Protein AF-0000000084947294 (afdb_homodimer)

InterPro domains:
  IPR000595 Cyclic nucleotide-binding domain [PF00027] (27-115)
  IPR000595 Cyclic nucleotide-binding domain [PS50042] (15-74)
  IPR000595 Cyclic nucleotide-binding domain [cd00038] (9-118)
  IPR012318 Crp-type HTH domain [PF13545] (162-206)
  IPR012318 Crp-type HTH domain [PR00034] (166-182)
  IPR012318 Crp-type HTH domain [PR00034] (182-197)
  IPR012318 Crp-type HTH domain [PS51063] (144-208)
  IPR012318 Crp-type HTH domain [SM00419] (160-208)
  IPR014710 RmlC-like jelly roll fold [G3DSA:2.60.120.10] (8-141)
  IPR018490 Cyclic nucleotide-binding domain superfamily [SSF51206] (9-144)
  IPR036388 Winged helix-like DNA-binding domain superfamily [G3DSA:1.10.10.10] (142-207)
  IPR036390 Winged helix DNA-binding domain superfamily [SSF46785] (143-206)

Radius of gyration: 22.57 Å; Cα contacts (8 Å, |Δi|>4): 788; chains: 2; bounding box: 56×60×46 Å

Structure (mmCIF, N/CA/C/O backbone):
data_AF-0000000084947294-model_v1
#
loop_
_entity.id
_entity.type
_entity.pdbx_description
1 polymer 'CRP/FNR family transcriptional regulator'
#
loop_
_atom_site.group_PDB
_atom_site.id
_atom_site.type_symbol
_atom_site.label_atom_id
_atom_site.label_alt_id
_atom_site.label_comp_id
_atom_site.label_asym_id
_atom_site.label_entity_id
_atom_site.label_seq_id
_atom_site.pdbx_PDB_ins_code
_atom_site.Cartn_x
_atom_site.Cartn_y
_atom_site.Cartn_z
_atom_site.occupancy
_atom_site.B_iso_or_equiv
_atom_site.auth_seq_id
_atom_site.auth_comp_id
_atom_site.auth_asym_id
_atom_site.auth_atom_id
_atom_site.pdbx_PDB_model_num
ATOM 1 N N . MET A 1 1 ? 23.125 19.078 10.438 1 83.56 1 MET A N 1
ATOM 2 C CA . MET A 1 1 ? 21.938 18.281 10.141 1 83.56 1 MET A CA 1
ATOM 3 C C . MET A 1 1 ? 20.969 19.062 9.273 1 83.56 1 MET A C 1
ATOM 5 O O . MET A 1 1 ? 20.422 18.531 8.297 1 83.56 1 MET A O 1
ATOM 9 N N . ARG A 1 2 ? 21.016 20.391 9.414 1 88.25 2 ARG A N 1
ATOM 10 C CA . ARG A 1 2 ? 20.031 21.219 8.711 1 88.25 2 ARG A CA 1
ATOM 11 C C . ARG A 1 2 ? 20.281 21.188 7.207 1 88.25 2 ARG A C 1
ATOM 13 O O . ARG A 1 2 ? 19.344 21 6.422 1 88.25 2 ARG A O 1
ATOM 20 N N . ASP A 1 3 ? 21.469 21.375 6.836 1 90.69 3 ASP A N 1
ATOM 21 C CA . ASP A 1 3 ? 21.812 21.406 5.414 1 90.69 3 ASP A CA 1
ATOM 22 C C . ASP A 1 3 ? 21.516 20.062 4.746 1 90.69 3 ASP A C 1
ATOM 24 O O . ASP A 1 3 ? 21.047 20.016 3.609 1 90.69 3 ASP A O 1
ATOM 28 N N . ILE A 1 4 ? 21.812 19.031 5.473 1 92.75 4 ILE A N 1
ATOM 29 C CA . ILE A 1 4 ? 21.594 17.688 4.961 1 92.75 4 ILE A CA 1
ATOM 30 C C . ILE A 1 4 ? 20.094 17.438 4.77 1 92.75 4 ILE A C 1
ATOM 32 O O . ILE A 1 4 ? 19.672 16.844 3.77 1 92.75 4 ILE A O 1
ATOM 36 N N . ILE A 1 5 ? 19.328 17.938 5.711 1 94.62 5 ILE A N 1
ATOM 37 C CA . ILE A 1 5 ? 17.875 17.781 5.633 1 94.62 5 ILE A CA 1
ATOM 38 C C . ILE A 1 5 ? 17.328 18.562 4.441 1 94.62 5 ILE A C 1
ATOM 40 O O . ILE A 1 5 ? 16.547 18.031 3.648 1 94.62 5 ILE A O 1
ATOM 44 N N . LYS A 1 6 ? 17.828 19.766 4.316 1 93.94 6 LYS A N 1
ATOM 45 C CA . LYS A 1 6 ? 17.375 20.625 3.232 1 93.94 6 LYS A CA 1
ATOM 46 C C . LYS A 1 6 ? 17.719 20.031 1.871 1 93.94 6 LYS A C 1
ATOM 48 O O . LYS A 1 6 ? 16.938 20.141 0.92 1 93.94 6 LYS A O 1
ATOM 53 N N . LEU A 1 7 ? 18.844 19.422 1.831 1 94 7 LEU A N 1
ATOM 54 C CA . LEU A 1 7 ? 19.312 18.828 0.582 1 94 7 LEU A CA 1
ATOM 55 C C . LEU A 1 7 ? 18.453 17.625 0.204 1 94 7 LEU A C 1
ATOM 57 O O . LEU A 1 7 ? 18.109 17.453 -0.963 1 94 7 LEU A O 1
ATOM 61 N N . ASN A 1 8 ? 18.094 16.797 1.126 1 95.62 8 ASN A N 1
ATOM 62 C CA . ASN A 1 8 ? 17.391 15.547 0.871 1 95.62 8 ASN A CA 1
ATOM 63 C C . ASN A 1 8 ? 15.867 15.75 0.853 1 95.62 8 ASN A C 1
ATOM 65 O O . ASN A 1 8 ? 15.148 15 0.188 1 95.62 8 ASN A O 1
ATOM 69 N N . PHE A 1 9 ? 15.438 16.766 1.576 1 97.19 9 PHE A N 1
ATOM 70 C CA . PHE A 1 9 ? 14.016 17.062 1.704 1 97.19 9 PHE A CA 1
ATOM 71 C C . PHE A 1 9 ? 13.734 18.531 1.429 1 97.19 9 PHE A C 1
ATOM 73 O O . PHE A 1 9 ? 13.336 19.266 2.328 1 97.19 9 PHE A O 1
ATOM 80 N N . PRO A 1 10 ? 13.789 18.875 0.224 1 95.62 10 PRO A N 1
ATOM 81 C CA . PRO A 1 10 ? 13.781 20.297 -0.147 1 95.62 10 PRO A CA 1
ATOM 82 C C . PRO A 1 10 ? 12.43 20.953 0.11 1 95.62 10 PRO A C 1
ATOM 84 O O . PRO A 1 10 ? 12.352 22.188 0.234 1 95.62 10 PRO A O 1
ATOM 87 N N . ASN A 1 11 ? 11.375 20.219 0.239 1 94.94 11 ASN A N 1
ATOM 88 C CA . ASN A 1 11 ? 10.047 20.797 0.405 1 94.94 11 ASN A CA 1
ATOM 89 C C . ASN A 1 11 ? 9.719 21.031 1.877 1 94.94 11 ASN A C 1
ATOM 91 O O . ASN A 1 11 ? 8.672 21.594 2.201 1 94.94 11 ASN A O 1
ATOM 95 N N . PHE A 1 12 ? 10.664 20.594 2.717 1 96.5 12 PHE A N 1
ATOM 96 C CA . PHE A 1 12 ? 10.406 20.812 4.137 1 96.5 12 PHE A CA 1
ATOM 97 C C . PHE A 1 12 ? 10.516 22.281 4.492 1 96.5 12 PHE A C 1
ATOM 99 O O . PHE A 1 12 ? 11.477 22.953 4.105 1 96.5 12 PHE A O 1
ATOM 106 N N . HIS A 1 13 ? 9.492 22.734 5.188 1 95.94 13 HIS A N 1
ATOM 107 C CA . HIS A 1 13 ? 9.531 24.109 5.695 1 95.94 13 HIS A CA 1
ATOM 108 C C . HIS A 1 13 ? 10.664 24.281 6.707 1 95.94 13 HIS A C 1
ATOM 110 O O . HIS A 1 13 ? 10.953 23.375 7.488 1 95.94 13 HIS A O 1
ATOM 116 N N . PRO A 1 14 ? 11.211 25.516 6.789 1 96 14 PRO A N 1
ATOM 117 C CA . PRO A 1 14 ? 12.328 25.766 7.703 1 96 14 PRO A CA 1
ATOM 118 C C . PRO A 1 14 ? 11.984 25.453 9.156 1 96 14 PRO A C 1
ATOM 120 O O . PRO A 1 14 ? 12.828 24.938 9.898 1 96 14 PRO A O 1
ATOM 123 N N . GLN A 1 15 ? 10.812 25.703 9.508 1 96.56 15 GLN A N 1
ATOM 124 C CA . GLN A 1 15 ? 10.406 25.438 10.883 1 96.56 15 GLN A CA 1
ATOM 125 C C . GLN A 1 15 ? 10.398 23.953 11.18 1 96.56 15 GLN A C 1
ATOM 127 O O . GLN A 1 15 ? 10.75 23.531 12.281 1 96.56 15 GLN A O 1
ATOM 132 N N . LEU A 1 16 ? 9.938 23.203 10.227 1 96.81 16 LEU A N 1
ATOM 133 C CA . LEU A 1 16 ? 9.969 21.75 10.367 1 96.81 16 LEU A CA 1
ATOM 134 C C . LEU A 1 16 ? 11.398 21.25 10.484 1 96.81 16 LEU A C 1
ATOM 136 O O . LEU A 1 16 ? 11.695 20.391 11.328 1 96.81 16 LEU A O 1
ATOM 140 N N . ILE A 1 17 ? 12.258 21.797 9.664 1 97.06 17 ILE A N 1
ATOM 141 C CA . ILE A 1 17 ? 13.656 21.406 9.68 1 97.06 17 ILE A CA 1
ATOM 142 C C . ILE A 1 17 ? 14.258 21.688 11.055 1 97.06 17 ILE A C 1
ATOM 144 O O . ILE A 1 17 ? 15 20.859 11.602 1 97.06 17 ILE A O 1
ATOM 148 N N . GLU A 1 18 ? 13.922 22.797 11.586 1 96.75 18 GLU A N 1
ATOM 149 C CA . GLU A 1 18 ? 14.398 23.172 12.922 1 96.75 18 GLU A CA 1
ATOM 150 C C . GLU A 1 18 ? 13.906 22.172 13.969 1 96.75 18 GLU A C 1
ATOM 152 O O . GLU A 1 18 ? 14.672 21.766 14.844 1 96.75 18 GLU A O 1
ATOM 157 N N . GLU A 1 19 ? 12.703 21.781 13.883 1 96.62 19 GLU A N 1
ATOM 158 C CA . GLU A 1 19 ? 12.141 20.828 14.844 1 96.62 19 GLU A CA 1
ATOM 159 C C . GLU A 1 19 ? 12.773 19.453 14.703 1 96.62 19 GLU A C 1
ATOM 161 O O . GLU A 1 19 ? 12.992 18.766 15.695 1 96.62 19 GLU A O 1
ATOM 166 N N . ILE A 1 20 ? 13.016 19.094 13.492 1 96.62 20 ILE A N 1
ATOM 167 C CA . ILE A 1 20 ? 13.688 17.828 13.273 1 96.62 20 ILE A CA 1
ATOM 168 C C . ILE A 1 20 ? 15.086 17.859 13.891 1 96.62 20 ILE A C 1
ATOM 170 O O . ILE A 1 20 ? 15.469 16.938 14.617 1 96.62 20 ILE A O 1
ATOM 174 N N . GLU A 1 21 ? 15.766 18.906 13.641 1 95.94 21 GLU A N 1
ATOM 175 C CA . GLU A 1 21 ? 17.109 19.047 14.172 1 95.94 21 GLU A CA 1
ATOM 176 C C . GLU A 1 21 ? 17.109 18.984 15.695 1 95.94 21 GLU A C 1
ATOM 178 O O . GLU A 1 21 ? 18.031 18.391 16.297 1 95.94 21 GLU A O 1
ATOM 183 N N . GLU A 1 22 ? 16.109 19.5 16.297 1 96.38 22 GLU A N 1
ATOM 184 C CA . GLU A 1 22 ? 16.047 19.625 17.75 1 96.38 22 GLU A CA 1
ATOM 185 C C . GLU A 1 22 ? 15.633 18.297 18.391 1 96.38 22 GLU A C 1
ATOM 187 O O . GLU A 1 22 ? 15.922 18.062 19.562 1 96.38 22 GLU A O 1
ATOM 192 N N . ASN A 1 23 ? 14.977 17.438 17.641 1 96.38 23 ASN A N 1
ATOM 193 C CA . ASN A 1 23 ? 14.289 16.344 18.328 1 96.38 23 ASN A CA 1
ATOM 194 C C . ASN A 1 23 ? 14.68 14.992 17.75 1 96.38 23 ASN A C 1
ATOM 196 O O . ASN A 1 23 ? 14.375 13.953 18.344 1 96.38 23 ASN A O 1
ATOM 200 N N . ALA A 1 24 ? 15.328 15.008 16.609 1 95.62 24 ALA A N 1
ATOM 201 C CA . ALA A 1 24 ? 15.719 13.766 15.945 1 95.62 24 ALA A CA 1
ATOM 202 C C . ALA A 1 24 ? 17.219 13.531 16.062 1 95.62 24 ALA A C 1
ATOM 204 O O . ALA A 1 24 ? 17.953 14.391 16.562 1 95.62 24 ALA A O 1
ATOM 205 N N . TYR A 1 25 ? 17.688 12.375 15.719 1 96.19 25 TYR A N 1
ATOM 206 C CA . TYR A 1 25 ? 19.109 12.078 15.68 1 96.19 25 TYR A CA 1
ATOM 207 C C . TYR A 1 25 ? 19.453 11.266 14.438 1 96.19 25 TYR A C 1
ATOM 209 O O . TYR A 1 25 ? 18.594 10.648 13.828 1 96.19 25 TYR A O 1
ATOM 217 N N . ILE A 1 26 ? 20.719 11.312 14.102 1 96.19 26 ILE A N 1
ATOM 218 C CA . ILE A 1 26 ? 21.234 10.578 12.945 1 96.19 26 ILE A CA 1
ATOM 219 C C . ILE A 1 26 ? 21.766 9.227 13.391 1 96.19 26 ILE A C 1
ATOM 221 O O . ILE A 1 26 ? 22.516 9.133 14.375 1 96.19 26 ILE A O 1
ATOM 225 N N . GLN A 1 27 ? 21.359 8.211 12.75 1 96.44 27 GLN A N 1
ATOM 226 C CA . GLN A 1 27 ? 21.859 6.855 12.992 1 96.44 27 GLN A CA 1
ATOM 227 C C . GLN A 1 27 ? 22.594 6.316 11.773 1 96.44 27 GLN A C 1
ATOM 229 O O . GLN A 1 27 ? 22.062 6.34 10.664 1 96.44 27 GLN A O 1
ATOM 234 N N . ASN A 1 28 ? 23.797 5.883 12 1 97.44 28 ASN A N 1
ATOM 235 C CA . ASN A 1 28 ? 24.578 5.207 10.953 1 97.44 28 ASN A CA 1
ATOM 236 C C . ASN A 1 28 ? 24.406 3.693 11.023 1 97.44 28 ASN A C 1
ATOM 238 O O . ASN A 1 28 ? 24.391 3.117 12.117 1 97.44 28 ASN A O 1
ATOM 242 N N . MET A 1 29 ? 24.188 3.162 9.883 1 96.69 29 MET A N 1
ATOM 243 C CA . MET A 1 29 ? 24.016 1.715 9.812 1 96.69 29 MET A CA 1
ATOM 244 C C . MET A 1 29 ? 24.844 1.122 8.68 1 96.69 29 MET A C 1
ATOM 246 O O . MET A 1 29 ? 24.953 1.722 7.605 1 96.69 29 MET A O 1
ATOM 250 N N . LYS A 1 30 ? 25.344 -0.055 8.922 1 96.5 30 LYS A N 1
ATOM 251 C CA . LYS A 1 30 ? 26.188 -0.725 7.938 1 96.5 30 LYS A CA 1
ATOM 252 C C . LYS A 1 30 ? 25.375 -1.701 7.09 1 96.5 30 LYS A C 1
ATOM 254 O O . LYS A 1 30 ? 24.359 -2.234 7.543 1 96.5 30 LYS A O 1
ATOM 259 N N . ALA A 1 31 ? 25.906 -1.86 5.887 1 91.06 31 ALA A N 1
ATOM 260 C CA . ALA A 1 31 ? 25.312 -2.875 5.023 1 91.06 31 ALA A CA 1
ATOM 261 C C . ALA A 1 31 ? 25.203 -4.215 5.75 1 91.06 31 ALA A C 1
ATOM 263 O O . ALA A 1 31 ? 26.125 -4.629 6.445 1 91.06 31 ALA A O 1
ATOM 264 N N . GLY A 1 32 ? 24.031 -4.805 5.648 1 89.94 32 GLY A N 1
ATOM 265 C CA . GLY A 1 32 ? 23.797 -6.086 6.293 1 89.94 32 GLY A CA 1
ATOM 266 C C . GLY A 1 32 ? 22.969 -5.977 7.559 1 89.94 32 GLY A C 1
ATOM 267 O O . GLY A 1 32 ? 22.359 -6.957 8 1 89.94 32 GLY A O 1
ATOM 268 N N . GLU A 1 33 ? 22.953 -4.793 8.133 1 93.31 33 GLU A N 1
ATOM 269 C CA . GLU A 1 33 ? 22.188 -4.594 9.367 1 93.31 33 GLU A CA 1
ATOM 270 C C . GLU A 1 33 ? 20.688 -4.488 9.07 1 93.31 33 GLU A C 1
ATOM 272 O O . GLU A 1 33 ? 20.297 -3.936 8.047 1 93.31 33 GLU A O 1
ATOM 277 N N . THR A 1 34 ? 19.938 -5.012 10.023 1 90.31 34 THR A N 1
ATOM 278 C CA . THR A 1 34 ? 18.484 -4.953 9.906 1 90.31 34 THR A CA 1
ATOM 279 C C . THR A 1 34 ? 17.922 -3.783 10.711 1 90.31 34 THR A C 1
ATOM 281 O O . THR A 1 34 ? 18.25 -3.613 11.883 1 90.31 34 THR A O 1
ATOM 284 N N . ILE A 1 35 ? 17.156 -2.986 10.031 1 88.06 35 ILE A N 1
ATOM 285 C CA . ILE A 1 35 ? 16.547 -1.823 10.664 1 88.06 35 ILE A CA 1
ATOM 286 C C . ILE A 1 35 ? 15.289 -2.242 11.414 1 88.06 35 ILE A C 1
ATOM 288 O O . ILE A 1 35 ? 15.039 -1.782 12.531 1 88.06 35 ILE A O 1
ATOM 292 N N . MET A 1 36 ? 14.484 -2.982 10.719 1 84.12 36 MET A N 1
ATOM 293 C CA . MET A 1 36 ? 13.203 -3.414 11.266 1 84.12 36 MET A CA 1
ATOM 294 C C . MET A 1 36 ? 12.906 -4.859 10.883 1 84.12 36 MET A C 1
ATOM 296 O O . MET A 1 36 ? 13.219 -5.293 9.773 1 84.12 36 MET A O 1
ATOM 300 N N . ARG A 1 37 ? 12.344 -5.559 11.906 1 74.88 37 ARG A N 1
ATOM 301 C CA . ARG A 1 37 ? 11.898 -6.93 11.68 1 74.88 37 ARG A CA 1
ATOM 302 C C . ARG A 1 37 ? 10.383 -7.043 11.836 1 74.88 37 ARG A C 1
ATOM 304 O O . ARG A 1 37 ? 9.758 -6.234 12.531 1 74.88 37 ARG A O 1
ATOM 311 N N . SER A 1 38 ? 9.914 -8.008 11.156 1 70.75 38 SER A N 1
ATOM 312 C CA . SER A 1 38 ? 8.492 -8.273 11.32 1 70.75 38 SER A CA 1
ATOM 313 C C . SER A 1 38 ? 8.141 -8.508 12.789 1 70.75 38 SER A C 1
ATOM 315 O O . SER A 1 38 ? 8.875 -9.18 13.508 1 70.75 38 SER A O 1
ATOM 317 N N . GLY A 1 39 ? 7.148 -7.812 13.25 1 68.25 39 GLY A N 1
ATOM 318 C CA . GLY A 1 39 ? 6.703 -8 14.625 1 68.25 39 GLY A CA 1
ATOM 319 C C . GLY A 1 39 ? 7.316 -7.008 15.594 1 68.25 39 GLY A C 1
ATOM 320 O O . GLY A 1 39 ? 6.906 -6.93 16.75 1 68.25 39 GLY A O 1
ATOM 321 N N . GLN A 1 40 ? 8.297 -6.32 15.188 1 69.75 40 GLN A N 1
ATOM 322 C CA . GLN A 1 40 ? 8.945 -5.352 16.062 1 69.75 40 GLN A CA 1
ATOM 323 C C . GLN A 1 40 ? 8.125 -4.07 16.172 1 69.75 40 GLN A C 1
ATOM 325 O O . GLN A 1 40 ? 7.488 -3.65 15.211 1 69.75 40 GLN A O 1
ATOM 330 N N . PHE A 1 41 ? 8.125 -3.537 17.375 1 70.88 41 PHE A N 1
ATOM 331 C CA . PHE A 1 41 ? 7.473 -2.248 17.578 1 70.88 41 PHE A CA 1
ATOM 332 C C . PHE A 1 41 ? 8.305 -1.122 16.969 1 70.88 41 PHE A C 1
ATOM 334 O O . PHE A 1 41 ? 9.531 -1.111 17.109 1 70.88 41 PHE A O 1
ATOM 341 N N . ILE A 1 42 ? 7.629 -0.306 16.297 1 76.25 42 ILE A N 1
ATOM 342 C CA . ILE A 1 42 ? 8.273 0.827 15.641 1 76.25 42 ILE A CA 1
ATOM 343 C C . ILE A 1 42 ? 8.227 2.045 16.562 1 76.25 42 ILE A C 1
ATOM 345 O O . ILE A 1 42 ? 7.16 2.438 17.031 1 76.25 42 ILE A O 1
ATOM 349 N N . ARG A 1 43 ? 9.391 2.67 16.844 1 81 43 ARG A N 1
ATOM 350 C CA . ARG A 1 43 ? 9.461 3.789 17.766 1 81 43 ARG A CA 1
ATOM 351 C C . ARG A 1 43 ? 9.891 5.07 17.062 1 81 43 ARG A C 1
ATOM 353 O O . ARG A 1 43 ? 9.891 6.148 17.672 1 81 43 ARG A O 1
ATOM 360 N N . HIS A 1 44 ? 10.297 4.848 15.852 1 88.62 44 HIS A N 1
ATOM 361 C CA . HIS A 1 44 ? 10.789 6.016 15.125 1 88.62 44 HIS A CA 1
ATOM 362 C C . HIS A 1 44 ? 10.312 6 13.672 1 88.62 44 HIS A C 1
ATOM 364 O O . HIS A 1 44 ? 10.195 4.934 13.062 1 88.62 44 HIS A O 1
ATOM 370 N N . THR A 1 45 ? 9.969 7.176 13.25 1 91.19 45 THR A N 1
ATOM 371 C CA . THR A 1 45 ? 9.922 7.387 11.805 1 91.19 45 THR A CA 1
ATOM 372 C C . THR A 1 45 ? 11.328 7.52 11.234 1 91.19 45 THR A C 1
ATOM 374 O O . THR A 1 45 ? 12.18 8.195 11.82 1 91.19 45 THR A O 1
ATOM 377 N N . VAL A 1 46 ? 11.523 6.938 10.125 1 93.62 46 VAL A N 1
ATOM 378 C CA . VAL A 1 46 ? 12.875 6.859 9.578 1 93.62 46 VAL A CA 1
ATOM 379 C C . VAL A 1 46 ? 12.938 7.602 8.25 1 93.62 46 VAL A C 1
ATOM 381 O O . VAL A 1 46 ? 12.203 7.27 7.312 1 93.62 46 VAL A O 1
ATOM 384 N N . LEU A 1 47 ? 13.797 8.594 8.172 1 96.44 47 LEU A N 1
ATOM 385 C CA . LEU A 1 47 ? 14.117 9.289 6.93 1 96.44 47 LEU A CA 1
ATOM 386 C C . LEU A 1 47 ? 15.5 8.883 6.422 1 96.44 47 LEU A C 1
ATOM 388 O O . LEU A 1 47 ? 16.469 8.867 7.188 1 96.44 47 LEU A O 1
ATOM 392 N N . VAL A 1 48 ? 15.602 8.609 5.145 1 97.12 48 VAL A N 1
ATOM 393 C CA . VAL A 1 48 ? 16.875 8.172 4.57 1 97.12 48 VAL A CA 1
ATOM 394 C C . VAL A 1 48 ? 17.625 9.367 4.008 1 97.12 48 VAL A C 1
ATOM 396 O O . VAL A 1 48 ? 17.109 10.109 3.168 1 97.12 48 VAL A O 1
ATOM 399 N N . ILE A 1 49 ? 18.812 9.555 4.445 1 96.88 49 ILE A N 1
ATOM 400 C CA . ILE A 1 49 ? 19.594 10.68 3.926 1 96.88 49 ILE A CA 1
ATOM 401 C C . ILE A 1 49 ? 20.781 10.156 3.125 1 96.88 49 ILE A C 1
ATOM 403 O O . ILE A 1 49 ? 21.328 10.867 2.275 1 96.88 49 ILE A O 1
ATOM 407 N N . LYS A 1 50 ? 21.25 8.945 3.406 1 96.44 50 LYS A N 1
ATOM 408 C CA . LYS A 1 50 ? 22.297 8.266 2.658 1 96.44 50 LYS A CA 1
ATOM 409 C C . LYS A 1 50 ? 22.094 6.758 2.656 1 96.44 50 LYS A C 1
ATOM 411 O O . LYS A 1 50 ? 21.562 6.195 3.617 1 96.44 50 LYS A O 1
ATOM 416 N N . GLY A 1 51 ? 22.547 6.148 1.482 1 94.75 51 GLY A N 1
ATOM 417 C CA . GLY A 1 51 ? 22.562 4.695 1.416 1 94.75 51 GLY A CA 1
ATOM 418 C C . GLY A 1 51 ? 21.328 4.117 0.76 1 94.75 51 GLY A C 1
ATOM 419 O O . GLY A 1 51 ? 20.625 4.812 0.022 1 94.75 51 GLY A O 1
ATOM 420 N N . LYS A 1 52 ? 21.188 2.834 0.967 1 92.19 52 LYS A N 1
ATOM 421 C CA . LYS A 1 52 ? 20.094 2.09 0.352 1 92.19 52 LYS A CA 1
ATOM 422 C C . LYS A 1 52 ? 19.547 1.025 1.302 1 92.19 52 LYS A C 1
ATOM 424 O O . LYS A 1 52 ? 20.312 0.294 1.928 1 92.19 52 LYS A O 1
ATOM 429 N N . ILE A 1 53 ? 18.219 0.991 1.459 1 93.44 53 ILE A N 1
ATOM 430 C CA . ILE A 1 53 ? 17.547 0.054 2.357 1 93.44 53 ILE A CA 1
ATOM 431 C C . ILE A 1 53 ? 16.625 -0.854 1.559 1 93.44 53 ILE A C 1
ATOM 433 O O . ILE A 1 53 ? 15.805 -0.375 0.765 1 93.44 53 ILE A O 1
ATOM 437 N N . LYS A 1 54 ? 16.781 -2.09 1.771 1 88.31 54 LYS A N 1
ATOM 438 C CA . LYS A 1 54 ? 15.914 -3.08 1.137 1 88.31 54 LYS A CA 1
ATOM 439 C C . LYS A 1 54 ? 14.703 -3.396 2.012 1 88.31 54 LYS A C 1
ATOM 441 O O . LYS A 1 54 ? 14.852 -3.713 3.193 1 88.31 54 LYS A O 1
ATOM 446 N N . LEU A 1 55 ? 13.539 -3.246 1.418 1 91.06 55 LEU A N 1
ATOM 447 C CA . LEU A 1 55 ? 12.312 -3.686 2.07 1 91.06 55 LEU A CA 1
ATOM 448 C C . LEU A 1 55 ? 11.797 -4.98 1.447 1 91.06 55 LEU A C 1
ATOM 450 O O . LEU A 1 55 ? 11.711 -5.094 0.223 1 91.06 55 LEU A O 1
ATOM 454 N N . TYR A 1 56 ? 11.477 -5.883 2.314 1 84.94 56 TYR A N 1
ATOM 455 C CA . TYR A 1 56 ? 11.062 -7.188 1.806 1 84.94 56 TYR A CA 1
ATOM 456 C C . TYR A 1 56 ? 10.141 -7.891 2.791 1 84.94 56 TYR A C 1
ATOM 458 O O . TYR A 1 56 ? 10.07 -7.516 3.965 1 84.94 56 TYR A O 1
ATOM 466 N N . ARG A 1 57 ? 9.367 -8.82 2.244 1 83.12 57 ARG A N 1
ATOM 467 C CA . ARG A 1 57 ? 8.555 -9.719 3.066 1 83.12 57 ARG A CA 1
ATOM 468 C C . ARG A 1 57 ? 9.289 -11.031 3.326 1 83.12 57 ARG A C 1
ATOM 470 O O . ARG A 1 57 ? 10.062 -11.492 2.486 1 83.12 57 ARG A O 1
ATOM 477 N N . GLU A 1 58 ? 9.062 -11.547 4.48 1 78.25 58 GLU A N 1
ATOM 478 C CA . GLU A 1 58 ? 9.617 -12.852 4.824 1 78.25 58 GLU A CA 1
ATOM 479 C C . GLU A 1 58 ? 8.531 -13.789 5.355 1 78.25 58 GLU A C 1
ATOM 481 O O . GLU A 1 58 ? 7.723 -13.391 6.199 1 78.25 58 GLU A O 1
ATOM 486 N N . ASP A 1 59 ? 8.531 -14.977 4.777 1 72.88 59 ASP A N 1
ATOM 487 C CA . ASP A 1 59 ? 7.566 -15.93 5.316 1 72.88 59 ASP A CA 1
ATOM 488 C C . ASP A 1 59 ? 8.156 -16.719 6.48 1 72.88 59 ASP A C 1
ATOM 490 O O . ASP A 1 59 ? 9.289 -16.453 6.902 1 72.88 59 ASP A O 1
ATOM 494 N N . ASP A 1 60 ? 7.371 -17.594 7.031 1 71.5 60 ASP A N 1
ATOM 495 C CA . ASP A 1 60 ? 7.758 -18.344 8.227 1 71.5 60 ASP A CA 1
ATOM 496 C C . ASP A 1 60 ? 8.922 -19.281 7.934 1 71.5 60 ASP A C 1
ATOM 498 O O . ASP A 1 60 ? 9.625 -19.719 8.852 1 71.5 60 ASP A O 1
ATOM 502 N N . GLU A 1 61 ? 9.117 -19.625 6.715 1 64.94 61 GLU A N 1
ATOM 503 C CA . GLU A 1 61 ? 10.195 -20.531 6.328 1 64.94 61 GLU A CA 1
ATOM 504 C C . GLU A 1 61 ? 11.461 -19.766 5.973 1 64.94 61 GLU A C 1
ATOM 506 O O . GLU A 1 61 ? 12.484 -20.359 5.633 1 64.94 61 GLU A O 1
ATOM 511 N N . GLY A 1 62 ? 11.391 -18.453 6.031 1 68.25 62 GLY A N 1
ATOM 512 C CA . GLY A 1 62 ? 12.555 -17.641 5.758 1 68.25 62 GLY A CA 1
ATOM 513 C C . GLY A 1 62 ? 12.656 -17.203 4.305 1 68.25 62 GLY A C 1
ATOM 514 O O . GLY A 1 62 ? 13.625 -16.547 3.912 1 68.25 62 GLY A O 1
ATOM 515 N N . ASN A 1 63 ? 11.633 -17.578 3.521 1 68.12 63 ASN A N 1
ATOM 516 C CA . ASN A 1 63 ? 11.602 -17.094 2.143 1 68.12 63 ASN A CA 1
ATOM 517 C C . ASN A 1 63 ? 11.305 -15.602 2.074 1 68.12 63 ASN A C 1
ATOM 519 O O . ASN A 1 63 ? 10.461 -15.102 2.818 1 68.12 63 ASN A O 1
ATOM 523 N N . GLU A 1 64 ? 12.078 -14.945 1.166 1 73.19 64 GLU A N 1
ATOM 524 C CA . GLU A 1 64 ? 11.938 -13.492 1.064 1 73.19 64 GLU A CA 1
ATOM 525 C C . GLU A 1 64 ? 11.328 -13.094 -0.273 1 73.19 64 GLU A C 1
ATOM 527 O O . GLU A 1 64 ? 11.508 -13.781 -1.279 1 73.19 64 GLU A O 1
ATOM 532 N N . TYR A 1 65 ? 10.57 -12.133 -0.24 1 76.75 65 TYR A N 1
ATOM 533 C CA . TYR A 1 65 ? 10.125 -11.477 -1.462 1 76.75 65 TYR A CA 1
ATOM 534 C C . TYR A 1 65 ? 10.438 -9.984 -1.427 1 76.75 65 TYR A C 1
ATOM 536 O O . TYR A 1 65 ? 9.953 -9.258 -0.551 1 76.75 65 TYR A O 1
ATOM 544 N N . PHE A 1 66 ? 11.211 -9.547 -2.379 1 81.06 66 PHE A N 1
ATOM 545 C CA . PHE A 1 66 ? 11.656 -8.164 -2.463 1 81.06 66 PHE A CA 1
ATOM 546 C C . PHE A 1 66 ? 10.484 -7.238 -2.777 1 81.06 66 PHE A C 1
ATOM 548 O O . PHE A 1 66 ? 9.68 -7.527 -3.668 1 81.06 66 PHE A O 1
ATOM 555 N N . MET A 1 67 ? 10.344 -6.172 -2.137 1 87.81 67 MET A N 1
ATOM 556 C CA . MET A 1 67 ? 9.305 -5.18 -2.4 1 87.81 67 MET A CA 1
ATOM 557 C C . MET A 1 67 ? 9.875 -3.971 -3.131 1 87.81 67 MET A C 1
ATOM 559 O O . MET A 1 67 ? 9.539 -3.727 -4.293 1 87.81 67 MET A O 1
ATOM 563 N N . TYR A 1 68 ? 10.766 -3.201 -2.467 1 85.75 68 TYR A N 1
ATOM 564 C CA . TYR A 1 68 ? 11.375 -2.012 -3.045 1 85.75 68 TYR A CA 1
ATOM 565 C C . TYR A 1 68 ? 12.578 -1.558 -2.217 1 85.75 68 TYR A C 1
ATOM 567 O O . TYR A 1 68 ? 12.82 -2.084 -1.13 1 85.75 68 TYR A O 1
ATOM 575 N N . TYR A 1 69 ? 13.305 -0.638 -2.764 1 89.38 69 TYR A N 1
ATOM 576 C CA . TYR A 1 69 ? 14.398 0.01 -2.041 1 89.38 69 TYR A CA 1
ATOM 577 C C . TYR A 1 69 ? 13.977 1.39 -1.546 1 89.38 69 TYR A C 1
ATOM 579 O O . TYR A 1 69 ? 13.141 2.051 -2.166 1 89.38 69 TYR A O 1
ATOM 587 N N . LEU A 1 70 ? 14.469 1.77 -0.45 1 94.31 70 LEU A N 1
ATOM 588 C CA . LEU A 1 70 ? 14.438 3.162 -0.016 1 94.31 70 LEU A CA 1
ATOM 589 C C . LEU A 1 70 ? 15.781 3.842 -0.273 1 94.31 70 LEU A C 1
ATOM 591 O O . LEU A 1 70 ? 16.828 3.26 -0.015 1 94.31 70 LEU A O 1
ATOM 595 N N . GLN A 1 71 ? 15.688 5.043 -0.739 1 94.44 71 GLN A N 1
ATOM 596 C CA . GLN A 1 71 ? 16.844 5.836 -1.112 1 94.44 71 GLN A CA 1
ATOM 597 C C . GLN A 1 71 ? 16.812 7.219 -0.468 1 94.44 71 GLN A C 1
ATOM 599 O O . GLN A 1 71 ? 15.789 7.602 0.119 1 94.44 71 GLN A O 1
ATOM 604 N N . PRO A 1 72 ? 17.938 7.98 -0.542 1 95.81 72 PRO A N 1
ATOM 605 C CA . PRO A 1 72 ? 17.953 9.312 0.06 1 95.81 72 PRO A CA 1
ATOM 606 C C . PRO A 1 72 ? 16.781 10.18 -0.392 1 95.81 72 PRO A C 1
ATOM 608 O O . PRO A 1 72 ? 16.438 10.188 -1.576 1 95.81 72 PRO A O 1
ATOM 611 N N . GLY A 1 73 ? 16.156 10.859 0.569 1 96.56 73 GLY A N 1
ATOM 612 C CA . GLY A 1 73 ? 14.992 11.68 0.28 1 96.56 73 GLY A CA 1
ATOM 613 C C . GLY A 1 73 ? 13.68 10.961 0.521 1 96.56 73 GLY A C 1
ATOM 614 O O . GLY A 1 73 ? 12.609 11.562 0.416 1 96.56 73 GLY A O 1
ATOM 615 N N . GLN A 1 74 ? 13.781 9.68 0.886 1 95.81 74 GLN A N 1
ATOM 616 C CA . GLN A 1 74 ? 12.586 8.867 1.11 1 95.81 74 GLN A CA 1
ATOM 617 C C . GLN A 1 74 ? 12.461 8.461 2.576 1 95.81 74 GLN A C 1
ATOM 619 O O . GLN A 1 74 ? 13.383 8.688 3.367 1 95.81 74 GLN A O 1
ATOM 624 N N . ALA A 1 75 ? 11.305 8 2.93 1 94.69 75 ALA A N 1
ATOM 625 C CA . ALA A 1 75 ? 11.023 7.57 4.297 1 94.69 75 ALA A CA 1
ATOM 626 C C . ALA A 1 75 ? 10.367 6.191 4.316 1 94.69 75 ALA A C 1
ATOM 628 O O . ALA A 1 75 ? 9.812 5.746 3.311 1 94.69 75 ALA A O 1
ATOM 629 N N . CYS A 1 76 ? 10.516 5.602 5.426 1 89.25 76 CYS A N 1
ATOM 630 C CA . CYS A 1 76 ? 9.852 4.32 5.645 1 89.25 76 CYS A CA 1
ATOM 631 C C . CYS A 1 76 ? 8.375 4.516 5.977 1 89.25 76 CYS A C 1
ATOM 633 O O . CYS A 1 76 ? 8.039 4.914 7.09 1 89.25 76 CYS A O 1
ATOM 635 N N . ALA A 1 77 ? 7.539 4.16 5.09 1 82.5 77 ALA A N 1
ATOM 636 C CA . ALA A 1 77 ? 6.098 4.359 5.25 1 82.5 77 ALA A CA 1
ATOM 637 C C . ALA A 1 77 ? 5.559 3.539 6.418 1 82.5 77 ALA A C 1
ATOM 639 O O . ALA A 1 77 ? 4.691 4.004 7.16 1 82.5 77 ALA A O 1
ATOM 640 N N . ILE A 1 78 ? 6.023 2.381 6.617 1 75.94 78 ILE A N 1
ATOM 641 C CA . ILE A 1 78 ? 5.539 1.484 7.664 1 75.94 78 ILE A CA 1
ATOM 642 C C . ILE A 1 78 ? 5.812 2.096 9.039 1 75.94 78 ILE A C 1
ATOM 644 O O . ILE A 1 78 ? 5.008 1.95 9.961 1 75.94 78 ILE A O 1
ATOM 648 N N . SER A 1 79 ? 6.887 2.707 9.133 1 73.5 79 SER A N 1
ATOM 649 C CA . SER A 1 79 ? 7.199 3.352 10.406 1 73.5 79 SER A CA 1
ATOM 650 C C . SER A 1 79 ? 6.223 4.48 10.711 1 73.5 79 SER A C 1
ATOM 652 O O . SER A 1 79 ? 5.996 4.816 11.875 1 73.5 79 SER A O 1
ATOM 654 N N . MET A 1 80 ? 5.637 4.992 9.688 1 73.69 80 MET A N 1
ATOM 655 C CA . MET A 1 80 ? 4.688 6.09 9.859 1 73.69 80 MET A CA 1
ATOM 656 C C . MET A 1 80 ? 3.291 5.559 10.164 1 73.69 80 MET A C 1
ATOM 658 O O . MET A 1 80 ? 2.523 6.191 10.891 1 73.69 80 MET A O 1
ATOM 662 N N . ILE A 1 81 ? 3.039 4.414 9.602 1 64.62 81 ILE A N 1
ATOM 663 C CA . ILE A 1 81 ? 1.725 3.793 9.727 1 64.62 81 ILE A CA 1
ATOM 664 C C . ILE A 1 81 ? 1.555 3.213 11.125 1 64.62 81 ILE A C 1
ATOM 666 O O . ILE A 1 81 ? 0.492 3.348 11.734 1 64.62 81 ILE A O 1
ATOM 670 N N . CYS A 1 82 ? 2.529 2.51 11.68 1 60.34 82 CYS A N 1
ATOM 671 C CA . CYS A 1 82 ? 2.434 1.764 12.93 1 60.34 82 CYS A CA 1
ATOM 672 C C . CYS A 1 82 ? 2.432 2.705 14.133 1 60.34 82 CYS A C 1
ATOM 674 O O . CYS A 1 82 ? 2.168 2.281 15.258 1 60.34 82 CYS A O 1
ATOM 676 N N . ALA A 1 83 ? 2.742 3.893 13.883 1 55.66 83 ALA A N 1
ATOM 677 C CA . ALA A 1 83 ? 2.834 4.824 15.008 1 55.66 83 ALA A CA 1
ATOM 678 C C . ALA A 1 83 ? 1.524 4.875 15.789 1 55.66 83 ALA A C 1
ATOM 680 O O . ALA A 1 83 ? 1.531 5.027 17.016 1 55.66 83 ALA A O 1
ATOM 681 N N . THR A 1 84 ? 0.374 4.758 15.125 1 54.09 84 THR A N 1
ATOM 682 C CA . THR A 1 84 ? -0.85 5.016 15.875 1 54.09 84 THR A CA 1
ATOM 683 C C . THR A 1 84 ? -1.309 3.76 16.609 1 54.09 84 THR A C 1
ATOM 685 O O . THR A 1 84 ? -2.104 3.84 17.547 1 54.09 84 THR A O 1
ATOM 688 N N . ARG A 1 85 ? -0.93 2.535 16.031 1 55.81 85 ARG A N 1
ATOM 689 C CA . ARG A 1 85 ? -1.428 1.327 16.688 1 55.81 85 ARG A CA 1
ATOM 690 C C . ARG A 1 85 ? -0.291 0.351 16.969 1 55.81 85 ARG A C 1
ATOM 692 O O . ARG A 1 85 ? 0.729 0.36 16.281 1 55.81 85 ARG A O 1
ATOM 699 N N . GLU A 1 86 ? 0.187 0.37 18.188 1 56.5 86 GLU A N 1
ATOM 700 C CA . GLU A 1 86 ? 1.18 -0.611 18.625 1 56.5 86 GLU A CA 1
ATOM 701 C C . GLU A 1 86 ? 1.191 -1.822 17.688 1 56.5 86 GLU A C 1
ATOM 703 O O . GLU A 1 86 ? 1.021 -2.957 18.141 1 56.5 86 GLU A O 1
ATOM 708 N N . GLU A 1 87 ? 1.254 -1.429 16.391 1 59.25 87 GLU A N 1
ATOM 709 C CA . GLU A 1 87 ? 1.217 -2.559 15.461 1 59.25 87 GLU A CA 1
ATOM 710 C C . GLU A 1 87 ? 2.623 -2.955 15.016 1 59.25 87 GLU A C 1
ATOM 712 O O . GLU A 1 87 ? 3.557 -2.156 15.117 1 59.25 87 GLU A O 1
ATOM 717 N N . THR A 1 88 ? 2.77 -4.23 14.75 1 61.94 88 THR A N 1
ATOM 718 C CA . THR A 1 88 ? 4.043 -4.801 14.328 1 61.94 88 THR A CA 1
ATOM 719 C C . THR A 1 88 ? 4.25 -4.605 12.828 1 61.94 88 THR A C 1
ATOM 721 O O . THR A 1 88 ? 3.289 -4.41 12.086 1 61.94 88 THR A O 1
ATOM 724 N N . SER A 1 89 ? 5.512 -4.426 12.484 1 67.06 89 SER A N 1
ATOM 725 C CA . SER A 1 89 ? 5.871 -4.234 11.086 1 67.06 89 SER A CA 1
ATOM 726 C C . SER A 1 89 ? 5.43 -5.422 10.234 1 67.06 89 SER A C 1
ATOM 728 O O . SER A 1 89 ? 5.551 -6.574 10.656 1 67.06 89 SER A O 1
ATOM 730 N N . ALA A 1 90 ? 4.902 -5.113 9.086 1 72.31 90 ALA A N 1
ATOM 731 C CA . ALA A 1 90 ? 4.508 -6.133 8.117 1 72.31 90 ALA A CA 1
ATOM 732 C C . ALA A 1 90 ? 5.633 -6.414 7.125 1 72.31 90 ALA A C 1
ATOM 734 O O . ALA A 1 90 ? 5.566 -7.375 6.355 1 72.31 90 ALA A O 1
ATOM 735 N N . LEU A 1 91 ? 6.684 -5.539 7.188 1 82.5 91 LEU A N 1
ATOM 736 C CA . LEU A 1 91 ? 7.812 -5.645 6.27 1 82.5 91 LEU A CA 1
ATOM 737 C C . LEU A 1 91 ? 9.125 -5.707 7.035 1 82.5 91 LEU A C 1
ATOM 739 O O . LEU A 1 91 ? 9.219 -5.234 8.172 1 82.5 91 LEU A O 1
ATOM 743 N N . MET A 1 92 ? 10.086 -6.309 6.418 1 86.88 92 MET A N 1
ATOM 744 C CA . MET A 1 92 ? 11.469 -6.262 6.887 1 86.88 92 MET A CA 1
ATOM 745 C C . MET A 1 92 ? 12.266 -5.203 6.133 1 86.88 92 MET A C 1
ATOM 747 O O . MET A 1 92 ? 12.008 -4.949 4.953 1 86.88 92 MET A O 1
ATOM 751 N N . ALA A 1 93 ? 13.117 -4.637 6.852 1 90.75 93 ALA A N 1
ATOM 752 C CA . ALA A 1 93 ? 14.008 -3.643 6.25 1 90.75 93 ALA A CA 1
ATOM 753 C C . ALA A 1 93 ? 15.469 -3.953 6.555 1 90.75 93 ALA A C 1
ATOM 755 O O . ALA A 1 93 ? 15.844 -4.098 7.719 1 90.75 93 ALA A O 1
ATOM 756 N N . LYS A 1 94 ? 16.344 -4.113 5.555 1 90.19 94 LYS A N 1
ATOM 757 C CA . LYS A 1 94 ? 17.766 -4.414 5.684 1 90.19 94 LYS A CA 1
ATOM 758 C C . LYS A 1 94 ? 18.625 -3.404 4.914 1 90.19 94 LYS A C 1
ATOM 760 O O . LYS A 1 94 ? 18.281 -3.027 3.791 1 90.19 94 LYS A O 1
ATOM 765 N N . VAL A 1 95 ? 19.719 -2.99 5.57 1 93.56 95 VAL A N 1
ATOM 766 C CA . VAL A 1 95 ? 20.641 -2.074 4.914 1 93.56 95 VAL A CA 1
ATOM 767 C C . VAL A 1 95 ? 21.469 -2.83 3.873 1 93.56 95 VAL A C 1
ATOM 769 O O . VAL A 1 95 ? 22.094 -3.842 4.188 1 93.56 95 VAL A O 1
ATOM 772 N N . VAL A 1 96 ? 21.469 -2.305 2.666 1 89 96 VAL A N 1
ATOM 773 C CA . VAL A 1 96 ? 22.219 -3 1.631 1 89 96 VAL A CA 1
ATOM 774 C C . VAL A 1 96 ? 23.406 -2.135 1.185 1 89 96 VAL A C 1
ATOM 776 O O . VAL A 1 96 ? 24.344 -2.633 0.568 1 89 96 VAL A O 1
ATOM 779 N N . GLU A 1 97 ? 23.328 -0.851 1.365 1 91.31 97 GLU A N 1
ATOM 780 C CA . GLU A 1 97 ? 24.422 0.12 1.288 1 91.31 97 GLU A CA 1
ATOM 781 C C . GLU A 1 97 ? 24.5 0.959 2.561 1 91.31 97 GLU A C 1
ATOM 783 O O . GLU A 1 97 ? 23.484 1.448 3.053 1 91.31 97 GLU A O 1
ATOM 788 N N . ASP A 1 98 ? 25.703 1.092 3.051 1 96.88 98 ASP A N 1
ATOM 789 C CA . ASP A 1 98 ? 25.859 1.876 4.273 1 96.88 98 ASP A CA 1
ATOM 790 C C . ASP A 1 98 ? 24.938 3.084 4.273 1 96.88 98 ASP A C 1
ATOM 792 O O . ASP A 1 98 ? 24.891 3.846 3.305 1 96.88 98 ASP A O 1
ATOM 796 N N . ALA A 1 99 ? 24.203 3.182 5.387 1 96.5 99 ALA A N 1
ATOM 797 C CA . ALA A 1 99 ? 23.109 4.152 5.375 1 96.5 99 ALA A CA 1
ATOM 798 C C . ALA A 1 99 ? 23.25 5.141 6.531 1 96.5 99 ALA A C 1
ATOM 800 O O . ALA A 1 99 ? 23.828 4.82 7.566 1 96.5 99 ALA A O 1
ATOM 801 N N . GLU A 1 100 ? 22.859 6.344 6.312 1 97.69 100 GLU A N 1
ATOM 802 C CA . GLU A 1 100 ? 22.609 7.379 7.312 1 97.69 100 GLU A CA 1
ATOM 803 C C . GLU A 1 100 ? 21.141 7.746 7.383 1 97.69 100 GLU A C 1
ATOM 805 O O . GLU A 1 100 ? 20.547 8.141 6.379 1 97.69 100 GLU A O 1
ATOM 810 N N . LEU A 1 101 ? 20.578 7.605 8.586 1 97.06 101 LEU A N 1
ATOM 811 C CA . LEU A 1 101 ? 19.141 7.738 8.781 1 97.06 101 LEU A CA 1
ATOM 812 C C . LEU A 1 101 ? 18.828 8.812 9.812 1 97.06 101 LEU A C 1
ATOM 814 O O . LEU A 1 101 ? 19.531 8.953 10.805 1 97.06 101 LEU A O 1
ATOM 818 N N . ILE A 1 102 ? 17.812 9.57 9.539 1 96.75 102 ILE A N 1
ATOM 819 C CA . ILE A 1 102 ? 17.25 10.438 10.578 1 96.75 102 ILE A CA 1
ATOM 820 C C . ILE A 1 102 ? 16.141 9.695 11.32 1 96.75 102 ILE A C 1
ATOM 822 O O . ILE A 1 102 ? 15.156 9.266 10.711 1 96.75 102 ILE A O 1
ATOM 826 N N . MET A 1 103 ? 16.328 9.555 12.578 1 94.81 103 MET A N 1
ATOM 827 C CA . MET A 1 103 ? 15.352 8.883 13.445 1 94.81 103 MET A CA 1
ATOM 828 C C . MET A 1 103 ? 14.5 9.906 14.195 1 94.81 103 MET A C 1
ATOM 830 O O . MET A 1 103 ? 15.008 10.641 15.047 1 94.81 103 MET A O 1
ATOM 834 N N . ILE A 1 104 ? 13.219 9.938 13.844 1 94.56 104 ILE A N 1
ATOM 835 C CA . ILE A 1 104 ? 12.281 10.883 14.453 1 94.56 104 ILE A CA 1
ATOM 836 C C . ILE A 1 104 ? 11.375 10.141 15.43 1 94.56 104 ILE A C 1
ATOM 838 O O . ILE A 1 104 ? 10.68 9.188 15.039 1 94.56 104 ILE A O 1
ATOM 842 N N . PRO A 1 105 ? 11.344 10.555 16.703 1 92.06 105 PRO A N 1
ATOM 843 C CA . PRO A 1 105 ? 10.406 9.906 17.625 1 92.06 105 PRO A CA 1
ATOM 844 C C . PRO A 1 105 ? 8.977 9.883 17.078 1 92.06 105 PRO A C 1
ATOM 846 O O . PRO A 1 105 ? 8.5 10.891 16.547 1 92.06 105 PRO A O 1
ATOM 849 N N . LEU A 1 106 ? 8.328 8.766 17.25 1 85.75 106 LEU A N 1
ATOM 850 C CA . LEU A 1 106 ? 7.023 8.516 16.656 1 85.75 106 LEU A CA 1
ATOM 851 C C . LEU A 1 106 ? 6.004 9.547 17.125 1 85.75 106 LEU A C 1
ATOM 853 O O . LEU A 1 106 ? 5.129 9.961 16.375 1 85.75 106 LEU A O 1
ATOM 857 N N . ALA A 1 107 ? 6.109 9.977 18.391 1 85.12 107 ALA A N 1
ATOM 858 C CA . ALA A 1 107 ? 5.195 10.953 18.969 1 85.12 107 ALA A CA 1
ATOM 859 C C . ALA A 1 107 ? 5.234 12.266 18.188 1 85.12 107 ALA A C 1
ATOM 861 O O . ALA A 1 107 ? 4.219 12.953 18.047 1 85.12 107 ALA A O 1
ATOM 862 N N . LEU A 1 108 ? 6.348 12.594 17.609 1 89.94 108 LEU A N 1
ATOM 863 C CA . LEU A 1 108 ? 6.492 13.844 16.875 1 89.94 108 LEU A CA 1
ATOM 864 C C . LEU A 1 108 ? 5.91 13.711 15.469 1 89.94 108 LEU A C 1
ATOM 866 O O . LEU A 1 108 ? 5.418 14.688 14.906 1 89.94 108 LEU A O 1
ATOM 870 N N . MET A 1 109 ? 5.996 12.523 14.922 1 83.62 109 MET A N 1
ATOM 871 C CA .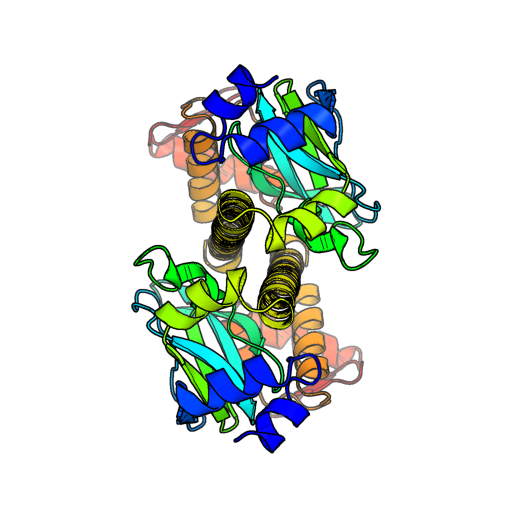 MET A 1 109 ? 5.375 12.266 13.625 1 83.62 109 MET A CA 1
ATOM 872 C C . MET A 1 109 ? 3.895 12.625 13.641 1 83.62 109 MET A C 1
ATOM 874 O O . MET A 1 109 ? 3.408 13.32 12.75 1 83.62 109 MET A O 1
ATOM 878 N N . GLU A 1 110 ? 3.26 12.242 14.695 1 79.31 110 GLU A N 1
ATOM 879 C CA . GLU A 1 110 ? 1.827 12.492 14.828 1 79.31 110 GLU A CA 1
ATOM 880 C C . GLU A 1 110 ? 1.543 13.969 15.07 1 79.31 110 GLU A C 1
ATOM 882 O O . GLU A 1 110 ? 0.628 14.539 14.469 1 79.31 110 GLU A O 1
ATOM 887 N N . LYS A 1 111 ? 2.359 14.531 15.93 1 85.62 111 LYS A N 1
ATOM 888 C CA . LYS A 1 111 ? 2.188 15.938 16.281 1 85.62 111 LYS A CA 1
ATOM 889 C C . LYS A 1 111 ? 2.393 16.844 15.07 1 85.62 111 LYS A C 1
ATOM 891 O O . LYS A 1 111 ? 1.67 17.812 14.891 1 85.62 111 LYS A O 1
ATOM 896 N N . TRP A 1 112 ? 3.314 16.469 14.219 1 89.5 112 TRP A N 1
ATOM 897 C CA . TRP A 1 112 ? 3.686 17.312 13.086 1 89.5 112 TRP A CA 1
ATOM 898 C C . TRP A 1 112 ? 2.629 17.25 11.992 1 89.5 112 TRP A C 1
ATOM 900 O O . TRP A 1 112 ? 2.561 18.141 11.141 1 89.5 112 TRP A O 1
ATOM 910 N N . MET A 1 113 ? 1.777 16.219 11.992 1 82.94 113 MET A N 1
ATOM 911 C CA . MET A 1 113 ? 0.747 16.078 10.969 1 82.94 113 MET A CA 1
ATOM 912 C C . MET A 1 113 ? -0.215 17.25 10.984 1 82.94 113 MET A C 1
ATOM 914 O O . MET A 1 113 ? -0.705 17.672 9.938 1 82.94 113 MET A O 1
ATOM 918 N N . SER A 1 114 ? -0.427 17.781 12.133 1 80.25 114 SER A N 1
ATOM 919 C CA . SER A 1 114 ? -1.362 18.906 12.25 1 80.25 114 SER A CA 1
ATOM 920 C C . SER A 1 114 ? -0.628 20.234 12.289 1 80.25 114 SER A C 1
ATOM 922 O O . SER A 1 114 ? -1.228 21.281 12.055 1 80.25 114 SER A O 1
ATOM 924 N N . LYS A 1 115 ? 0.617 20.219 12.484 1 86.94 115 LYS A N 1
ATOM 925 C CA . LYS A 1 115 ? 1.363 21.438 12.758 1 86.94 115 LYS A CA 1
ATOM 926 C C . LYS A 1 115 ? 2.092 21.922 11.508 1 86.94 115 LYS A C 1
ATOM 928 O O . LYS A 1 115 ? 2.225 23.125 11.297 1 86.94 115 LYS A O 1
ATOM 933 N N . HIS A 1 116 ? 2.609 20.922 10.742 1 90.25 116 HIS A N 1
ATOM 934 C CA . HIS A 1 116 ? 3.447 21.266 9.609 1 90.25 116 HIS A CA 1
ATOM 935 C C . HIS A 1 116 ? 2.85 20.766 8.305 1 90.25 116 HIS A C 1
ATOM 937 O O . HIS A 1 116 ? 2.82 19.547 8.062 1 90.25 116 HIS A O 1
ATOM 943 N N . ARG A 1 117 ? 2.543 21.656 7.441 1 86 117 ARG A N 1
ATOM 944 C CA . ARG A 1 117 ? 1.958 21.297 6.156 1 86 117 ARG A CA 1
ATOM 945 C C . ARG A 1 117 ? 2.932 20.469 5.324 1 86 117 ARG A C 1
ATOM 947 O O . ARG A 1 117 ? 2.543 19.453 4.723 1 86 117 ARG A O 1
ATOM 954 N N . SER A 1 118 ? 4.18 20.922 5.316 1 91.38 118 SER A N 1
ATOM 955 C CA . SER A 1 118 ? 5.164 20.219 4.496 1 91.38 118 SER A CA 1
ATOM 956 C C . SER A 1 118 ? 5.367 18.781 4.977 1 91.38 118 SER A C 1
ATOM 958 O O . SER A 1 118 ? 5.707 17.906 4.191 1 91.38 118 SER A O 1
ATOM 960 N N . TRP A 1 119 ? 5.121 18.594 6.262 1 90.56 119 TRP A N 1
ATOM 961 C CA . TRP A 1 119 ? 5.258 17.25 6.809 1 90.56 119 TRP A CA 1
ATOM 962 C C . TRP A 1 119 ? 4.109 16.359 6.355 1 90.56 119 TRP A C 1
ATOM 964 O O . TRP A 1 119 ? 4.328 15.242 5.883 1 90.56 119 TRP A O 1
ATOM 974 N N . TYR A 1 120 ? 2.975 16.812 6.527 1 84.56 120 TYR A N 1
ATOM 975 C CA . TYR A 1 120 ? 1.851 15.961 6.148 1 84.56 120 TYR A CA 1
ATOM 976 C C . TYR A 1 120 ? 1.86 15.672 4.652 1 84.56 120 TYR A C 1
ATOM 978 O O . TYR A 1 120 ? 1.539 14.562 4.227 1 84.56 120 TYR A O 1
ATOM 986 N N . GLU A 1 121 ? 2.213 16.656 3.861 1 84.44 121 GLU A N 1
ATOM 987 C CA . GLU A 1 121 ? 2.322 16.438 2.422 1 84.44 121 GLU A CA 1
ATOM 988 C C . GLU A 1 121 ? 3.359 15.359 2.107 1 84.44 121 GLU A C 1
ATOM 990 O O . GLU A 1 121 ? 3.135 14.508 1.246 1 84.44 121 GLU A O 1
ATOM 995 N N . PHE A 1 122 ? 4.457 15.453 2.82 1 90.69 122 PHE A N 1
ATOM 996 C CA . PHE A 1 122 ? 5.52 14.469 2.648 1 90.69 122 PHE A CA 1
ATOM 997 C C . PHE A 1 122 ? 5.035 13.07 3.018 1 90.69 122 PHE A C 1
ATOM 999 O O . PHE A 1 122 ? 5.324 12.102 2.314 1 90.69 122 PHE A O 1
ATOM 1006 N N . VAL A 1 123 ? 4.312 12.953 4.086 1 87.94 123 VAL A N 1
ATOM 1007 C CA . VAL A 1 123 ? 3.826 11.672 4.578 1 87.94 123 VAL A CA 1
ATOM 1008 C C . VAL A 1 123 ? 2.848 11.07 3.574 1 87.94 123 VAL A C 1
ATOM 1010 O O . VAL A 1 123 ? 2.955 9.891 3.223 1 87.94 123 VAL A O 1
ATOM 1013 N N . ILE A 1 124 ? 2.014 11.852 3.074 1 82.25 124 ILE A N 1
ATOM 1014 C CA . ILE A 1 124 ? 1.01 11.375 2.127 1 82.25 124 ILE A CA 1
ATOM 1015 C C . ILE A 1 124 ? 1.69 10.93 0.835 1 82.25 124 ILE A C 1
ATOM 1017 O O . ILE A 1 124 ? 1.348 9.891 0.272 1 82.25 124 ILE A O 1
ATOM 1021 N N . GLU A 1 125 ? 2.596 11.711 0.428 1 85.88 125 GLU A N 1
ATOM 1022 C CA . GLU A 1 125 ? 3.348 11.352 -0.77 1 85.88 125 GLU A CA 1
ATOM 1023 C C . GLU A 1 125 ? 4.113 10.047 -0.57 1 85.88 125 GLU A C 1
ATOM 1025 O O . GLU A 1 125 ? 4.234 9.242 -1.498 1 85.88 125 GLU A O 1
ATOM 1030 N N . THR A 1 126 ? 4.656 9.922 0.544 1 90.56 126 THR A N 1
ATOM 1031 C CA . THR A 1 126 ? 5.375 8.695 0.873 1 90.56 126 THR A CA 1
ATOM 1032 C C . THR A 1 126 ? 4.445 7.492 0.8 1 90.56 126 THR A C 1
ATOM 1034 O O . THR A 1 126 ? 4.785 6.477 0.188 1 90.56 126 THR A O 1
ATOM 1037 N N . TYR A 1 127 ? 3.295 7.629 1.369 1 85.94 127 TYR A N 1
ATOM 1038 C CA . TYR A 1 127 ? 2.326 6.539 1.332 1 85.94 127 TYR A CA 1
ATOM 1039 C C . TYR A 1 127 ? 1.929 6.211 -0.103 1 85.94 127 TYR A C 1
ATOM 1041 O O . TYR A 1 127 ? 1.844 5.039 -0.478 1 85.94 127 TYR A O 1
ATOM 1049 N N . ARG A 1 128 ? 1.731 7.199 -0.786 1 83.31 128 ARG A N 1
ATOM 1050 C CA . ARG A 1 128 ? 1.343 7.016 -2.18 1 83.31 128 ARG A CA 1
ATOM 1051 C C . ARG A 1 128 ? 2.416 6.25 -2.951 1 83.31 128 ARG A C 1
ATOM 1053 O O . ARG A 1 128 ? 2.115 5.273 -3.641 1 83.31 128 ARG A O 1
ATOM 1060 N N . SER A 1 129 ? 3.586 6.691 -2.85 1 87.69 129 SER A N 1
ATOM 1061 C CA . SER A 1 129 ? 4.699 6.098 -3.586 1 87.69 129 SER A CA 1
ATOM 1062 C C . SER A 1 129 ? 4.902 4.641 -3.195 1 87.69 129 SER A C 1
ATOM 1064 O O . SER A 1 129 ? 5.117 3.785 -4.059 1 87.69 129 SER A O 1
ATOM 1066 N N . ARG A 1 130 ? 4.824 4.398 -1.919 1 89.5 130 ARG A N 1
ATOM 1067 C CA . ARG A 1 130 ? 5.027 3.033 -1.445 1 89.5 130 ARG A CA 1
ATOM 1068 C C . ARG A 1 130 ? 3.869 2.133 -1.86 1 89.5 130 ARG A C 1
ATOM 1070 O O . ARG A 1 130 ? 4.07 0.957 -2.172 1 89.5 130 ARG A O 1
ATOM 1077 N N . PHE A 1 131 ? 2.688 2.648 -1.829 1 85.81 131 PHE A N 1
ATOM 1078 C CA . PHE A 1 131 ? 1.525 1.9 -2.293 1 85.81 131 PHE A CA 1
ATOM 1079 C C . PHE A 1 131 ? 1.693 1.49 -3.752 1 85.81 131 PHE A C 1
ATOM 1081 O O . PHE A 1 131 ? 1.43 0.341 -4.113 1 85.81 131 PHE A O 1
ATOM 1088 N N . GLU A 1 132 ? 2.143 2.359 -4.555 1 84.25 132 GLU A N 1
ATOM 1089 C CA . GLU A 1 132 ? 2.367 2.086 -5.973 1 84.25 132 GLU A CA 1
ATOM 1090 C C . GLU A 1 132 ? 3.438 1.016 -6.164 1 84.25 132 GLU A C 1
ATOM 1092 O O . GLU A 1 132 ? 3.328 0.175 -7.059 1 84.25 132 GLU A O 1
ATOM 1097 N N . GLU A 1 133 ? 4.453 1.104 -5.383 1 85.06 133 GLU A N 1
ATOM 1098 C CA . GLU A 1 133 ? 5.508 0.098 -5.457 1 85.06 133 GLU A CA 1
ATOM 1099 C C . GLU A 1 133 ? 4.965 -1.296 -5.16 1 85.06 133 GLU A C 1
ATOM 1101 O O . GLU A 1 133 ? 5.277 -2.254 -5.871 1 85.06 133 GLU A O 1
ATOM 1106 N N . VAL A 1 134 ? 4.164 -1.358 -4.113 1 87.56 134 VAL A N 1
ATOM 1107 C CA . VAL A 1 134 ? 3.631 -2.652 -3.699 1 87.56 134 VAL A CA 1
ATOM 1108 C C . VAL A 1 134 ? 2.656 -3.17 -4.754 1 87.56 134 VAL A C 1
ATOM 1110 O O . VAL A 1 134 ? 2.633 -4.367 -5.051 1 87.56 134 VAL A O 1
ATOM 1113 N N . LEU A 1 135 ? 1.872 -2.316 -5.312 1 84.62 135 LEU A N 1
ATOM 1114 C CA . LEU A 1 135 ? 0.966 -2.721 -6.383 1 84.62 135 LEU A CA 1
ATOM 1115 C C . LEU A 1 135 ? 1.745 -3.234 -7.586 1 84.62 135 LEU A C 1
ATOM 1117 O O . LEU A 1 135 ? 1.324 -4.191 -8.242 1 84.62 135 LEU A O 1
ATOM 1121 N N . THR A 1 136 ? 2.822 -2.639 -7.891 1 81.81 136 THR A N 1
ATOM 1122 C CA . THR A 1 136 ? 3.68 -3.092 -8.977 1 81.81 136 THR A CA 1
ATOM 1123 C C . THR A 1 136 ? 4.211 -4.496 -8.703 1 81.81 136 THR A C 1
ATOM 1125 O O . THR A 1 136 ? 4.332 -5.312 -9.617 1 81.81 136 THR A O 1
ATOM 1128 N N . VAL A 1 137 ? 4.551 -4.742 -7.469 1 80.94 137 VAL A N 1
ATOM 1129 C CA . VAL A 1 137 ? 5 -6.074 -7.074 1 80.94 137 VAL A CA 1
ATOM 1130 C C . VAL A 1 137 ? 3.893 -7.094 -7.336 1 80.94 137 VAL A C 1
ATOM 1132 O O . VAL A 1 137 ? 4.148 -8.172 -7.883 1 80.94 137 VAL A O 1
ATOM 1135 N N . ILE A 1 138 ? 2.715 -6.805 -6.988 1 81.81 138 ILE A N 1
ATOM 1136 C CA . ILE A 1 138 ? 1.57 -7.684 -7.199 1 81.81 138 ILE A CA 1
ATOM 1137 C C . ILE A 1 138 ? 1.408 -7.973 -8.688 1 81.81 138 ILE A C 1
ATOM 1139 O O . ILE A 1 138 ? 1.194 -9.117 -9.086 1 81.81 138 ILE A O 1
ATOM 1143 N N . ASP A 1 139 ? 1.511 -6.961 -9.492 1 77.19 139 ASP A N 1
ATOM 1144 C CA . ASP A 1 139 ? 1.409 -7.137 -10.938 1 77.19 139 ASP A CA 1
ATOM 1145 C C . ASP A 1 139 ? 2.428 -8.156 -11.445 1 77.19 139 ASP A C 1
ATOM 1147 O O . ASP A 1 139 ? 2.107 -9 -12.281 1 77.19 139 ASP A O 1
ATOM 1151 N N . ASN A 1 140 ? 3.516 -8.016 -10.891 1 69.38 140 ASN A N 1
ATOM 1152 C CA . ASN A 1 140 ? 4.613 -8.875 -11.336 1 69.38 140 ASN A CA 1
ATOM 1153 C C . ASN A 1 140 ? 4.406 -10.32 -10.891 1 69.38 140 ASN A C 1
ATOM 1155 O O . ASN A 1 140 ? 4.73 -11.25 -11.633 1 69.38 140 ASN A O 1
ATOM 1159 N N . ILE A 1 141 ? 3.887 -10.516 -9.719 1 69.62 141 ILE A N 1
ATOM 1160 C CA . ILE A 1 141 ? 3.717 -11.859 -9.172 1 69.62 141 ILE A CA 1
ATOM 1161 C C . ILE A 1 141 ? 2.471 -12.508 -9.773 1 69.62 141 ILE A C 1
ATOM 1163 O O . ILE A 1 141 ? 2.492 -13.68 -10.141 1 69.62 141 ILE A O 1
ATOM 1167 N N . ALA A 1 142 ? 1.446 -11.805 -9.867 1 68.06 142 ALA A N 1
ATOM 1168 C CA . ALA A 1 142 ? 0.136 -12.352 -10.211 1 68.06 142 ALA A CA 1
ATOM 1169 C C . ALA A 1 142 ? -0.01 -12.523 -11.719 1 68.06 142 ALA A C 1
ATOM 1171 O O . ALA A 1 142 ? -0.714 -13.43 -12.18 1 68.06 142 ALA A O 1
ATOM 1172 N N . PHE A 1 143 ? 0.496 -11.734 -12.531 1 63.41 143 PHE A N 1
ATOM 1173 C CA . PHE A 1 143 ? 0.127 -11.711 -13.945 1 63.41 143 PHE A CA 1
ATOM 1174 C C . PHE A 1 143 ? 1.305 -12.125 -14.82 1 63.41 143 PHE A C 1
ATOM 1176 O O . PHE A 1 143 ? 1.142 -12.367 -16.016 1 63.41 143 PHE A O 1
ATOM 1183 N N . LYS A 1 144 ? 2.314 -12.031 -14.312 1 60.91 144 LYS A N 1
ATOM 1184 C CA . LYS A 1 144 ? 3.451 -12.273 -15.195 1 60.91 144 LYS A CA 1
ATOM 1185 C C . LYS A 1 144 ? 4.004 -13.688 -15.008 1 60.91 144 LYS A C 1
ATOM 1187 O O . LYS A 1 144 ? 3.998 -14.219 -13.898 1 60.91 144 LYS A O 1
ATOM 1192 N N . ALA A 1 145 ? 4.047 -14.383 -16.141 1 60.22 145 ALA A N 1
ATOM 1193 C CA . ALA A 1 145 ? 4.836 -15.609 -16.125 1 60.22 145 ALA A CA 1
ATOM 1194 C C . ALA A 1 145 ? 6.211 -15.367 -15.508 1 60.22 145 ALA A C 1
ATOM 1196 O O . ALA A 1 145 ? 6.664 -14.227 -15.414 1 60.22 145 ALA A O 1
ATOM 1197 N N . MET A 1 146 ? 6.754 -16.422 -14.969 1 62.97 146 MET A N 1
ATOM 1198 C CA . MET A 1 146 ? 8.023 -16.281 -14.266 1 62.97 146 MET A CA 1
ATO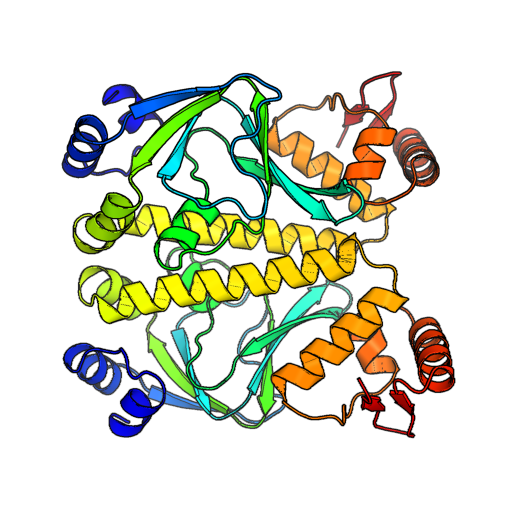M 1199 C C . MET A 1 146 ? 9.055 -15.562 -15.125 1 62.97 146 MET A C 1
ATOM 1201 O O . MET A 1 146 ? 9.883 -14.812 -14.609 1 62.97 146 MET A O 1
ATOM 1205 N N . ASP A 1 147 ? 8.977 -15.742 -16.438 1 68.38 147 ASP A N 1
ATOM 1206 C CA . ASP A 1 147 ? 9.922 -15.062 -17.312 1 68.38 147 ASP A CA 1
ATOM 1207 C C . ASP A 1 147 ? 9.688 -13.555 -17.312 1 68.38 147 ASP A C 1
ATOM 1209 O O . ASP A 1 147 ? 10.633 -12.773 -17.25 1 68.38 147 ASP A O 1
ATOM 1213 N N . GLU A 1 148 ? 8.477 -13.219 -17.312 1 66.5 148 GLU A N 1
ATOM 1214 C CA . GLU A 1 148 ? 8.133 -11.797 -17.281 1 66.5 148 GLU A CA 1
ATOM 1215 C C . GLU A 1 148 ? 8.461 -11.195 -15.914 1 66.5 148 GLU A C 1
ATOM 1217 O O . GLU A 1 148 ? 8.945 -10.062 -15.836 1 66.5 148 GLU A O 1
ATOM 1222 N N . ARG A 1 149 ? 8.211 -11.953 -14.938 1 69.06 149 ARG A N 1
ATOM 1223 C CA . ARG A 1 149 ? 8.555 -11.508 -13.594 1 69.06 149 ARG A CA 1
ATOM 1224 C C . ARG A 1 149 ? 10.055 -11.266 -13.453 1 69.06 149 ARG A C 1
ATOM 1226 O O . ARG A 1 149 ? 10.477 -10.281 -12.844 1 69.06 149 ARG A O 1
ATOM 1233 N N . LEU A 1 150 ? 10.812 -12.156 -14.016 1 75.81 150 LEU A N 1
ATOM 1234 C CA . LEU A 1 150 ? 12.266 -12.031 -13.992 1 75.81 150 LEU A CA 1
ATOM 1235 C C . LEU A 1 150 ? 12.711 -10.773 -14.727 1 75.81 150 LEU A C 1
ATOM 1237 O O . LEU A 1 150 ? 13.562 -10.031 -14.234 1 75.81 150 LEU A O 1
ATOM 1241 N N . GLU A 1 151 ? 12.094 -10.508 -15.82 1 74.94 151 GLU A N 1
ATOM 1242 C CA . GLU A 1 151 ? 12.438 -9.32 -16.594 1 74.94 151 GLU A CA 1
ATOM 1243 C C . GLU A 1 151 ? 12.133 -8.047 -15.82 1 74.94 151 GLU A C 1
ATOM 1245 O O . GLU A 1 151 ? 12.945 -7.125 -15.773 1 74.94 151 GLU A O 1
ATOM 1250 N N . PHE A 1 152 ? 10.984 -7.988 -15.266 1 70.19 152 PHE A N 1
ATOM 1251 C CA . PHE A 1 152 ? 10.57 -6.824 -14.492 1 70.19 152 PHE A CA 1
ATOM 1252 C C . PHE A 1 152 ? 11.477 -6.625 -13.281 1 70.19 152 PHE A C 1
ATOM 1254 O O . PHE A 1 152 ? 11.852 -5.496 -12.953 1 70.19 152 PHE A O 1
ATOM 1261 N N . TYR A 1 153 ? 11.789 -7.668 -12.586 1 73.06 153 TYR A N 1
ATOM 1262 C CA . TYR A 1 153 ? 12.703 -7.664 -11.453 1 73.06 153 TYR A CA 1
ATOM 1263 C C . TYR A 1 153 ? 14.047 -7.043 -11.828 1 73.06 153 TYR A C 1
ATOM 1265 O O . TYR A 1 153 ? 14.555 -6.176 -11.117 1 73.06 153 TYR A O 1
ATOM 1273 N N . LEU A 1 154 ? 14.547 -7.469 -12.945 1 78.75 154 LEU A N 1
ATOM 1274 C CA . LEU A 1 154 ? 15.836 -6.988 -13.422 1 78.75 154 LEU A CA 1
ATOM 1275 C C . LEU A 1 154 ? 15.766 -5.508 -13.781 1 78.75 154 LEU A C 1
ATOM 1277 O O . LEU A 1 154 ? 16.688 -4.746 -13.469 1 78.75 154 LEU A O 1
ATOM 1281 N N . LYS A 1 155 ? 14.656 -5.074 -14.297 1 74.81 155 LYS A N 1
ATOM 1282 C CA . LYS A 1 155 ? 14.461 -3.676 -14.672 1 74.81 155 LYS A CA 1
ATOM 1283 C C . LYS A 1 155 ? 14.406 -2.781 -13.43 1 74.81 155 LYS A C 1
ATOM 1285 O O . LYS A 1 155 ? 15 -1.703 -13.414 1 74.81 155 LYS A O 1
ATOM 1290 N N . ARG A 1 156 ? 13.719 -3.225 -12.516 1 67.38 156 ARG A N 1
ATOM 1291 C CA . ARG A 1 156 ? 13.594 -2.459 -11.281 1 67.38 156 ARG A CA 1
ATOM 1292 C C . ARG A 1 156 ? 14.953 -2.293 -10.609 1 67.38 156 ARG A C 1
ATOM 1294 O O . ARG A 1 156 ? 15.258 -1.228 -10.07 1 67.38 156 ARG A O 1
ATOM 1301 N N . HIS A 1 157 ? 15.633 -3.387 -10.469 1 70.38 157 HIS A N 1
ATOM 1302 C CA . HIS A 1 157 ? 16.984 -3.34 -9.906 1 70.38 157 HIS A CA 1
ATOM 1303 C C . HIS A 1 157 ? 17.875 -2.371 -10.68 1 70.38 157 HIS A C 1
ATOM 1305 O O . HIS A 1 157 ? 18.625 -1.605 -10.078 1 70.38 157 HIS A O 1
ATOM 1311 N N . ARG A 1 158 ? 17.719 -2.42 -11.945 1 72.44 158 ARG A N 1
ATOM 1312 C CA . ARG A 1 158 ? 18.484 -1.515 -12.805 1 72.44 158 ARG A CA 1
ATOM 1313 C C . ARG A 1 158 ? 18.125 -0.06 -12.516 1 72.44 158 ARG A C 1
ATOM 1315 O O . ARG A 1 158 ? 19.016 0.779 -12.344 1 72.44 158 ARG A O 1
ATOM 1322 N N . ASP A 1 159 ? 16.891 0.16 -12.445 1 67.12 159 ASP A N 1
ATOM 1323 C CA . ASP A 1 159 ? 16.422 1.53 -12.273 1 67.12 159 ASP A CA 1
ATOM 1324 C C . ASP A 1 159 ? 16.75 2.053 -10.875 1 67.12 159 ASP A C 1
ATOM 1326 O O . ASP A 1 159 ? 17.031 3.238 -10.703 1 67.12 159 ASP A O 1
ATOM 1330 N N . ALA A 1 160 ? 16.656 1.183 -9.953 1 58.78 160 ALA A N 1
ATOM 1331 C CA . ALA A 1 160 ? 16.938 1.558 -8.57 1 58.78 160 ALA A CA 1
ATOM 1332 C C . ALA A 1 160 ? 18.391 1.942 -8.375 1 58.78 160 ALA A C 1
ATOM 1334 O O . ALA A 1 160 ? 18.703 2.881 -7.641 1 58.78 160 ALA A O 1
ATOM 1335 N N . CYS A 1 161 ? 19.203 1.185 -8.984 1 57.72 161 CYS A N 1
ATOM 1336 C CA . CYS A 1 161 ? 20.625 1.461 -8.805 1 57.72 161 CYS A CA 1
ATOM 1337 C C . CYS A 1 161 ? 21.188 2.217 -10.008 1 57.72 161 CYS A C 1
ATOM 1339 O O . CYS A 1 161 ? 22.344 2.621 -10 1 57.72 161 CYS A O 1
ATOM 1341 N N . ASN A 1 162 ? 20.172 2.533 -10.922 1 70.12 162 ASN A N 1
ATOM 1342 C CA . ASN A 1 162 ? 20.641 3.113 -12.18 1 70.12 162 ASN A CA 1
ATOM 1343 C C . ASN A 1 162 ? 21.906 2.428 -12.672 1 70.12 162 ASN A C 1
ATOM 1345 O O . ASN A 1 162 ? 22.891 3.098 -13.008 1 70.12 162 ASN A O 1
ATOM 1349 N N . CYS A 1 163 ? 21.984 1.102 -12.523 1 71.75 163 CYS A N 1
ATOM 1350 C CA . CYS A 1 163 ? 23.125 0.3 -12.93 1 71.75 163 CYS A CA 1
ATOM 1351 C C . CYS A 1 163 ? 22.703 -0.829 -13.859 1 71.75 163 CYS A C 1
ATOM 1353 O O . CYS A 1 163 ? 21.531 -1.242 -13.852 1 71.75 163 CYS A O 1
ATOM 1355 N N . LYS A 1 164 ? 23.672 -1.177 -14.734 1 79.44 164 LYS A N 1
ATOM 1356 C CA . LYS A 1 164 ? 23.391 -2.273 -15.656 1 79.44 164 LYS A CA 1
ATOM 1357 C C . LYS A 1 164 ? 23.922 -3.598 -15.109 1 79.44 164 LYS A C 1
ATOM 1359 O O . LYS A 1 164 ? 23.641 -4.66 -15.664 1 79.44 164 LYS A O 1
ATOM 1364 N N . ASP A 1 165 ? 24.594 -3.461 -14.055 1 81.44 165 ASP A N 1
ATOM 1365 C CA . ASP A 1 165 ? 25.172 -4.668 -13.469 1 81.44 165 ASP A CA 1
ATOM 1366 C C . ASP A 1 165 ? 24.469 -5.023 -12.156 1 81.44 165 ASP A C 1
ATOM 1368 O O . ASP A 1 165 ? 24.453 -4.223 -11.219 1 81.44 165 ASP A O 1
ATOM 1372 N N . ILE A 1 166 ? 23.906 -6.172 -12.195 1 77.94 166 ILE A N 1
ATOM 1373 C CA . ILE A 1 166 ? 23.25 -6.668 -10.992 1 77.94 166 ILE A CA 1
ATOM 1374 C C . ILE A 1 166 ? 24.125 -7.727 -10.328 1 77.94 166 ILE A C 1
ATOM 1376 O O . ILE A 1 166 ? 24.406 -8.781 -10.914 1 77.94 166 ILE A O 1
ATOM 1380 N N . LYS A 1 167 ? 24.641 -7.398 -9.18 1 79 167 LYS A N 1
ATOM 1381 C CA . LYS A 1 167 ? 25.516 -8.312 -8.453 1 79 167 LYS A CA 1
ATOM 1382 C C . LYS A 1 167 ? 24.719 -9.25 -7.562 1 79 167 LYS A C 1
ATOM 1384 O O . LYS A 1 167 ? 24.859 -9.227 -6.34 1 79 167 LYS A O 1
ATOM 1389 N N . LEU A 1 168 ? 23.844 -9.992 -8.211 1 79.25 168 LEU A N 1
ATOM 1390 C CA . LEU A 1 168 ? 23.062 -11.008 -7.52 1 79.25 168 LEU A CA 1
ATOM 1391 C C . LEU A 1 168 ? 23.25 -12.383 -8.164 1 79.25 168 LEU A C 1
ATOM 1393 O O . LEU A 1 168 ? 23.344 -12.484 -9.391 1 79.25 168 LEU A O 1
ATOM 1397 N N . SER A 1 169 ? 23.391 -13.383 -7.367 1 82.06 169 SER A N 1
ATOM 1398 C CA . SER A 1 169 ? 23.438 -14.758 -7.863 1 82.06 169 SER A CA 1
ATOM 1399 C C . SER A 1 169 ? 22.062 -15.227 -8.32 1 82.06 169 SER A C 1
ATOM 1401 O O . SER A 1 169 ? 21.047 -14.617 -7.969 1 82.06 169 SER A O 1
ATOM 1403 N N . HIS A 1 170 ? 22.141 -16.281 -9.156 1 86.12 170 HIS A N 1
ATOM 1404 C CA . HIS A 1 170 ? 20.875 -16.875 -9.578 1 86.12 170 HIS A CA 1
ATOM 1405 C C . HIS A 1 170 ? 20.047 -17.312 -8.383 1 86.12 170 HIS A C 1
ATOM 1407 O O . HIS A 1 170 ? 18.812 -17.203 -8.391 1 86.12 170 HIS A O 1
ATOM 1413 N N . GLN A 1 171 ? 20.75 -17.719 -7.324 1 79.69 171 GLN A N 1
ATOM 1414 C CA . GLN A 1 171 ? 20.047 -18.172 -6.121 1 79.69 171 GLN A CA 1
ATOM 1415 C C . GLN A 1 171 ? 19.359 -17 -5.41 1 79.69 171 GLN A C 1
ATOM 1417 O O . GLN A 1 171 ? 18.234 -17.141 -4.938 1 79.69 171 GLN A O 1
ATOM 1422 N N . GLU A 1 172 ? 20.031 -15.984 -5.32 1 75.81 172 GLU A N 1
ATOM 1423 C CA . GLU A 1 172 ? 19.469 -14.805 -4.68 1 75.81 172 GLU A CA 1
ATOM 1424 C C . GLU A 1 172 ? 18.25 -14.289 -5.445 1 75.81 172 GLU A C 1
ATOM 1426 O O . GLU A 1 172 ? 17.234 -13.945 -4.848 1 75.81 172 GLU A O 1
ATOM 1431 N N . ILE A 1 173 ? 18.422 -14.234 -6.754 1 80.06 173 ILE A N 1
ATOM 1432 C CA . ILE A 1 173 ? 17.312 -13.82 -7.605 1 80.06 173 ILE A CA 1
ATOM 1433 C C . ILE A 1 173 ? 16.125 -14.773 -7.418 1 80.06 173 ILE A C 1
ATOM 1435 O O . ILE A 1 173 ? 14.984 -14.344 -7.273 1 80.06 173 ILE A O 1
ATOM 1439 N N . ALA A 1 174 ? 16.453 -16.094 -7.41 1 76.06 174 ALA A N 1
ATOM 1440 C CA . ALA A 1 174 ? 15.438 -17.125 -7.223 1 76.06 174 ALA A CA 1
ATOM 1441 C C . ALA A 1 174 ? 14.703 -16.938 -5.898 1 76.06 174 ALA A C 1
ATOM 1443 O O . ALA A 1 174 ? 13.477 -17.031 -5.844 1 76.06 174 ALA A O 1
ATOM 1444 N N . SER A 1 175 ? 15.453 -16.672 -4.898 1 68.44 175 SER A N 1
ATOM 1445 C CA . SER A 1 175 ? 14.883 -16.453 -3.574 1 68.44 175 SER A CA 1
ATOM 1446 C C . SER A 1 175 ? 13.953 -15.25 -3.568 1 68.44 175 SER A C 1
ATOM 1448 O O . SER A 1 175 ? 12.852 -15.305 -3.01 1 68.44 175 SER A O 1
ATOM 1450 N N . GLU A 1 176 ? 14.422 -14.195 -4.238 1 64.06 176 GLU A N 1
ATOM 1451 C CA . GLU A 1 176 ? 13.656 -12.953 -4.254 1 64.06 176 GLU A CA 1
ATOM 1452 C C . GLU A 1 176 ? 12.383 -13.102 -5.074 1 64.06 176 GLU A C 1
ATOM 1454 O O . GLU A 1 176 ? 11.367 -12.469 -4.773 1 64.06 176 GLU A O 1
ATOM 1459 N N . LEU A 1 177 ? 12.445 -13.961 -6.07 1 66 177 LEU A N 1
ATOM 1460 C CA . LEU A 1 177 ? 11.312 -14.164 -6.965 1 66 177 LEU A CA 1
ATOM 1461 C C . LEU A 1 177 ? 10.492 -15.383 -6.543 1 66 177 LEU A C 1
ATOM 1463 O O . LEU A 1 177 ? 9.531 -15.75 -7.219 1 66 177 LEU A O 1
ATOM 1467 N N . ASN A 1 178 ? 10.883 -16.078 -5.422 1 62.34 178 ASN A N 1
ATOM 1468 C CA . ASN A 1 178 ? 10.234 -17.266 -4.887 1 62.34 178 ASN A CA 1
ATOM 1469 C C . ASN A 1 178 ? 10.055 -18.328 -5.961 1 62.34 178 ASN A C 1
ATOM 1471 O O . ASN A 1 178 ? 8.945 -18.828 -6.176 1 62.34 178 ASN A O 1
ATOM 1475 N N . THR A 1 179 ? 11.016 -18.562 -6.625 1 65.88 179 THR A N 1
ATOM 1476 C CA . THR A 1 179 ? 11.117 -19.641 -7.613 1 65.88 179 THR A CA 1
ATOM 1477 C C . THR A 1 179 ? 12.422 -20.406 -7.441 1 65.88 179 THR A C 1
ATOM 1479 O O . THR A 1 179 ? 13.133 -20.219 -6.453 1 65.88 179 THR A O 1
ATOM 1482 N N . SER A 1 180 ? 12.586 -21.422 -8.219 1 70.31 180 SER A N 1
ATOM 1483 C CA . SER A 1 180 ? 13.781 -22.234 -8.102 1 70.31 180 SER A CA 1
ATOM 1484 C C . SER A 1 180 ? 14.953 -21.641 -8.875 1 70.31 180 SER A C 1
ATOM 1486 O O . SER A 1 180 ? 14.75 -20.938 -9.859 1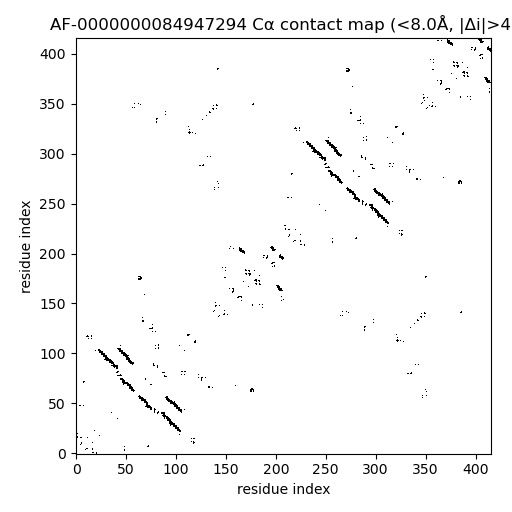 70.31 180 SER A O 1
ATOM 1488 N N . ARG A 1 181 ? 16.125 -21.906 -8.258 1 79.25 181 ARG A N 1
ATOM 1489 C CA . ARG A 1 181 ? 17.328 -21.484 -8.953 1 79.25 181 ARG A CA 1
ATOM 1490 C C . ARG A 1 181 ? 17.344 -22 -10.391 1 79.25 181 ARG A C 1
ATOM 1492 O O . ARG A 1 181 ? 17.781 -21.312 -11.305 1 79.25 181 ARG A O 1
ATOM 1499 N N . GLU A 1 182 ? 16.844 -23.234 -10.562 1 80.38 182 GLU A N 1
ATOM 1500 C CA . GLU A 1 182 ? 16.828 -23.844 -11.883 1 80.38 182 GLU A CA 1
ATOM 1501 C C . GLU A 1 182 ? 15.969 -23.047 -12.859 1 80.38 182 GLU A C 1
ATOM 1503 O O . GLU A 1 182 ? 16.359 -22.828 -14.008 1 80.38 182 GLU A O 1
ATOM 1508 N N . VAL A 1 183 ? 14.875 -22.672 -12.453 1 77.44 183 VAL A N 1
ATOM 1509 C CA . VAL A 1 183 ? 13.969 -21.891 -13.281 1 77.44 183 VAL A CA 1
ATOM 1510 C C . VAL A 1 183 ? 14.633 -20.562 -13.656 1 77.44 183 VAL A C 1
ATOM 1512 O O . VAL A 1 183 ? 14.633 -20.172 -14.828 1 77.44 183 VAL A O 1
ATOM 1515 N N . VAL A 1 184 ? 15.203 -19.875 -12.656 1 83.88 184 VAL A N 1
ATOM 1516 C CA . VAL A 1 184 ? 15.875 -18.594 -12.898 1 83.88 184 VAL A CA 1
ATOM 1517 C C . VAL A 1 184 ? 17 -18.797 -13.898 1 83.88 184 VAL A C 1
ATOM 1519 O O . VAL A 1 184 ? 17.141 -18.016 -14.852 1 83.88 184 VAL A O 1
ATOM 1522 N N . SER A 1 185 ? 17.797 -19.812 -13.641 1 86.5 185 SER A N 1
ATOM 1523 C CA . SER A 1 185 ? 18.922 -20.094 -14.516 1 86.5 185 SER A CA 1
ATOM 1524 C C . SER A 1 185 ? 18.469 -20.312 -15.953 1 86.5 185 SER A C 1
ATOM 1526 O O . SER A 1 185 ? 19.078 -19.797 -16.891 1 86.5 185 SER A O 1
ATOM 1528 N N . ARG A 1 186 ? 17.406 -21.094 -16.094 1 86 186 ARG A N 1
ATOM 1529 C CA . ARG A 1 186 ? 16.875 -21.375 -17.422 1 86 186 ARG A CA 1
ATOM 1530 C C . ARG A 1 186 ? 16.375 -20.094 -18.094 1 86 186 ARG A C 1
ATOM 1532 O O . ARG A 1 186 ? 16.625 -19.859 -19.281 1 86 186 ARG A O 1
ATOM 1539 N N . LEU A 1 187 ? 15.664 -19.328 -17.375 1 85.69 187 LEU A N 1
ATOM 1540 C CA . LEU A 1 187 ? 15.078 -18.094 -17.906 1 85.69 187 LEU A CA 1
ATOM 1541 C C . LEU A 1 187 ? 16.172 -17.094 -18.25 1 85.69 187 LEU A C 1
ATOM 1543 O O . LEU A 1 187 ? 16.094 -16.422 -19.281 1 85.69 187 LEU A O 1
ATOM 1547 N N . LEU A 1 188 ? 17.156 -16.984 -17.359 1 89.62 188 LEU A N 1
ATOM 1548 C CA . LEU A 1 188 ? 18.266 -16.078 -17.625 1 89.62 188 LEU A CA 1
ATOM 1549 C C . LEU A 1 188 ? 19.047 -16.531 -18.859 1 89.62 188 LEU A C 1
ATOM 1551 O O . LEU A 1 188 ? 19.5 -15.695 -19.641 1 89.62 188 LEU A O 1
ATOM 1555 N N . LYS A 1 189 ? 19.234 -17.828 -18.953 1 88.81 189 LYS A N 1
ATOM 1556 C CA . LYS A 1 189 ? 19.906 -18.359 -20.141 1 88.81 189 LYS A CA 1
ATOM 1557 C C . LYS A 1 189 ? 19.125 -18 -21.406 1 88.81 189 LYS A C 1
ATOM 1559 O O . LYS A 1 189 ? 19.734 -17.625 -22.422 1 88.81 189 LYS A O 1
ATOM 1564 N N . LYS A 1 190 ? 17.906 -18.172 -21.312 1 85.06 190 LYS A N 1
ATOM 1565 C CA . LYS A 1 190 ? 17.062 -17.797 -22.438 1 85.06 190 LYS A CA 1
ATOM 1566 C C . LYS A 1 190 ? 17.203 -16.312 -22.766 1 85.06 190 LYS A C 1
ATOM 1568 O O . LYS A 1 190 ? 17.312 -15.93 -23.938 1 85.06 190 LYS A O 1
ATOM 1573 N N . MET A 1 191 ? 17.156 -15.461 -21.75 1 85.81 191 MET A N 1
ATOM 1574 C CA . MET A 1 191 ? 17.328 -14.023 -21.922 1 85.81 191 MET A CA 1
ATOM 1575 C C . MET A 1 191 ? 18.703 -13.711 -22.531 1 85.81 191 MET A C 1
ATOM 1577 O O . MET A 1 191 ? 18.828 -12.781 -23.328 1 85.81 191 MET A O 1
ATOM 1581 N N . GLU A 1 192 ? 19.672 -14.43 -22.062 1 89.75 192 GLU A N 1
ATOM 1582 C CA . GLU A 1 192 ? 21 -14.25 -22.609 1 89.75 192 GLU A CA 1
ATOM 1583 C C . GLU A 1 192 ? 21.047 -14.586 -24.094 1 89.75 192 GLU A C 1
ATOM 1585 O O . GLU A 1 192 ? 21.672 -13.875 -24.891 1 89.75 192 GLU A O 1
ATOM 1590 N N . GLN A 1 193 ? 20.438 -15.625 -24.391 1 86.5 193 GLN A N 1
ATOM 1591 C CA . GLN A 1 193 ? 20.344 -16.031 -25.797 1 86.5 193 GLN A CA 1
ATOM 1592 C C . GLN A 1 193 ? 19.656 -14.953 -26.641 1 86.5 193 GLN A C 1
ATOM 1594 O O . GLN A 1 193 ? 19.984 -14.781 -27.812 1 86.5 193 GLN A O 1
ATOM 1599 N N . GLN A 1 194 ? 18.812 -14.297 -26 1 82.12 194 GLN A N 1
ATOM 1600 C CA . GLN A 1 194 ? 18.078 -13.234 -26.672 1 82.12 194 GLN A CA 1
ATOM 1601 C C . GLN A 1 194 ? 18.891 -11.938 -26.703 1 82.12 194 GLN A C 1
ATOM 1603 O O . GLN A 1 194 ? 18.453 -10.945 -27.297 1 82.12 194 GLN A O 1
ATOM 1608 N N . GLY A 1 195 ? 19.984 -11.875 -26 1 81.94 195 GLY A N 1
ATOM 1609 C CA . GLY A 1 195 ? 20.891 -10.742 -26.016 1 81.94 195 GLY A CA 1
ATOM 1610 C C . GLY A 1 195 ? 20.5 -9.648 -25.031 1 81.94 195 GLY A C 1
ATOM 1611 O O . GLY A 1 195 ? 21.047 -8.547 -25.062 1 81.94 195 GLY A O 1
ATOM 1612 N N . VAL A 1 196 ? 19.562 -9.945 -24.141 1 83.25 196 VAL A N 1
ATOM 1613 C CA . VAL A 1 196 ? 19.062 -8.867 -23.297 1 83.25 196 VAL A CA 1
ATOM 1614 C C . VAL A 1 196 ? 19.797 -8.852 -21.969 1 83.25 196 VAL A C 1
ATOM 1616 O O . VAL A 1 196 ? 19.781 -7.855 -21.234 1 83.25 196 VAL A O 1
ATOM 1619 N N . VAL A 1 197 ? 20.422 -9.992 -21.703 1 89.19 197 VAL A N 1
ATOM 1620 C CA . VAL A 1 197 ? 21.297 -10.016 -20.531 1 89.19 197 VAL A CA 1
ATOM 1621 C C . VAL A 1 197 ? 22.594 -10.75 -20.875 1 89.19 197 VAL A C 1
ATOM 1623 O O . VAL A 1 197 ? 22.656 -11.469 -21.875 1 89.19 197 VAL A O 1
ATOM 1626 N N . LYS A 1 198 ? 23.766 -10.477 -20.203 1 90.5 198 LYS A N 1
ATOM 1627 C CA . LYS A 1 198 ? 25.016 -11.234 -20.203 1 90.5 198 LYS A CA 1
ATOM 1628 C C . LYS A 1 198 ? 25.297 -11.82 -18.828 1 90.5 198 LYS A C 1
ATOM 1630 O O . LYS A 1 198 ? 25.266 -11.102 -17.828 1 90.5 198 LYS A O 1
ATOM 1635 N N . LEU A 1 199 ? 25.406 -13.055 -18.828 1 89.75 199 LEU A N 1
ATOM 1636 C CA . LEU A 1 199 ? 25.562 -13.742 -17.547 1 89.75 199 LEU A CA 1
ATOM 1637 C C . LEU A 1 199 ? 27.031 -13.961 -17.234 1 89.75 199 LEU A C 1
ATOM 1639 O O . LEU A 1 199 ? 27.812 -14.32 -18.109 1 89.75 199 LEU A O 1
ATOM 1643 N N . TYR A 1 200 ? 27.422 -13.594 -16.062 1 82.88 200 TYR A N 1
ATOM 1644 C CA . TYR A 1 200 ? 28.734 -13.883 -15.5 1 82.88 200 TYR A CA 1
ATOM 1645 C C . TYR A 1 200 ? 28.625 -14.688 -14.211 1 82.88 200 TYR A C 1
ATOM 1647 O O . TYR A 1 200 ? 27.516 -15.031 -13.789 1 82.88 200 TYR A O 1
ATOM 1655 N N . ARG A 1 201 ? 29.656 -15.188 -13.531 1 76.5 201 ARG A N 1
ATOM 1656 C CA . ARG A 1 201 ? 29.641 -16.047 -12.352 1 76.5 201 ARG A CA 1
ATOM 1657 C C . ARG A 1 201 ? 28.953 -15.352 -11.18 1 76.5 201 ARG A C 1
ATOM 1659 O O . ARG A 1 201 ? 28.188 -15.977 -10.453 1 76.5 201 ARG A O 1
ATOM 1666 N N . SER A 1 202 ? 29.031 -14.055 -11.07 1 75 202 SER A N 1
ATOM 1667 C CA . SER A 1 202 ? 28.469 -13.422 -9.883 1 75 202 SER A CA 1
ATOM 1668 C C . SER A 1 202 ? 27.781 -12.109 -10.227 1 75 202 SER A C 1
ATOM 1670 O O . SER A 1 202 ? 27.531 -11.289 -9.344 1 75 202 SER A O 1
ATOM 1672 N N . HIS A 1 203 ? 27.578 -11.992 -11.352 1 82.38 203 HIS A N 1
ATOM 1673 C CA . HIS A 1 203 ? 26.844 -10.781 -11.695 1 82.38 203 HIS A CA 1
ATOM 1674 C C . HIS A 1 203 ? 26.172 -10.922 -13.055 1 82.38 203 HIS A C 1
ATOM 1676 O O . HIS A 1 203 ? 26.531 -11.797 -13.852 1 82.38 203 HIS A O 1
ATOM 1682 N N . ILE A 1 204 ? 25.094 -10.164 -13.281 1 87.19 204 ILE A N 1
ATOM 1683 C CA . ILE A 1 204 ? 24.281 -10.125 -14.492 1 87.19 204 ILE A CA 1
ATOM 1684 C C . ILE A 1 204 ? 24.312 -8.719 -15.086 1 87.19 204 ILE A C 1
ATOM 1686 O O . ILE A 1 204 ? 24.109 -7.734 -14.375 1 87.19 204 ILE A O 1
ATOM 1690 N N . GLU A 1 205 ? 24.719 -8.664 -16.281 1 88.69 205 GLU A N 1
ATOM 1691 C CA . GLU A 1 205 ? 24.656 -7.402 -17.016 1 88.69 205 GLU A CA 1
ATOM 1692 C C . GLU A 1 205 ? 23.344 -7.285 -17.797 1 88.69 205 GLU A C 1
ATOM 1694 O O . GLU A 1 205 ? 23 -8.172 -18.578 1 88.69 205 GLU A O 1
ATOM 1699 N N . ILE A 1 206 ? 22.562 -6.246 -17.5 1 82.94 206 ILE A N 1
ATOM 1700 C CA . ILE A 1 206 ? 21.281 -6.012 -18.172 1 82.94 206 ILE A CA 1
ATOM 1701 C C . ILE A 1 206 ? 21.5 -5.117 -19.391 1 82.94 206 ILE A C 1
ATOM 1703 O O . ILE A 1 206 ? 22.141 -4.07 -19.281 1 82.94 206 ILE A O 1
ATOM 1707 N N . ASN A 1 207 ? 21.016 -5.59 -20.562 1 75.94 207 ASN A N 1
ATOM 1708 C CA . ASN A 1 207 ? 21.219 -4.852 -21.812 1 75.94 207 ASN A CA 1
ATOM 1709 C C . ASN A 1 207 ? 19.922 -4.227 -22.312 1 75.94 207 ASN A C 1
ATOM 1711 O O . ASN A 1 207 ? 19.828 -3.871 -23.484 1 75.94 207 ASN A O 1
ATOM 1715 N N . PHE A 1 208 ? 18.953 -4.227 -21.453 1 68.25 208 PHE A N 1
ATOM 1716 C CA . PHE A 1 208 ? 17.719 -3.582 -21.891 1 68.25 208 PHE A CA 1
ATOM 1717 C C . PHE A 1 208 ? 17.359 -2.414 -20.984 1 68.25 208 PHE A C 1
ATOM 1719 O O . PHE A 1 208 ? 17.844 -2.332 -19.859 1 68.25 208 PHE A O 1
ATOM 1726 N N . MET B 1 1 ? -28.078 13.266 5.875 1 83.94 1 MET B N 1
ATOM 1727 C CA . MET B 1 1 ? -26.703 12.859 5.586 1 83.94 1 MET B CA 1
ATOM 1728 C C . MET B 1 1 ? -25.859 12.859 6.852 1 83.94 1 MET B C 1
ATOM 1730 O O . MET B 1 1 ? -25.078 11.922 7.09 1 83.94 1 MET B O 1
ATOM 1734 N N . ARG B 1 2 ? -26.25 13.703 7.809 1 88.25 2 ARG B N 1
ATOM 1735 C CA . ARG B 1 2 ? -25.422 13.859 9 1 88.25 2 ARG B CA 1
ATOM 1736 C C . ARG B 1 2 ? -25.469 12.609 9.867 1 88.25 2 ARG B C 1
ATOM 1738 O O . ARG B 1 2 ? -24.422 12.117 10.312 1 88.25 2 ARG B O 1
ATOM 1745 N N . ASP B 1 3 ? -26.609 12.109 10.086 1 90.69 3 ASP B N 1
ATOM 1746 C CA . ASP B 1 3 ? -26.75 10.938 10.938 1 90.69 3 ASP B CA 1
ATOM 1747 C C . ASP B 1 3 ? -26.062 9.719 10.32 1 90.69 3 ASP B C 1
ATOM 1749 O O . ASP B 1 3 ? -25.453 8.922 11.031 1 90.69 3 ASP B O 1
ATOM 1753 N N . ILE B 1 4 ? -26.188 9.641 9.031 1 92.81 4 ILE B N 1
ATOM 1754 C CA . ILE B 1 4 ? -25.578 8.523 8.305 1 92.81 4 ILE B CA 1
ATOM 1755 C C . ILE B 1 4 ? -24.047 8.609 8.414 1 92.81 4 ILE B C 1
ATOM 1757 O O . ILE B 1 4 ? -23.375 7.59 8.602 1 92.81 4 ILE B O 1
ATOM 1761 N N . ILE B 1 5 ? -23.547 9.812 8.328 1 94.62 5 ILE B N 1
ATOM 1762 C CA . ILE B 1 5 ? -22.109 10.023 8.43 1 94.62 5 ILE B CA 1
ATOM 1763 C C . ILE B 1 5 ? -21.641 9.672 9.836 1 94.62 5 ILE B C 1
ATOM 1765 O O . ILE B 1 5 ? -20.656 8.945 10 1 94.62 5 ILE B O 1
ATOM 1769 N N . LYS B 1 6 ? -22.391 10.141 10.797 1 93.88 6 LYS B N 1
ATOM 1770 C CA . LYS B 1 6 ? -22.016 9.898 12.188 1 93.88 6 LYS B CA 1
ATOM 1771 C C . LYS B 1 6 ? -22.031 8.398 12.5 1 93.88 6 LYS B C 1
ATOM 1773 O O . LYS B 1 6 ? -21.203 7.914 13.266 1 93.88 6 LYS B O 1
ATOM 1778 N N . LEU B 1 7 ? -22.969 7.742 11.914 1 94 7 LEU B N 1
ATOM 1779 C CA . LEU B 1 7 ? -23.109 6.309 12.148 1 94 7 LEU B CA 1
ATOM 1780 C C . LEU B 1 7 ? -21.953 5.535 11.531 1 94 7 LEU B C 1
ATOM 1782 O O . LEU B 1 7 ? -21.422 4.613 12.148 1 94 7 LEU B O 1
ATOM 1786 N N . ASN B 1 8 ? -21.516 5.887 10.375 1 95.69 8 ASN B N 1
ATOM 1787 C CA . ASN B 1 8 ? -20.484 5.148 9.633 1 95.69 8 ASN B CA 1
ATOM 1788 C C . ASN B 1 8 ? -19.078 5.621 9.984 1 95.69 8 ASN B C 1
ATOM 1790 O O . ASN B 1 8 ? -18.125 4.855 9.891 1 95.69 8 ASN B O 1
ATOM 1794 N N . PHE B 1 9 ? -19.016 6.875 10.398 1 97.19 9 PHE B N 1
ATOM 1795 C CA . PHE B 1 9 ? -17.734 7.496 10.727 1 97.19 9 PHE B CA 1
ATOM 1796 C C . PHE B 1 9 ? -17.797 8.188 12.086 1 97.19 9 PHE B C 1
ATOM 1798 O O . PHE B 1 9 ? -17.703 9.414 12.172 1 97.19 9 PHE B O 1
ATOM 1805 N N . PRO B 1 10 ? -17.797 7.438 13.078 1 95.69 10 PRO B N 1
ATOM 1806 C CA . PRO B 1 10 ? -18.078 7.957 14.414 1 95.69 10 PRO B CA 1
ATOM 1807 C C . PRO B 1 10 ? -16.984 8.875 14.945 1 95.69 10 PRO B C 1
ATOM 1809 O O . PRO B 1 10 ? -17.219 9.688 15.836 1 95.69 10 PRO B O 1
ATOM 1812 N N . ASN B 1 11 ? -15.805 8.805 14.422 1 95 11 ASN B N 1
ATOM 1813 C CA . ASN B 1 11 ? -14.695 9.594 14.938 1 95 11 ASN B CA 1
ATOM 1814 C C . ASN B 1 11 ? -14.617 10.961 14.266 1 95 11 ASN B C 1
ATOM 1816 O O . ASN B 1 11 ? -13.789 11.797 14.641 1 95 11 ASN B O 1
ATOM 1820 N N . PHE B 1 12 ? -15.523 11.141 13.297 1 96.56 12 PHE B N 1
ATOM 1821 C CA . PHE B 1 12 ? -15.508 12.438 12.633 1 96.56 12 PHE B CA 1
ATOM 1822 C C . PHE B 1 12 ? -16.016 13.531 13.562 1 96.56 12 PHE B C 1
ATOM 1824 O O . PHE B 1 12 ? -17.062 13.367 14.203 1 96.56 12 PHE B O 1
ATOM 1831 N N . HIS B 1 13 ? -15.242 14.586 13.625 1 95.94 13 HIS B N 1
ATOM 1832 C CA . HIS B 1 13 ? -15.68 15.75 14.383 1 95.94 13 HIS B CA 1
ATOM 1833 C C . HIS B 1 13 ? -16.938 16.375 13.766 1 95.94 13 HIS B C 1
ATOM 1835 O O . HIS B 1 13 ? -17.078 16.391 12.547 1 95.94 13 HIS B O 1
ATOM 1841 N N . PRO B 1 14 ? -17.781 16.984 14.617 1 96.06 14 PRO B N 1
ATOM 1842 C CA . PRO B 1 14 ? -19.031 17.562 14.117 1 96.06 14 PRO B CA 1
ATOM 1843 C C . PRO B 1 14 ? -18.797 18.625 13.039 1 96.06 14 PRO B C 1
ATOM 1845 O O . PRO B 1 14 ? -19.562 18.703 12.078 1 96.06 14 PRO B O 1
ATOM 1848 N N . GLN B 1 15 ? -17.781 19.328 13.172 1 96.62 15 GLN B N 1
ATOM 1849 C CA . GLN B 1 15 ? -17.484 20.359 12.172 1 96.62 15 GLN B CA 1
ATOM 1850 C C . GLN B 1 15 ? -17.141 19.734 10.82 1 96.62 15 GLN B C 1
ATOM 1852 O O . GLN B 1 15 ? -17.516 20.281 9.773 1 96.62 15 GLN B O 1
ATOM 1857 N N . LEU B 1 16 ? -16.406 18.688 10.875 1 96.88 16 LEU B N 1
ATOM 1858 C CA . LEU B 1 16 ? -16.094 17.969 9.648 1 96.88 16 LEU B CA 1
ATOM 1859 C C . LEU B 1 16 ? -17.359 17.422 9 1 96.88 16 LEU B C 1
ATOM 1861 O O . LEU B 1 16 ? -17.531 17.516 7.785 1 96.88 16 LEU B O 1
ATOM 1865 N N . ILE B 1 17 ? -18.219 16.875 9.812 1 97.12 17 ILE B N 1
ATOM 1866 C CA . ILE B 1 17 ? -19.469 16.312 9.32 1 97.12 17 ILE B CA 1
ATOM 1867 C C . ILE B 1 17 ? -20.281 17.406 8.633 1 97.12 17 ILE B C 1
ATOM 1869 O O . ILE B 1 17 ? -20.859 17.188 7.566 1 97.12 17 ILE B O 1
ATOM 1873 N N . GLU B 1 18 ? -20.297 18.547 9.242 1 96.75 18 GLU B N 1
ATOM 1874 C CA . GLU B 1 18 ? -21.016 19.688 8.656 1 96.75 18 GLU B CA 1
ATOM 1875 C C . GLU B 1 18 ? -20.422 20.062 7.301 1 96.75 18 GLU B C 1
ATOM 1877 O O . GLU B 1 18 ? -21.172 20.328 6.348 1 96.75 18 GLU B O 1
ATOM 1882 N N . GLU B 1 19 ? -19.156 20.062 7.191 1 96.62 19 GLU B N 1
ATOM 1883 C CA . GLU B 1 19 ? -18.5 20.422 5.934 1 96.62 19 GLU B CA 1
ATOM 1884 C C . GLU B 1 19 ? -18.766 19.375 4.859 1 96.62 19 GLU B C 1
ATOM 1886 O O . GLU B 1 19 ? -18.922 19.703 3.686 1 96.62 19 GLU B O 1
ATOM 1891 N N . ILE B 1 20 ? -18.75 18.156 5.285 1 96.62 20 ILE B N 1
ATOM 1892 C CA . ILE B 1 20 ? -19.047 17.094 4.336 1 96.62 20 ILE B CA 1
ATOM 1893 C C . ILE B 1 20 ? -20.484 17.25 3.812 1 96.62 20 ILE B C 1
ATOM 1895 O O . ILE B 1 20 ? -20.719 17.203 2.604 1 96.62 20 ILE B O 1
ATOM 1899 N N . GLU B 1 21 ? -21.359 17.484 4.703 1 96.06 21 GLU B N 1
ATOM 1900 C CA . GLU B 1 21 ? -22.75 17.656 4.324 1 96.06 21 GLU B CA 1
ATOM 1901 C C . GLU B 1 21 ? -22.922 18.812 3.344 1 96.06 21 GLU B C 1
ATOM 1903 O O . GLU B 1 21 ? -23.734 18.719 2.41 1 96.06 21 GLU B O 1
ATOM 1908 N N . GLU B 1 22 ? -22.172 19.812 3.52 1 96.44 22 GLU B N 1
ATOM 1909 C CA . GLU B 1 22 ? -22.312 21.047 2.738 1 96.44 22 GLU B CA 1
ATOM 1910 C C . GLU B 1 22 ? -21.656 20.891 1.364 1 96.44 22 GLU B C 1
ATOM 1912 O O . GLU B 1 22 ? -22.016 21.609 0.426 1 96.44 22 GLU B O 1
ATOM 1917 N N . ASN B 1 23 ? -20.734 19.984 1.228 1 96.44 23 ASN B N 1
ATOM 1918 C CA . ASN B 1 23 ? -19.891 20.078 0.04 1 96.44 23 ASN B CA 1
ATOM 1919 C C . ASN B 1 23 ? -19.859 18.766 -0.73 1 96.44 23 ASN B C 1
ATOM 1921 O O . ASN B 1 23 ? -19.375 18.703 -1.864 1 96.44 23 ASN B O 1
ATOM 1925 N N . ALA B 1 24 ? -20.359 17.703 -0.11 1 95.69 24 ALA B N 1
ATOM 1926 C CA . ALA B 1 24 ? -20.344 16.391 -0.736 1 95.69 24 ALA B CA 1
ATOM 1927 C C . ALA B 1 24 ? -21.734 15.961 -1.171 1 95.69 24 ALA B C 1
ATOM 1929 O O . ALA B 1 24 ? -22.719 16.656 -0.881 1 95.69 24 ALA B O 1
ATOM 1930 N N . TYR B 1 25 ? -21.844 14.93 -1.932 1 96.19 25 TYR B N 1
ATOM 1931 C CA . TYR B 1 25 ? -23.125 14.375 -2.316 1 96.19 25 TYR B CA 1
ATOM 1932 C C . TYR B 1 25 ? -23.109 12.852 -2.244 1 96.19 25 TYR B C 1
ATOM 1934 O O . TYR B 1 25 ? -22.047 12.234 -2.242 1 96.19 25 TYR B O 1
ATOM 1942 N N . ILE B 1 26 ? -24.297 12.297 -2.162 1 96.25 26 ILE B N 1
ATOM 1943 C CA . ILE B 1 26 ? -24.453 10.852 -2.098 1 96.25 26 ILE B CA 1
ATOM 1944 C C . ILE B 1 26 ? -24.703 10.289 -3.5 1 96.25 26 ILE B C 1
ATOM 1946 O O . ILE B 1 26 ? -25.516 10.828 -4.258 1 96.25 26 ILE B O 1
ATOM 1950 N N . GLN B 1 27 ? -23.969 9.32 -3.859 1 96.44 27 GLN B N 1
ATOM 1951 C CA . GLN B 1 27 ? -24.141 8.625 -5.129 1 96.44 27 GLN B CA 1
ATOM 1952 C C . GLN B 1 27 ? -24.562 7.176 -4.902 1 96.44 27 GLN B C 1
ATOM 1954 O O . GLN B 1 27 ? -23.938 6.445 -4.141 1 96.44 27 GLN B O 1
ATOM 1959 N N . ASN B 1 28 ? -25.656 6.809 -5.523 1 97.5 28 ASN B N 1
ATOM 1960 C CA . ASN B 1 28 ? -26.094 5.418 -5.512 1 97.5 28 ASN B CA 1
ATOM 1961 C C . ASN B 1 28 ? -25.562 4.656 -6.723 1 97.5 28 ASN B C 1
ATOM 1963 O O . ASN B 1 28 ? -25.547 5.184 -7.836 1 97.5 28 ASN B O 1
ATOM 1967 N N . MET B 1 29 ? -25.094 3.514 -6.43 1 96.75 29 MET B N 1
ATOM 1968 C CA . MET B 1 29 ? -24.547 2.678 -7.5 1 96.75 29 MET B CA 1
ATOM 1969 C C . MET B 1 29 ? -25.062 1.244 -7.375 1 96.75 29 MET B C 1
ATOM 1971 O O . MET B 1 29 ? 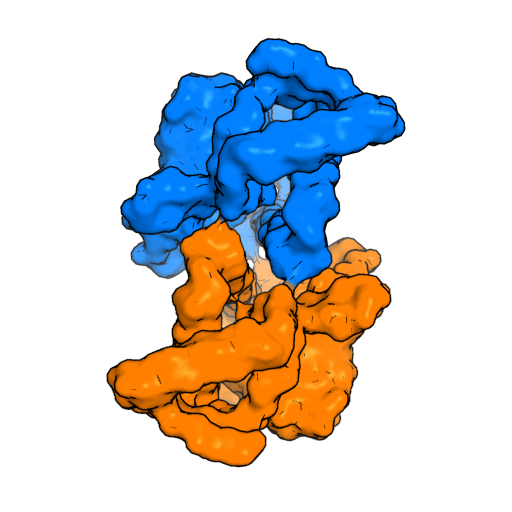-25.172 0.717 -6.27 1 96.75 29 MET B O 1
ATOM 1975 N N . LYS B 1 30 ? -25.266 0.644 -8.508 1 96.69 30 LYS B N 1
ATOM 1976 C CA . LYS B 1 30 ? -25.797 -0.72 -8.539 1 96.69 30 LYS B CA 1
ATOM 1977 C C . LYS B 1 30 ? -24.656 -1.736 -8.688 1 96.69 30 LYS B C 1
ATOM 1979 O O . LYS B 1 30 ? -23.609 -1.43 -9.258 1 96.69 30 LYS B O 1
ATOM 1984 N N . ALA B 1 31 ? -24.984 -2.91 -8.156 1 91.5 31 ALA B N 1
ATOM 1985 C CA . ALA B 1 31 ? -24.062 -4.012 -8.359 1 91.5 31 ALA B CA 1
ATOM 1986 C C . ALA B 1 31 ? -23.719 -4.18 -9.836 1 91.5 31 ALA B C 1
ATOM 1988 O O . ALA B 1 31 ? -24.594 -4.102 -10.695 1 91.5 31 ALA B O 1
ATOM 1989 N N . GLY B 1 32 ? -22.422 -4.297 -10.078 1 90.12 32 GLY B N 1
ATOM 1990 C CA . GLY B 1 32 ? -21.953 -4.461 -11.445 1 90.12 32 GLY B CA 1
ATOM 1991 C C . GLY B 1 32 ? -21.344 -3.197 -12.023 1 90.12 32 GLY B C 1
ATOM 1992 O O . GLY B 1 32 ? -20.578 -3.26 -12.992 1 90.12 32 GLY B O 1
ATOM 1993 N N . GLU B 1 33 ? -21.703 -2.07 -11.445 1 93.38 33 GLU B N 1
ATOM 1994 C CA . GLU B 1 33 ? -21.172 -0.806 -11.945 1 93.38 33 GLU B CA 1
ATOM 1995 C C . GLU B 1 33 ? -19.719 -0.604 -11.5 1 93.38 33 GLU B C 1
ATOM 1997 O O . GLU B 1 33 ? -19.344 -0.996 -10.398 1 93.38 33 GLU B O 1
ATOM 2002 N N . THR B 1 34 ? -18.984 0.032 -12.398 1 90.38 34 THR B N 1
ATOM 2003 C CA . THR B 1 34 ? -17.578 0.337 -12.102 1 90.38 34 THR B CA 1
ATOM 2004 C C . THR B 1 34 ? -17.438 1.771 -11.602 1 90.38 34 THR B C 1
ATOM 2006 O O . THR B 1 34 ? -17.953 2.705 -12.219 1 90.38 34 THR B O 1
ATOM 2009 N N . ILE B 1 35 ? -16.828 1.877 -10.461 1 88.25 35 ILE B N 1
ATOM 2010 C CA . ILE B 1 35 ? -16.609 3.189 -9.859 1 88.25 35 ILE B CA 1
ATOM 2011 C C . ILE B 1 35 ? -15.383 3.852 -10.484 1 88.25 35 ILE B C 1
ATOM 2013 O O . ILE B 1 35 ? -15.398 5.051 -10.773 1 88.25 35 ILE B O 1
ATOM 2017 N N . MET B 1 36 ? -14.344 3.076 -10.547 1 84.06 36 MET B N 1
ATOM 2018 C CA . MET B 1 36 ? -13.07 3.578 -11.055 1 84.06 36 MET B CA 1
ATOM 2019 C C . MET B 1 36 ? -12.383 2.531 -11.93 1 84.06 36 MET B C 1
ATOM 2021 O O . MET B 1 36 ? -12.445 1.337 -11.633 1 84.06 36 MET B O 1
ATOM 2025 N N . ARG B 1 37 ? -11.797 3.08 -13.039 1 74.75 37 ARG B N 1
ATOM 2026 C CA . ARG B 1 37 ? -11 2.236 -13.922 1 74.75 37 ARG B CA 1
ATOM 2027 C C . ARG B 1 37 ? -9.539 2.668 -13.93 1 74.75 37 ARG B C 1
ATOM 2029 O O . ARG B 1 37 ? -9.227 3.822 -13.633 1 74.75 37 ARG B O 1
ATOM 2036 N N . SER B 1 38 ? -8.766 1.699 -14.227 1 70.5 38 SER B N 1
ATOM 2037 C CA . SER B 1 38 ? -7.348 2.025 -14.359 1 70.5 38 SER B CA 1
ATOM 2038 C C . SER B 1 38 ? -7.133 3.135 -15.383 1 70.5 38 SER B C 1
ATOM 2040 O O . SER B 1 38 ? -7.758 3.143 -16.438 1 70.5 38 SER B O 1
ATOM 2042 N N . GLY B 1 39 ? -6.418 4.137 -14.984 1 68.12 39 GLY B N 1
ATOM 2043 C CA . GLY B 1 39 ? -6.113 5.219 -15.906 1 68.12 39 GLY B CA 1
ATOM 2044 C C . GLY B 1 39 ? -7.066 6.391 -15.789 1 68.12 39 GLY B C 1
ATOM 2045 O O . GLY B 1 39 ? -6.836 7.449 -16.391 1 68.12 39 GLY B O 1
ATOM 2046 N N . GLN B 1 40 ? -8.125 6.223 -15.109 1 69.62 40 GLN B N 1
ATOM 2047 C CA . GLN B 1 40 ? -9.102 7.297 -14.961 1 69.62 40 GLN B CA 1
ATOM 2048 C C . GLN B 1 40 ? -8.648 8.312 -13.922 1 69.62 40 GLN B C 1
ATOM 2050 O O . GLN B 1 40 ? -8.023 7.945 -12.922 1 69.62 40 GLN B O 1
ATOM 2055 N N . PHE B 1 41 ? -8.922 9.562 -14.234 1 70.62 41 PHE B N 1
ATOM 2056 C CA . PHE B 1 41 ? -8.648 10.617 -13.266 1 70.62 41 PHE B CA 1
ATOM 2057 C C . PHE B 1 41 ? -9.648 10.57 -12.117 1 70.62 41 PHE B C 1
ATOM 2059 O O . PHE B 1 41 ? -10.852 10.367 -12.344 1 70.62 41 PHE B O 1
ATOM 2066 N N . ILE B 1 42 ? -9.109 10.664 -10.969 1 76.44 42 ILE B N 1
ATOM 2067 C CA . ILE B 1 42 ? -9.922 10.633 -9.766 1 76.44 42 ILE B CA 1
ATOM 2068 C C . ILE B 1 42 ? -10.305 12.055 -9.359 1 76.44 42 ILE B C 1
ATOM 2070 O O . ILE B 1 42 ? -9.43 12.914 -9.211 1 76.44 42 ILE B O 1
ATOM 2074 N N . ARG B 1 43 ? -11.625 12.336 -9.188 1 80.88 43 ARG B N 1
ATOM 2075 C CA . ARG B 1 43 ? -12.086 13.688 -8.883 1 80.88 43 ARG B CA 1
ATOM 2076 C C . ARG B 1 43 ? -12.727 13.758 -7.504 1 80.88 43 ARG B C 1
ATOM 2078 O O . ARG B 1 43 ? -13.062 14.836 -7.023 1 80.88 43 ARG B O 1
ATOM 2085 N N . HIS B 1 44 ? -12.906 12.586 -6.988 1 88.69 44 HIS B N 1
ATOM 2086 C CA . HIS B 1 44 ? -13.57 12.555 -5.688 1 88.69 44 HIS B CA 1
ATOM 2087 C C . HIS B 1 44 ? -12.93 11.531 -4.762 1 88.69 44 HIS B C 1
ATOM 2089 O O . HIS B 1 44 ? -12.477 10.469 -5.215 1 88.69 44 HIS B O 1
ATOM 2095 N N . THR B 1 45 ? -12.836 11.945 -3.545 1 91.25 45 THR B N 1
ATOM 2096 C CA . THR B 1 45 ? -12.664 10.945 -2.498 1 91.25 45 THR B CA 1
ATOM 2097 C C . THR B 1 45 ? -13.977 10.227 -2.217 1 91.25 45 THR B C 1
ATOM 2099 O O . THR B 1 45 ? -15.039 10.859 -2.145 1 91.25 45 THR B O 1
ATOM 2102 N N . VAL B 1 46 ? -13.883 8.977 -2.023 1 93.69 46 VAL B N 1
ATOM 2103 C CA . VAL B 1 46 ? -15.094 8.172 -1.919 1 93.69 46 VAL B CA 1
ATOM 2104 C C . VAL B 1 46 ? -15.172 7.531 -0.535 1 93.69 46 VAL B C 1
ATOM 2106 O O . VAL B 1 46 ? -14.273 6.789 -0.138 1 93.69 46 VAL B O 1
ATOM 2109 N N . LEU B 1 47 ? -16.234 7.82 0.186 1 96.44 47 LEU B N 1
ATOM 2110 C CA . LEU B 1 47 ? -16.562 7.16 1.445 1 96.44 47 LEU B CA 1
ATOM 2111 C C . LEU B 1 47 ? -17.734 6.191 1.266 1 96.44 47 LEU B C 1
ATOM 2113 O O . LEU B 1 47 ? -18.75 6.551 0.675 1 96.44 47 LEU B O 1
ATOM 2117 N N . VAL B 1 48 ? -17.609 5.004 1.806 1 97.19 48 VAL B N 1
ATOM 2118 C CA . VAL B 1 48 ? -18.641 3.992 1.651 1 97.19 48 VAL B CA 1
ATOM 2119 C C . VAL B 1 48 ? -19.594 4.043 2.842 1 97.19 48 VAL B C 1
ATOM 2121 O O . VAL B 1 48 ? -19.172 3.936 3.994 1 97.19 48 VAL B O 1
ATOM 2124 N N . ILE B 1 49 ? -20.844 4.203 2.576 1 96.88 49 ILE B N 1
ATOM 2125 C CA . ILE B 1 49 ? -21.797 4.238 3.678 1 96.88 49 ILE B CA 1
ATOM 2126 C C . ILE B 1 49 ? -22.719 3.021 3.607 1 96.88 49 ILE B C 1
ATOM 2128 O O . ILE B 1 49 ? -23.297 2.621 4.613 1 96.88 49 ILE B O 1
ATOM 2132 N N . LYS B 1 50 ? -22.875 2.436 2.422 1 96.5 50 LYS B N 1
ATOM 2133 C CA . LYS B 1 50 ? -23.641 1.202 2.215 1 96.5 50 LYS B CA 1
ATOM 2134 C C . LYS B 1 50 ? -23.062 0.396 1.052 1 96.5 50 LYS B C 1
ATOM 2136 O O . LYS B 1 50 ? -22.531 0.966 0.096 1 96.5 50 LYS B O 1
ATOM 2141 N N . GLY B 1 51 ? -23.203 -0.985 1.229 1 95 51 GLY B N 1
ATOM 2142 C CA . GLY B 1 51 ? -22.859 -1.863 0.125 1 95 51 GLY B CA 1
ATOM 2143 C C . GLY B 1 51 ? -21.438 -2.398 0.218 1 95 51 GLY B C 1
ATOM 2144 O O . GLY B 1 51 ? -20.844 -2.4 1.296 1 95 51 GLY B O 1
ATOM 2145 N N . LYS B 1 52 ? -21.016 -2.938 -0.893 1 92.31 52 LYS B N 1
ATOM 2146 C CA . LYS B 1 52 ? -19.688 -3.57 -0.971 1 92.31 52 LYS B CA 1
ATOM 2147 C C . LYS B 1 52 ? -19.031 -3.293 -2.316 1 92.31 52 LYS B C 1
ATOM 2149 O O . LYS B 1 52 ? -19.672 -3.406 -3.365 1 92.31 52 LYS B O 1
ATOM 2154 N N . ILE B 1 53 ? -17.766 -2.857 -2.271 1 93.56 53 ILE B N 1
ATOM 2155 C CA . ILE B 1 53 ? -17 -2.516 -3.469 1 93.56 53 ILE B CA 1
ATOM 2156 C C . ILE B 1 53 ? -15.781 -3.43 -3.586 1 93.56 53 ILE B C 1
ATOM 2158 O O . ILE B 1 53 ? -15.016 -3.578 -2.629 1 93.56 53 ILE B O 1
ATOM 2162 N N . LYS B 1 54 ? -15.648 -4 -4.703 1 88.31 54 LYS B N 1
ATOM 2163 C CA . LYS B 1 54 ? -14.492 -4.848 -4.988 1 88.31 54 LYS B CA 1
ATOM 2164 C C . LYS B 1 54 ? -13.359 -4.039 -5.617 1 88.31 54 LYS B C 1
ATOM 2166 O O . LYS B 1 54 ? -13.57 -3.324 -6.598 1 88.31 54 LYS B O 1
ATOM 2171 N N . LEU B 1 55 ? -12.211 -4.129 -4.992 1 91 55 LEU B N 1
ATOM 2172 C CA . LEU B 1 55 ? -11 -3.564 -5.578 1 91 55 LEU B CA 1
ATOM 2173 C C . LEU B 1 55 ? -10.109 -4.66 -6.156 1 91 55 LEU B C 1
ATOM 2175 O O . LEU B 1 55 ? -9.852 -5.672 -5.496 1 91 55 LEU B O 1
ATOM 2179 N N . TYR B 1 56 ? -9.68 -4.406 -7.352 1 84.94 56 TYR B N 1
ATOM 2180 C CA . TYR B 1 56 ? -8.898 -5.441 -8.016 1 84.94 56 TYR B CA 1
ATOM 2181 C C . TYR B 1 56 ? -7.957 -4.836 -9.055 1 84.94 56 TYR B C 1
ATOM 2183 O O . TYR B 1 56 ? -8.125 -3.684 -9.453 1 84.94 56 TYR B O 1
ATOM 2191 N N . ARG B 1 57 ? -6.918 -5.605 -9.352 1 82.94 57 ARG B N 1
ATOM 2192 C CA . ARG B 1 57 ? -6.023 -5.27 -10.461 1 82.94 57 ARG B CA 1
ATOM 2193 C C . ARG B 1 57 ? -6.434 -5.992 -11.734 1 82.94 57 ARG B C 1
ATOM 2195 O O . ARG B 1 57 ? -6.961 -7.109 -11.68 1 82.94 57 ARG B O 1
ATOM 2202 N N . GLU B 1 58 ? -6.242 -5.324 -12.812 1 77.88 58 GLU B N 1
ATOM 2203 C CA . GLU B 1 58 ? -6.492 -5.934 -14.117 1 77.88 58 GLU B CA 1
ATOM 2204 C C . GLU B 1 58 ? -5.289 -5.777 -15.039 1 77.88 58 GLU B C 1
ATOM 2206 O O . GLU B 1 58 ? -4.719 -4.688 -15.141 1 77.88 58 GLU B O 1
ATOM 2211 N N . ASP B 1 59 ? -4.922 -6.91 -15.625 1 72.38 59 ASP B N 1
ATOM 2212 C CA . ASP B 1 59 ? -3.826 -6.785 -16.578 1 72.38 59 ASP B CA 1
ATOM 2213 C C . ASP B 1 59 ? -4.352 -6.461 -17.984 1 72.38 59 ASP B C 1
ATOM 2215 O O . ASP B 1 59 ? -5.555 -6.266 -18.172 1 72.38 59 ASP B O 1
ATOM 2219 N N . ASP B 1 60 ? -3.447 -6.34 -18.922 1 71.06 60 ASP B N 1
ATOM 2220 C CA . ASP B 1 60 ? -3.789 -5.922 -20.281 1 71.06 60 ASP B CA 1
ATOM 2221 C C . ASP B 1 60 ? -4.637 -6.98 -20.984 1 71.06 60 ASP B C 1
ATOM 2223 O O . ASP B 1 60 ? -5.316 -6.688 -21.969 1 71.06 60 ASP B O 1
ATOM 2227 N N . GLU B 1 61 ? -4.59 -8.172 -20.531 1 64.5 61 GLU B N 1
ATOM 2228 C CA . GLU B 1 61 ? -5.348 -9.266 -21.141 1 64.5 61 GLU B CA 1
ATOM 2229 C C . GLU B 1 61 ? -6.715 -9.422 -20.469 1 64.5 61 GLU B C 1
ATOM 2231 O O . GLU B 1 61 ? -7.504 -10.281 -20.859 1 64.5 61 GLU B O 1
ATOM 2236 N N . GLY B 1 62 ? -6.973 -8.609 -19.469 1 67.81 62 GLY B N 1
ATOM 2237 C CA . GLY B 1 62 ? -8.266 -8.648 -18.812 1 67.81 62 GLY B CA 1
ATOM 2238 C C . GLY B 1 62 ? -8.281 -9.57 -17.594 1 67.81 62 GLY B C 1
ATOM 2239 O O . GLY B 1 62 ? -9.32 -9.75 -16.969 1 67.81 62 GLY B O 1
ATOM 2240 N N . ASN B 1 63 ? -7.109 -10.133 -17.281 1 67.75 63 ASN B N 1
ATOM 2241 C CA . ASN B 1 63 ? -7.027 -10.938 -16.062 1 67.75 63 ASN B CA 1
ATOM 2242 C C . ASN B 1 63 ? -7.094 -10.07 -14.812 1 67.75 63 ASN B C 1
ATOM 2244 O O . ASN B 1 63 ? -6.488 -9 -14.758 1 67.75 63 ASN B O 1
ATOM 2248 N N . GLU B 1 64 ? -7.891 -10.594 -13.844 1 73 64 GLU B N 1
ATOM 2249 C CA . GLU B 1 64 ? -8.094 -9.82 -12.625 1 73 64 GLU B CA 1
ATOM 2250 C C . GLU B 1 64 ? -7.434 -10.492 -11.422 1 73 64 GLU B C 1
ATOM 2252 O O . GLU B 1 64 ? -7.32 -11.719 -11.383 1 73 64 GLU B O 1
ATOM 2257 N N . TYR B 1 65 ? -6.957 -9.734 -10.602 1 76.38 65 TYR B N 1
ATOM 2258 C CA . TYR B 1 65 ? -6.535 -10.211 -9.289 1 76.38 65 TYR B CA 1
ATOM 2259 C C . TYR B 1 65 ? -7.211 -9.414 -8.18 1 76.38 65 TYR B C 1
ATOM 2261 O O . TYR B 1 65 ? -7.039 -8.195 -8.086 1 76.38 65 TYR B O 1
ATOM 2269 N N . PHE B 1 66 ? -7.938 -10.102 -7.355 1 81 66 PHE B N 1
ATOM 2270 C CA . PHE B 1 66 ? -8.695 -9.492 -6.27 1 81 66 PHE B CA 1
ATOM 2271 C C . PHE B 1 66 ? -7.758 -8.93 -5.207 1 81 66 PHE B C 1
ATOM 2273 O O . PHE B 1 66 ? -6.801 -9.586 -4.797 1 81 66 PHE B O 1
ATOM 2280 N N . MET B 1 67 ? -7.988 -7.785 -4.738 1 87.75 67 MET B N 1
ATOM 2281 C CA . MET B 1 67 ? -7.195 -7.172 -3.674 1 87.75 67 MET B CA 1
ATOM 2282 C C . MET B 1 67 ? -7.949 -7.199 -2.35 1 87.75 67 MET B C 1
ATOM 2284 O O . MET B 1 67 ? -7.535 -7.879 -1.408 1 87.75 67 MET B O 1
ATOM 2288 N N . TYR B 1 68 ? -9.07 -6.465 -2.258 1 85.88 68 TYR B N 1
ATOM 2289 C CA . TYR B 1 68 ? -9.883 -6.395 -1.046 1 85.88 68 TYR B CA 1
ATOM 2290 C C . TYR B 1 68 ? -11.25 -5.785 -1.341 1 85.88 68 TYR B C 1
ATOM 2292 O O . TYR B 1 68 ? -11.492 -5.293 -2.445 1 85.88 68 TYR B O 1
ATOM 2300 N N . TYR B 1 69 ? -12.109 -5.867 -0.372 1 89.5 69 TYR B N 1
ATOM 2301 C CA . TYR B 1 69 ? -13.406 -5.203 -0.436 1 89.5 69 TYR B CA 1
ATOM 2302 C C . TYR B 1 69 ? -13.406 -3.928 0.397 1 89.5 69 TYR B C 1
ATOM 2304 O O . TYR B 1 69 ? -12.695 -3.832 1.398 1 89.5 69 TYR B O 1
ATOM 2312 N N . LEU B 1 70 ? -14.109 -2.977 -0.029 1 94.31 70 LEU B N 1
ATOM 2313 C CA . LEU B 1 70 ? -14.484 -1.838 0.803 1 94.31 70 LEU B CA 1
ATOM 2314 C C . LEU B 1 70 ? -15.906 -1.989 1.327 1 94.31 70 LEU B C 1
ATOM 2316 O O . LEU B 1 70 ? -16.812 -2.371 0.581 1 94.31 70 LEU B O 1
ATOM 2320 N N . GLN B 1 71 ? -16.062 -1.663 2.568 1 94.5 71 GLN B N 1
ATOM 2321 C CA . GLN B 1 71 ? -17.328 -1.796 3.271 1 94.5 71 GLN B CA 1
ATOM 2322 C C . GLN B 1 71 ? -17.703 -0.493 3.969 1 94.5 71 GLN B C 1
ATOM 2324 O O . GLN B 1 71 ? -16.906 0.438 4.039 1 94.5 71 GLN B O 1
ATOM 2329 N N . PRO B 1 72 ? -18.984 -0.397 4.469 1 95.81 72 PRO B N 1
ATOM 2330 C CA . PRO B 1 72 ? -19.406 0.83 5.152 1 95.81 72 PRO B CA 1
ATOM 2331 C C . PRO B 1 72 ? -18.438 1.259 6.25 1 95.81 72 PRO B C 1
ATOM 2333 O O . PRO B 1 72 ? -17.953 0.421 7.02 1 95.81 72 PRO B O 1
ATOM 2336 N N . GLY B 1 73 ? -18.125 2.549 6.277 1 96.56 73 GLY B N 1
ATOM 2337 C CA . GLY B 1 73 ? -17.172 3.078 7.242 1 96.56 73 GLY B CA 1
ATOM 2338 C C . GLY B 1 73 ? -15.758 3.182 6.695 1 96.56 73 GLY B C 1
ATOM 2339 O O . GLY B 1 73 ? -14.867 3.705 7.363 1 96.56 73 GLY B O 1
ATOM 2340 N N . GLN B 1 74 ? -15.578 2.719 5.453 1 95.88 74 GLN B N 1
ATOM 2341 C CA . GLN B 1 74 ? -14.258 2.729 4.828 1 95.88 74 GLN B CA 1
ATOM 2342 C C . GLN B 1 74 ? -14.227 3.678 3.635 1 95.88 74 GLN B C 1
ATOM 2344 O O . GLN B 1 74 ? -15.258 4.199 3.217 1 95.88 74 GLN B O 1
ATOM 2349 N N . ALA B 1 75 ? -13.039 3.982 3.193 1 94.75 75 ALA B N 1
ATOM 2350 C CA . ALA B 1 75 ? -12.836 4.887 2.062 1 94.75 75 ALA B CA 1
ATOM 2351 C C . ALA B 1 75 ? -11.867 4.281 1.049 1 94.75 75 ALA B C 1
ATOM 2353 O O . ALA B 1 75 ? -11.094 3.379 1.379 1 94.75 75 ALA B O 1
ATOM 2354 N N . CYS B 1 76 ? -12.008 4.785 -0.111 1 89.25 76 CYS B N 1
ATOM 2355 C CA . CYS B 1 76 ? -11.078 4.395 -1.165 1 89.25 76 CYS B CA 1
ATOM 2356 C C . CYS B 1 76 ? -9.75 5.133 -1.025 1 89.25 76 CYS B C 1
ATOM 2358 O O . CYS B 1 76 ? -9.664 6.324 -1.333 1 89.25 76 CYS B O 1
ATOM 2360 N N . ALA B 1 77 ? -8.734 4.445 -0.667 1 82.75 77 ALA B N 1
ATOM 2361 C CA . ALA B 1 77 ? -7.426 5.039 -0.428 1 82.75 77 ALA B CA 1
ATOM 2362 C C . ALA B 1 77 ? -6.844 5.621 -1.714 1 82.75 77 ALA B C 1
ATOM 2364 O O . ALA B 1 77 ? -6.219 6.684 -1.695 1 82.75 77 ALA B O 1
ATOM 2365 N N . ILE B 1 78 ? -7.027 5.008 -2.797 1 75.94 78 ILE B N 1
ATOM 2366 C CA . ILE B 1 78 ? -6.473 5.434 -4.078 1 75.94 78 ILE B CA 1
ATOM 2367 C C . ILE B 1 78 ? -7.051 6.789 -4.465 1 75.94 78 ILE B C 1
ATOM 2369 O O . ILE B 1 78 ? -6.355 7.629 -5.043 1 75.94 78 ILE B O 1
ATOM 2373 N N . SER B 1 79 ? -8.258 6.949 -4.176 1 73.69 79 SER B N 1
ATOM 2374 C CA . SER B 1 79 ? -8.867 8.234 -4.484 1 73.69 79 SER B CA 1
ATOM 2375 C C . SER B 1 79 ? -8.242 9.359 -3.662 1 73.69 79 SER B C 1
ATOM 2377 O O . SER B 1 79 ? -8.258 10.523 -4.078 1 73.69 79 SER B O 1
ATOM 2379 N N . MET B 1 80 ? -7.68 8.992 -2.572 1 73.69 80 MET B N 1
ATOM 2380 C CA . MET B 1 80 ? -7.059 9.984 -1.696 1 73.69 80 MET B CA 1
ATOM 2381 C C . MET B 1 80 ? -5.621 10.266 -2.123 1 73.69 80 MET B C 1
ATOM 2383 O O . MET B 1 80 ? -5.133 11.383 -1.963 1 73.69 80 MET B O 1
ATOM 2387 N N . ILE B 1 81 ? -5.02 9.242 -2.664 1 64.69 81 ILE B N 1
ATOM 2388 C CA . ILE B 1 81 ? -3.617 9.312 -3.059 1 64.69 81 ILE B CA 1
ATOM 2389 C C . ILE B 1 81 ? -3.482 10.117 -4.348 1 64.69 81 ILE B C 1
ATOM 2391 O O . ILE B 1 81 ? -2.568 10.938 -4.484 1 64.69 81 ILE B O 1
ATOM 2395 N N . CYS B 1 82 ? -4.324 9.914 -5.363 1 60.25 82 CYS B N 1
ATOM 2396 C CA . CYS B 1 82 ? -4.199 10.492 -6.695 1 60.25 82 CYS B CA 1
ATOM 2397 C C . CYS B 1 82 ? -4.59 11.969 -6.688 1 60.25 82 CYS B C 1
ATOM 2399 O O . CYS B 1 82 ? -4.398 12.672 -7.684 1 60.25 82 CYS B O 1
ATOM 2401 N N . ALA B 1 83 ? -5.137 12.383 -5.645 1 55.56 83 ALA B N 1
ATOM 2402 C CA . ALA B 1 83 ? -5.613 13.758 -5.609 1 55.56 83 ALA B CA 1
ATOM 2403 C C . ALA B 1 83 ? -4.484 14.742 -5.922 1 55.56 83 ALA B C 1
ATOM 2405 O O . ALA B 1 83 ? -4.707 15.773 -6.555 1 55.56 83 ALA B O 1
ATOM 2406 N N . THR B 1 84 ? -3.248 14.453 -5.488 1 53.72 84 THR B N 1
ATOM 2407 C CA . THR B 1 84 ? -2.25 15.508 -5.613 1 53.72 84 THR B CA 1
ATOM 2408 C C . THR B 1 84 ? -1.6 15.477 -6.992 1 53.72 84 THR B C 1
ATOM 2410 O O . THR B 1 84 ? -0.999 16.453 -7.426 1 53.72 84 THR B O 1
ATOM 2413 N N . ARG B 1 85 ? -1.579 14.234 -7.629 1 55.5 85 ARG B N 1
ATOM 2414 C CA . ARG B 1 85 ? -0.867 14.172 -8.898 1 55.5 85 ARG B CA 1
ATOM 2415 C C . ARG B 1 85 ? -1.735 13.539 -9.984 1 55.5 85 ARG B C 1
ATOM 2417 O O . ARG B 1 85 ? -2.623 12.734 -9.688 1 55.5 85 ARG B O 1
ATOM 2424 N N . GLU B 1 86 ? -2.418 14.398 -10.719 1 55.81 86 GLU B N 1
ATOM 2425 C CA . GLU B 1 86 ? -3.178 13.914 -11.867 1 55.81 86 GLU B CA 1
ATOM 2426 C C . GLU B 1 86 ? -2.76 12.5 -12.25 1 55.81 86 GLU B C 1
ATOM 2428 O O . GLU B 1 86 ? -2.359 12.25 -13.391 1 55.81 86 GLU B O 1
ATOM 2433 N N . GLU B 1 87 ? -2.738 11.68 -11.188 1 59 87 GLU B N 1
ATOM 2434 C CA . GLU B 1 87 ? -2.301 10.328 -11.5 1 59 87 GLU B CA 1
ATOM 2435 C C . GLU B 1 87 ? -3.492 9.398 -11.703 1 59 87 GLU B C 1
ATOM 2437 O O . GLU B 1 87 ? -4.598 9.688 -11.242 1 59 87 GLU B O 1
ATOM 2442 N N . THR B 1 88 ? -3.281 8.43 -12.562 1 61.59 88 THR B N 1
ATOM 2443 C CA . THR B 1 88 ? -4.309 7.453 -12.906 1 61.59 88 THR B CA 1
ATOM 2444 C C . THR B 1 88 ? -4.367 6.34 -11.859 1 61.59 88 THR B C 1
ATOM 2446 O O . THR B 1 88 ? -3.396 6.109 -11.141 1 61.59 88 THR B O 1
ATOM 2449 N N . SER B 1 89 ? -5.582 5.855 -11.656 1 67 89 SER B N 1
ATOM 2450 C CA . SER B 1 89 ? -5.801 4.781 -10.695 1 67 89 SER B CA 1
ATOM 2451 C C . SER B 1 89 ? -4.98 3.545 -11.055 1 67 89 SER B C 1
ATOM 2453 O O . SER B 1 89 ? -4.871 3.182 -12.227 1 67 89 SER B O 1
ATOM 2455 N N . ALA B 1 90 ? -4.395 2.949 -10.047 1 72.06 90 ALA B N 1
ATOM 2456 C CA . ALA B 1 90 ? -3.643 1.706 -10.211 1 72.06 90 ALA B CA 1
ATOM 2457 C C . ALA B 1 90 ? -4.531 0.492 -9.961 1 72.06 90 ALA B C 1
ATOM 2459 O O . ALA B 1 90 ? -4.137 -0.643 -10.234 1 72.06 90 ALA B O 1
ATOM 2460 N N . LEU B 1 91 ? -5.77 0.792 -9.453 1 82.38 91 LEU B N 1
ATOM 2461 C CA . LEU B 1 91 ? -6.719 -0.264 -9.117 1 82.38 91 LEU B CA 1
ATOM 2462 C C . LEU B 1 91 ? -8.062 -0.022 -9.789 1 82.38 91 LEU B C 1
ATOM 2464 O O . LEU B 1 91 ? -8.398 1.117 -10.117 1 82.38 91 LEU B O 1
ATOM 2468 N N . MET B 1 92 ? -8.758 -1.086 -10.008 1 86.69 92 MET B N 1
ATOM 2469 C CA . MET B 1 92 ? -10.156 -1.032 -10.422 1 86.69 92 MET B CA 1
ATOM 2470 C C . MET B 1 92 ? -11.094 -1.226 -9.234 1 86.69 92 MET B C 1
ATOM 2472 O O . MET B 1 92 ? -10.758 -1.944 -8.289 1 86.69 92 MET B O 1
ATOM 2476 N N . ALA B 1 93 ? -12.148 -0.547 -9.328 1 90.81 93 ALA B N 1
ATOM 2477 C CA . ALA B 1 93 ? -13.172 -0.682 -8.289 1 90.81 93 ALA B CA 1
ATOM 2478 C C . ALA B 1 93 ? -14.539 -0.979 -8.898 1 90.81 93 ALA B C 1
ATOM 2480 O O . ALA B 1 93 ? -15.008 -0.237 -9.766 1 90.81 93 ALA B O 1
ATOM 2481 N N . LYS B 1 94 ? -15.203 -2.062 -8.516 1 90.38 94 LYS B N 1
ATOM 2482 C CA . LYS B 1 94 ? -16.516 -2.48 -9.016 1 90.38 94 LYS B CA 1
ATOM 2483 C C . LYS B 1 94 ? -17.484 -2.727 -7.859 1 90.38 94 LYS B C 1
ATOM 2485 O O . LYS B 1 94 ? -17.109 -3.318 -6.844 1 90.38 94 LYS B O 1
ATOM 2490 N N . VAL B 1 95 ? -18.734 -2.252 -8.078 1 93.62 95 VAL B N 1
ATOM 2491 C CA . VAL B 1 95 ? -19.766 -2.479 -7.078 1 93.62 95 VAL B CA 1
ATOM 2492 C C . VAL B 1 95 ? -20.234 -3.928 -7.145 1 93.62 95 VAL B C 1
ATOM 2494 O O . VAL B 1 95 ? -20.625 -4.414 -8.211 1 93.62 95 VAL B O 1
ATOM 2497 N N . VAL B 1 96 ? -20.219 -4.574 -6 1 89.12 96 VAL B N 1
ATOM 2498 C CA . VAL B 1 96 ? -20.641 -5.969 -6.012 1 89.12 96 VAL B CA 1
ATOM 2499 C C . VAL B 1 96 ? -21.938 -6.121 -5.211 1 89.12 96 VAL B C 1
ATOM 2501 O O . VAL B 1 96 ? -22.641 -7.121 -5.344 1 89.12 96 VAL B O 1
ATOM 2504 N N . GLU B 1 97 ? -22.203 -5.238 -4.293 1 91.5 97 GLU B N 1
ATOM 2505 C CA . GLU B 1 97 ? -23.484 -5.016 -3.613 1 91.5 97 GLU B CA 1
ATOM 2506 C C . GLU B 1 97 ? -23.922 -3.561 -3.734 1 91.5 97 GLU B C 1
ATOM 2508 O O . GLU B 1 97 ? -23.125 -2.645 -3.525 1 91.5 97 GLU B O 1
ATOM 2513 N N . ASP B 1 98 ? -25.188 -3.402 -4.078 1 96.88 98 ASP B N 1
ATOM 2514 C CA . ASP B 1 98 ? -25.688 -2.039 -4.227 1 96.88 98 ASP B CA 1
ATOM 2515 C C . ASP B 1 98 ? -25.094 -1.118 -3.164 1 96.88 98 ASP B C 1
ATOM 2517 O O . ASP B 1 98 ? -25.109 -1.437 -1.973 1 96.88 98 ASP B O 1
ATOM 2521 N N . ALA B 1 99 ? -24.547 -0.012 -3.674 1 96.56 99 ALA B N 1
ATOM 2522 C CA . ALA B 1 99 ? -23.734 0.801 -2.771 1 96.56 99 ALA B CA 1
ATOM 2523 C C . ALA B 1 99 ? -24.25 2.234 -2.707 1 96.56 99 ALA B C 1
ATOM 2525 O O . ALA B 1 99 ? -24.859 2.725 -3.664 1 96.56 99 ALA B O 1
ATOM 2526 N N . GLU B 1 100 ? -24.141 2.84 -1.595 1 97.69 100 GLU B N 1
ATOM 2527 C CA . GLU B 1 100 ? -24.297 4.273 -1.357 1 97.69 100 GLU B CA 1
ATOM 2528 C C . GLU B 1 100 ? -22.984 4.902 -0.928 1 97.69 100 GLU B C 1
ATOM 2530 O O . GLU B 1 100 ? -22.375 4.484 0.065 1 97.69 100 GLU B O 1
ATOM 2535 N N . LEU B 1 101 ? -22.547 5.914 -1.686 1 97.06 101 LEU B N 1
ATOM 2536 C CA . LEU B 1 101 ? -21.219 6.492 -1.521 1 97.06 101 LEU B CA 1
ATOM 2537 C C . LEU B 1 101 ? -21.312 7.992 -1.27 1 97.06 101 LEU B C 1
ATOM 2539 O O . LEU B 1 101 ? -22.156 8.68 -1.859 1 97.06 101 LEU B O 1
ATOM 2543 N N . ILE B 1 102 ? -20.5 8.469 -0.384 1 96.75 102 ILE B N 1
ATOM 2544 C CA . ILE B 1 102 ? -20.312 9.906 -0.266 1 96.75 102 ILE B CA 1
ATOM 2545 C C . ILE B 1 102 ? -19.156 10.352 -1.162 1 96.75 102 ILE B C 1
ATOM 2547 O O . ILE B 1 102 ? -18.031 9.867 -1.014 1 96.75 102 ILE B O 1
ATOM 2551 N N . MET B 1 103 ? -19.453 11.203 -2.055 1 94.88 103 MET B N 1
ATOM 2552 C CA . MET B 1 103 ? -18.469 11.75 -2.984 1 94.88 103 MET B CA 1
ATOM 2553 C C . MET B 1 103 ? -17.984 13.125 -2.533 1 94.88 103 MET B C 1
ATOM 2555 O O . MET B 1 103 ? -18.766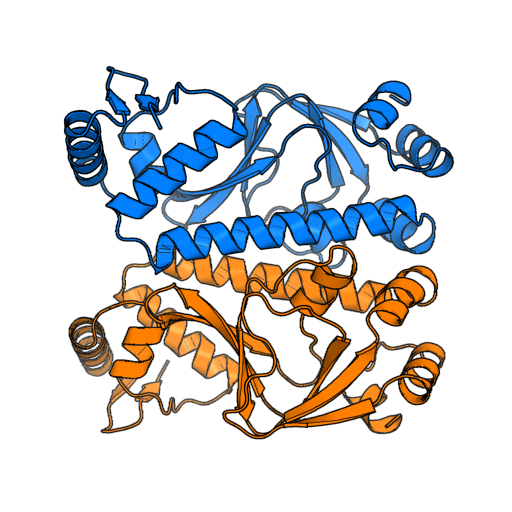 14.086 -2.537 1 94.88 103 MET B O 1
ATOM 2559 N N . ILE B 1 104 ? -16.719 13.188 -2.141 1 94.69 104 ILE B N 1
ATOM 2560 C CA . ILE B 1 104 ? -16.125 14.43 -1.661 1 94.69 104 ILE B CA 1
ATOM 2561 C C . ILE B 1 104 ? -15.188 14.992 -2.723 1 94.69 104 ILE B C 1
ATOM 2563 O O . ILE B 1 104 ? -14.25 14.32 -3.152 1 94.69 104 ILE B O 1
ATOM 2567 N N . PRO B 1 105 ? -15.43 16.234 -3.154 1 92.06 105 PRO B N 1
ATOM 2568 C CA . PRO B 1 105 ? -14.484 16.812 -4.105 1 92.06 105 PRO B CA 1
ATOM 2569 C C . PRO B 1 105 ? -13.039 16.734 -3.627 1 92.06 105 PRO B C 1
ATOM 2571 O O . PRO B 1 105 ? -12.758 17 -2.455 1 92.06 105 PRO B O 1
ATOM 2574 N N . LEU B 1 106 ? -12.156 16.375 -4.523 1 85.75 106 LEU B N 1
ATOM 2575 C CA . LEU B 1 106 ? -10.766 16.094 -4.191 1 85.75 106 LEU B CA 1
ATOM 2576 C C . LEU B 1 106 ? -10.102 17.312 -3.551 1 85.75 106 LEU B C 1
ATOM 2578 O O . LEU B 1 106 ? -9.266 17.172 -2.656 1 85.75 106 LEU B O 1
ATOM 2582 N N . ALA B 1 107 ? -10.469 18.516 -3.992 1 85.31 107 ALA B N 1
ATOM 2583 C CA . ALA B 1 107 ? -9.906 19.75 -3.459 1 85.31 107 ALA B CA 1
ATOM 2584 C C . ALA B 1 107 ? -10.172 19.875 -1.96 1 85.31 107 ALA B C 1
ATOM 2586 O O . ALA B 1 107 ? -9.344 20.406 -1.22 1 85.31 107 ALA B O 1
ATOM 2587 N N . LEU B 1 108 ? -11.25 19.344 -1.495 1 90.06 108 LEU B N 1
ATOM 2588 C CA . LEU B 1 108 ? -11.609 19.438 -0.083 1 90.06 108 LEU B CA 1
ATOM 2589 C C . LEU B 1 108 ? -10.844 18.406 0.739 1 90.06 108 LEU B C 1
ATOM 2591 O O . LEU B 1 108 ? -10.547 18.641 1.912 1 90.06 108 LEU B O 1
ATOM 2595 N N . MET B 1 109 ? -10.547 17.281 0.132 1 83.69 109 MET B N 1
ATOM 2596 C CA . MET B 1 109 ? -9.734 16.266 0.792 1 83.69 109 MET B CA 1
ATOM 2597 C C . MET B 1 109 ? -8.398 16.859 1.251 1 83.69 109 MET B C 1
ATOM 2599 O O . MET B 1 109 ? -7.996 16.672 2.4 1 83.69 109 MET B O 1
ATOM 2603 N N . GLU B 1 110 ? -7.824 17.625 0.387 1 79.38 110 GLU B N 1
ATOM 2604 C CA . GLU B 1 110 ? -6.527 18.219 0.677 1 79.38 110 GLU B CA 1
ATOM 2605 C C . GLU B 1 110 ? -6.656 19.328 1.727 1 79.38 110 GLU B C 1
ATOM 2607 O O . GLU B 1 110 ? -5.844 19.406 2.652 1 79.38 110 GLU B O 1
ATOM 2612 N N . LYS B 1 111 ? -7.688 20.125 1.532 1 85.69 111 LYS B N 1
ATOM 2613 C CA . LYS B 1 111 ? -7.922 21.25 2.438 1 85.69 111 LYS B CA 1
ATOM 2614 C C . LYS B 1 111 ? -8.188 20.75 3.859 1 85.69 111 LYS B C 1
ATOM 2616 O O . LYS B 1 111 ? -7.719 21.359 4.828 1 85.69 111 LYS B O 1
ATOM 2621 N N . TRP B 1 112 ? -8.867 19.641 3.98 1 89.56 112 TRP B N 1
ATOM 2622 C CA . TRP B 1 112 ? -9.297 19.141 5.285 1 89.56 112 TRP B CA 1
ATOM 2623 C C . TRP B 1 112 ? -8.133 18.516 6.039 1 89.56 112 TRP B C 1
ATOM 2625 O O . TRP B 1 112 ? -8.18 18.375 7.266 1 89.56 112 TRP B O 1
ATOM 2635 N N . MET B 1 113 ? -7.062 18.156 5.344 1 83.06 113 MET B N 1
ATOM 2636 C CA . MET B 1 113 ? -5.91 17.516 5.973 1 83.06 113 MET B CA 1
ATOM 2637 C C . MET B 1 113 ? -5.281 18.438 7.016 1 83.06 113 MET B C 1
ATOM 2639 O O . MET B 1 113 ? -4.789 17.969 8.039 1 83.06 113 MET B O 1
ATOM 2643 N N . SER B 1 114 ? -5.34 19.688 6.766 1 80.31 114 SER B N 1
ATOM 2644 C CA . SER B 1 114 ? -4.738 20.641 7.688 1 80.31 114 SER B CA 1
ATOM 2645 C C . SER B 1 114 ? -5.781 21.25 8.617 1 80.31 114 SER B C 1
ATOM 2647 O O . SER B 1 114 ? -5.441 21.812 9.656 1 80.31 114 SER B O 1
ATOM 2649 N N . LYS B 1 115 ? -6.98 21.078 8.32 1 87.06 115 LYS B N 1
ATOM 2650 C CA . LYS B 1 115 ? -8.039 21.797 9.023 1 87.06 115 LYS B CA 1
ATOM 2651 C C . LYS B 1 115 ? -8.703 20.922 10.078 1 87.06 115 LYS B C 1
ATOM 2653 O O . LYS B 1 115 ? -9.102 21.406 11.141 1 87.06 115 LYS B O 1
ATOM 2658 N N . HIS B 1 116 ? -8.867 19.609 9.688 1 90.25 116 HIS B N 1
ATOM 2659 C CA . HIS B 1 116 ? -9.617 18.719 10.547 1 90.25 116 HIS B CA 1
ATOM 2660 C C . HIS B 1 116 ? -8.75 17.547 11.016 1 90.25 116 HIS B C 1
ATOM 2662 O O . HIS B 1 116 ? -8.391 16.688 10.211 1 90.25 116 HIS B O 1
ATOM 2668 N N . ARG B 1 117 ? -8.57 17.469 12.266 1 85.88 117 ARG B N 1
ATOM 2669 C CA . ARG B 1 117 ? -7.758 16.391 12.844 1 85.88 117 ARG B CA 1
ATOM 2670 C C . ARG B 1 117 ? -8.383 15.031 12.57 1 85.88 117 ARG B C 1
ATOM 2672 O O . ARG B 1 117 ? -7.688 14.086 12.203 1 85.88 117 ARG B O 1
ATOM 2679 N N . SER B 1 118 ? -9.703 14.969 12.781 1 91.44 118 SER B N 1
ATOM 2680 C CA . SER B 1 118 ? -10.367 13.68 12.602 1 91.44 118 SER B CA 1
ATOM 2681 C C . SER B 1 118 ? -10.266 13.195 11.164 1 91.44 118 SER B C 1
ATOM 2683 O O . SER B 1 118 ? -10.281 11.992 10.906 1 91.44 118 SER B O 1
ATOM 2685 N N . TRP B 1 119 ? -10.133 14.148 10.266 1 90.56 119 TRP B N 1
ATOM 2686 C CA . TRP B 1 119 ? -10 13.781 8.859 1 90.56 119 TRP B CA 1
ATOM 2687 C C . TRP B 1 119 ? -8.617 13.203 8.578 1 90.56 119 TRP B C 1
ATOM 2689 O O . TRP B 1 119 ? -8.492 12.141 7.965 1 90.56 119 TRP B O 1
ATOM 2699 N N . TYR B 1 120 ? -7.66 13.875 8.969 1 84.38 120 TYR B N 1
ATOM 2700 C CA . TYR B 1 120 ? -6.324 13.367 8.672 1 84.38 120 TYR B CA 1
ATOM 2701 C C . TYR B 1 120 ? -6.078 12.031 9.359 1 84.38 120 TYR B C 1
ATOM 2703 O O . TYR B 1 120 ? -5.441 11.141 8.789 1 84.38 120 TYR B O 1
ATOM 2711 N N . GLU B 1 121 ? -6.57 11.883 10.57 1 84.38 121 GLU B N 1
ATOM 2712 C CA . GLU B 1 121 ? -6.441 10.602 11.258 1 84.38 121 GLU B CA 1
ATOM 2713 C C . GLU B 1 121 ? -7.133 9.484 10.477 1 84.38 121 GLU B C 1
ATOM 2715 O O . GLU B 1 121 ? -6.602 8.383 10.359 1 84.38 121 GLU B O 1
ATOM 2720 N N . PHE B 1 122 ? -8.289 9.836 9.977 1 90.75 122 PHE B N 1
ATOM 2721 C CA . PHE B 1 122 ? -9.047 8.875 9.18 1 90.75 122 PHE B CA 1
ATOM 2722 C C . PHE B 1 122 ? -8.281 8.492 7.918 1 90.75 122 PHE B C 1
ATOM 2724 O O . PHE B 1 122 ? -8.227 7.32 7.547 1 90.75 122 PHE B O 1
ATOM 2731 N N . VAL B 1 123 ? -7.703 9.445 7.262 1 88.06 123 VAL B N 1
ATOM 2732 C CA . VAL B 1 123 ? -6.977 9.227 6.016 1 88.06 123 VAL B CA 1
ATOM 2733 C C . VAL B 1 123 ? -5.762 8.344 6.273 1 88.06 123 VAL B C 1
ATOM 2735 O O . VAL B 1 123 ? -5.527 7.371 5.551 1 88.06 123 VAL B O 1
ATOM 2738 N N . ILE B 1 124 ? -5.082 8.594 7.297 1 82.38 124 ILE B N 1
ATOM 2739 C CA . ILE B 1 124 ? -3.885 7.824 7.625 1 82.38 124 ILE B CA 1
ATOM 2740 C C . ILE B 1 124 ? -4.27 6.391 7.973 1 82.38 124 ILE B C 1
ATOM 2742 O O . ILE B 1 124 ? -3.613 5.441 7.539 1 82.38 124 ILE B O 1
ATOM 2746 N N . GLU B 1 125 ? -5.285 6.285 8.727 1 86 125 GLU B N 1
ATOM 2747 C CA . GLU B 1 125 ? -5.773 4.953 9.07 1 86 125 GLU B CA 1
ATOM 2748 C C . GLU B 1 125 ? -6.207 4.18 7.832 1 86 125 GLU B C 1
ATOM 2750 O O . GLU B 1 125 ? -6.012 2.967 7.746 1 86 125 GLU B O 1
ATOM 2755 N N . THR B 1 126 ? -6.836 4.852 6.992 1 90.56 126 THR B N 1
ATOM 2756 C CA . THR B 1 126 ? -7.262 4.238 5.742 1 90.56 126 THR B CA 1
ATOM 2757 C C . THR B 1 126 ? -6.062 3.727 4.953 1 90.56 126 THR B C 1
ATOM 2759 O O . THR B 1 126 ? -6.059 2.586 4.484 1 90.56 126 THR B O 1
ATOM 2762 N N . TYR B 1 127 ? -5.059 4.543 4.855 1 86 127 TYR B N 1
ATOM 2763 C CA . TYR B 1 127 ? -3.852 4.137 4.145 1 86 127 TYR B CA 1
ATOM 2764 C C . TYR B 1 127 ? -3.211 2.922 4.805 1 86 127 TYR B C 1
ATOM 2766 O O . TYR B 1 127 ? -2.791 1.984 4.121 1 86 127 TYR B O 1
ATOM 2774 N N . ARG B 1 128 ? -3.186 2.986 6.016 1 83.38 128 ARG B N 1
ATOM 2775 C CA . ARG B 1 128 ? -2.594 1.88 6.762 1 83.38 128 ARG B CA 1
ATOM 2776 C C . ARG B 1 128 ? -3.338 0.577 6.492 1 83.38 128 ARG B C 1
ATOM 2778 O O . ARG B 1 128 ? -2.721 -0.444 6.18 1 83.38 128 ARG B O 1
ATOM 2785 N N . SER B 1 129 ? -4.586 0.619 6.641 1 87.75 129 SER B N 1
ATOM 2786 C CA . SER B 1 129 ? -5.414 -0.572 6.48 1 87.75 129 SER B CA 1
ATOM 2787 C C . SER B 1 129 ? -5.301 -1.143 5.07 1 87.75 129 SER B C 1
ATOM 2789 O O . SER B 1 129 ? -5.188 -2.357 4.895 1 87.75 129 SER B O 1
ATOM 2791 N N . ARG B 1 130 ? -5.328 -0.258 4.121 1 89.44 130 ARG B N 1
ATOM 2792 C CA . ARG B 1 130 ? -5.242 -0.711 2.736 1 89.44 130 ARG B CA 1
ATOM 2793 C C . ARG B 1 130 ? -3.855 -1.261 2.424 1 89.44 130 ARG B C 1
ATOM 2795 O O . ARG B 1 130 ? -3.719 -2.223 1.664 1 89.44 130 ARG B O 1
ATOM 2802 N N . PHE B 1 131 ? -2.846 -0.647 2.957 1 85.81 131 PHE B N 1
ATOM 2803 C CA . PHE B 1 131 ? -1.485 -1.146 2.795 1 85.81 131 PHE B CA 1
ATOM 2804 C C . PHE B 1 131 ? -1.361 -2.566 3.336 1 85.81 131 PHE B C 1
ATOM 2806 O O . PHE B 1 131 ? -0.776 -3.436 2.686 1 85.81 131 PHE B O 1
ATOM 2813 N N . GLU B 1 132 ? -1.913 -2.814 4.449 1 84.44 132 GLU B N 1
ATOM 2814 C CA . GLU B 1 132 ? -1.886 -4.137 5.062 1 84.44 132 GLU B CA 1
ATOM 2815 C C . GLU B 1 132 ? -2.625 -5.16 4.207 1 84.44 132 GLU B C 1
ATOM 2817 O O . GLU B 1 132 ? -2.199 -6.312 4.105 1 84.44 132 GLU B O 1
ATOM 2822 N N . GLU B 1 133 ? -3.721 -4.75 3.678 1 85.25 133 GLU B N 1
ATOM 2823 C CA . GLU B 1 133 ? -4.473 -5.641 2.797 1 85.25 133 GLU B CA 1
ATOM 2824 C C . GLU B 1 133 ? -3.637 -6.062 1.594 1 85.25 133 GLU B C 1
ATOM 2826 O O . GLU B 1 133 ? -3.615 -7.242 1.229 1 85.25 133 GLU B O 1
ATOM 2831 N N . VAL B 1 134 ? -2.977 -5.082 1.007 1 87.69 134 VAL B N 1
ATOM 2832 C CA . VAL B 1 134 ? -2.189 -5.355 -0.191 1 87.69 134 VAL B CA 1
ATOM 2833 C C . VAL B 1 134 ? -0.999 -6.246 0.165 1 87.69 134 VAL B C 1
ATOM 2835 O O . VAL B 1 134 ? -0.648 -7.156 -0.589 1 87.69 134 VAL B O 1
ATOM 2838 N N . LEU B 1 135 ? -0.383 -5.992 1.273 1 84.75 135 LEU B N 1
ATOM 2839 C CA . LEU B 1 135 ? 0.718 -6.84 1.719 1 84.75 135 LEU B CA 1
ATOM 2840 C C . LEU B 1 135 ? 0.245 -8.273 1.947 1 84.75 135 LEU B C 1
ATOM 2842 O O . LEU B 1 135 ? 0.966 -9.227 1.642 1 84.75 135 LEU B O 1
ATOM 2846 N N . THR B 1 136 ? -0.903 -8.438 2.465 1 82.19 136 THR B N 1
ATOM 2847 C CA . THR B 1 136 ? -1.479 -9.758 2.66 1 82.19 136 THR B CA 1
ATOM 2848 C C . THR B 1 136 ? -1.676 -10.469 1.322 1 82.19 136 THR B C 1
ATOM 2850 O O . THR B 1 136 ? -1.473 -11.68 1.221 1 82.19 136 THR B O 1
ATOM 2853 N N . VAL B 1 137 ? -2.096 -9.734 0.341 1 81.19 137 VAL B N 1
ATOM 2854 C CA . VAL B 1 137 ? -2.248 -10.289 -1 1 81.19 137 VAL B CA 1
ATOM 2855 C C . VAL B 1 137 ? -0.898 -10.789 -1.507 1 81.19 137 VAL B C 1
ATOM 2857 O O . VAL B 1 137 ? -0.804 -11.891 -2.053 1 81.19 137 VAL B O 1
ATOM 2860 N N . ILE B 1 138 ? 0.116 -10.047 -1.345 1 82 138 ILE B N 1
ATOM 2861 C CA . ILE B 1 138 ? 1.46 -10.422 -1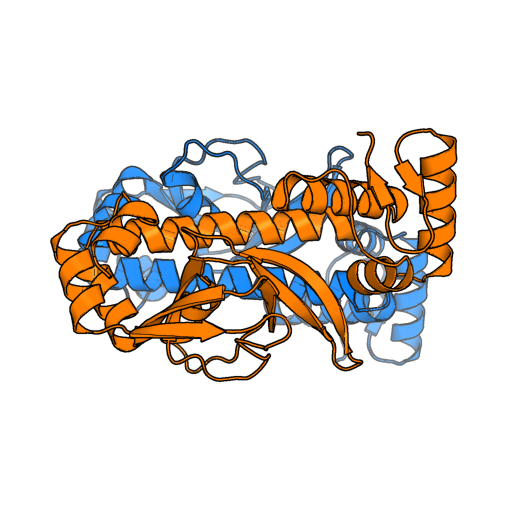.769 1 82 138 ILE B CA 1
ATOM 2862 C C . ILE B 1 138 ? 1.881 -11.711 -1.071 1 82 138 ILE B C 1
ATOM 2864 O O . ILE B 1 138 ? 2.42 -12.625 -1.707 1 82 138 ILE B O 1
ATOM 2868 N N . ASP B 1 139 ? 1.638 -11.797 0.198 1 77.62 139 ASP B N 1
ATOM 2869 C CA . ASP B 1 139 ? 1.966 -13.008 0.946 1 77.62 139 ASP B CA 1
ATOM 2870 C C . ASP B 1 139 ? 1.307 -14.234 0.321 1 77.62 139 ASP B C 1
ATOM 2872 O O . ASP B 1 139 ? 1.932 -15.289 0.207 1 77.62 139 ASP B O 1
ATOM 2876 N N . ASN B 1 140 ? 0.158 -14.008 -0.038 1 69.81 140 ASN B N 1
ATOM 2877 C CA . ASN B 1 140 ? -0.626 -15.109 -0.58 1 69.81 140 ASN B CA 1
ATOM 2878 C C . ASN B 1 140 ? -0.123 -15.531 -1.958 1 69.81 140 ASN B C 1
ATOM 2880 O O . ASN B 1 140 ? -0.1 -16.719 -2.277 1 69.81 140 ASN B O 1
ATOM 2884 N N . ILE B 1 141 ? 0.267 -14.594 -2.754 1 69.81 141 ILE B N 1
ATOM 2885 C CA . ILE B 1 141 ? 0.691 -14.875 -4.121 1 69.81 141 ILE B CA 1
ATOM 2886 C C . ILE B 1 141 ? 2.127 -15.398 -4.117 1 69.81 141 ILE B C 1
ATOM 2888 O O . ILE B 1 141 ? 2.449 -16.359 -4.82 1 69.81 141 ILE B O 1
ATOM 2892 N N . ALA B 1 142 ? 2.951 -14.805 -3.373 1 68.31 142 ALA B N 1
ATOM 2893 C CA . ALA B 1 142 ? 4.391 -15.055 -3.436 1 68.31 142 ALA B CA 1
ATOM 2894 C C . ALA B 1 142 ? 4.766 -16.297 -2.645 1 68.31 142 ALA B C 1
ATOM 2896 O O . ALA B 1 142 ? 5.727 -17 -2.99 1 68.31 142 ALA B O 1
ATOM 2897 N N . PHE B 1 143 ? 4.188 -16.609 -1.591 1 63.62 143 PHE B N 1
ATOM 2898 C CA . PHE B 1 143 ? 4.719 -17.609 -0.674 1 63.62 143 PHE B CA 1
ATOM 2899 C C . PHE B 1 143 ? 3.805 -18.828 -0.617 1 63.62 143 PHE B C 1
ATOM 2901 O O . PHE B 1 143 ? 4.184 -19.875 -0.076 1 63.62 143 PHE B O 1
ATOM 2908 N N . LYS B 1 144 ? 2.75 -18.641 -0.988 1 61.28 144 LYS B N 1
ATOM 2909 C CA . LYS B 1 144 ? 1.833 -19.766 -0.79 1 61.28 144 LYS B CA 1
ATOM 2910 C C . LYS B 1 144 ? 1.634 -20.547 -2.084 1 61.28 144 LYS B C 1
ATOM 2912 O O . LYS B 1 144 ? 1.63 -19.969 -3.172 1 61.28 144 LYS B O 1
ATOM 2917 N N . ALA B 1 145 ? 1.898 -21.828 -1.955 1 60.69 145 ALA B N 1
ATOM 2918 C CA . ALA B 1 145 ? 1.452 -22.703 -3.039 1 60.69 145 ALA B CA 1
ATOM 2919 C C . ALA B 1 145 ? -0.007 -22.438 -3.395 1 60.69 145 ALA B C 1
ATOM 2921 O O . ALA B 1 145 ? -0.745 -21.844 -2.605 1 60.69 145 ALA B O 1
ATOM 2922 N N . MET B 1 146 ? -0.326 -22.75 -4.613 1 63.31 146 MET B N 1
ATOM 2923 C CA . MET B 1 146 ? -1.667 -22.438 -5.102 1 63.31 146 MET B CA 1
ATOM 2924 C C . MET B 1 146 ? -2.73 -22.969 -4.148 1 63.31 146 MET B C 1
ATOM 2926 O O . MET B 1 146 ? -3.779 -22.344 -3.971 1 63.31 146 MET B O 1
ATOM 2930 N N . ASP B 1 147 ? -2.438 -24.094 -3.49 1 68.81 147 ASP B N 1
ATOM 2931 C CA . ASP B 1 147 ? -3.406 -24.641 -2.547 1 68.81 147 ASP B CA 1
ATOM 2932 C C . ASP B 1 147 ? -3.562 -23.734 -1.328 1 68.81 147 ASP B C 1
ATOM 2934 O O . ASP B 1 147 ? -4.68 -23.484 -0.875 1 68.81 147 ASP B O 1
ATOM 2938 N N . GLU B 1 148 ? -2.473 -23.234 -0.916 1 66.88 148 GLU B N 1
ATOM 2939 C CA . GLU B 1 148 ? -2.512 -22.328 0.222 1 66.88 148 GLU B CA 1
ATOM 2940 C C . GLU B 1 148 ? -3.154 -20.984 -0.16 1 66.88 148 GLU B C 1
ATOM 2942 O O . GLU B 1 148 ? -3.912 -20.422 0.622 1 66.88 148 GLU B O 1
ATOM 2947 N N . ARG B 1 149 ? -2.846 -20.594 -1.312 1 69.31 149 ARG B N 1
ATOM 2948 C CA . ARG B 1 149 ? -3.457 -19.359 -1.815 1 69.31 149 ARG B CA 1
ATOM 2949 C C . ARG B 1 149 ? -4.973 -19.5 -1.897 1 69.31 149 ARG B C 1
ATOM 2951 O O . ARG B 1 149 ? -5.707 -18.578 -1.551 1 69.31 149 ARG B O 1
ATOM 2958 N N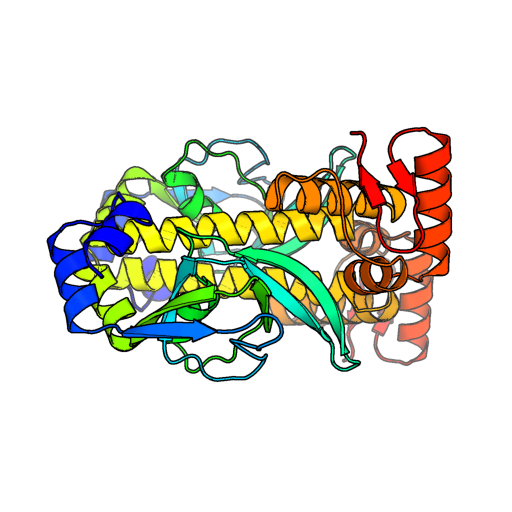 . LEU B 1 150 ? -5.402 -20.625 -2.373 1 76.19 150 LEU B N 1
ATOM 2959 C CA . LEU B 1 150 ? -6.828 -20.906 -2.471 1 76.19 150 LEU B CA 1
ATOM 2960 C C . LEU B 1 150 ? -7.48 -20.906 -1.092 1 76.19 150 LEU B C 1
ATOM 2962 O O . LEU B 1 150 ? -8.547 -20.312 -0.911 1 76.19 150 LEU B O 1
ATOM 2966 N N . GLU B 1 151 ? -6.82 -21.453 -0.157 1 75.19 151 GLU B N 1
ATOM 2967 C CA . GLU B 1 151 ? -7.355 -21.484 1.202 1 75.19 151 GLU B CA 1
ATOM 2968 C C . GLU B 1 151 ? -7.484 -20.078 1.782 1 75.19 151 GLU B C 1
ATOM 2970 O O . GLU B 1 151 ? -8.508 -19.75 2.379 1 75.19 151 GLU B O 1
ATOM 2975 N N . PHE B 1 152 ? -6.461 -19.328 1.646 1 70.06 152 PHE B N 1
ATOM 2976 C CA . PHE B 1 152 ? -6.465 -17.969 2.154 1 70.06 152 PHE B CA 1
ATOM 2977 C C . PHE B 1 152 ? -7.539 -17.141 1.466 1 70.06 152 PHE B C 1
ATOM 2979 O O . PHE B 1 152 ? -8.227 -16.344 2.111 1 70.06 152 PHE B O 1
ATOM 2986 N N . TYR B 1 153 ? -7.66 -17.234 0.188 1 73.06 153 TYR B N 1
ATOM 2987 C CA . TYR B 1 153 ? -8.68 -16.578 -0.611 1 73.06 153 TYR B CA 1
ATOM 2988 C C . TYR B 1 153 ? -10.078 -16.859 -0.067 1 73.06 153 TYR B C 1
ATOM 2990 O O . TYR B 1 153 ? -10.875 -15.953 0.125 1 73.06 153 TYR B O 1
ATOM 2998 N N . LEU B 1 154 ? -10.297 -18.109 0.199 1 78.75 154 LEU B N 1
ATOM 2999 C CA . LEU B 1 154 ? -11.602 -18.547 0.698 1 78.75 154 LEU B CA 1
ATOM 3000 C C . LEU B 1 154 ? -11.867 -17.984 2.092 1 78.75 154 LEU B C 1
ATOM 3002 O O . LEU B 1 154 ? -12.977 -17.547 2.389 1 78.75 154 LEU B O 1
ATOM 3006 N N . LYS B 1 155 ? -10.844 -17.875 2.879 1 75.06 155 LYS B N 1
ATOM 3007 C CA . LYS B 1 155 ? -10.969 -17.344 4.23 1 75.06 155 LYS B CA 1
ATOM 3008 C C . LYS B 1 155 ? -11.305 -15.852 4.203 1 75.06 155 LYS B C 1
ATOM 3010 O O . LYS B 1 155 ? -12.148 -15.383 4.965 1 75.06 155 LYS B O 1
ATOM 3015 N N . ARG B 1 156 ? -10.641 -15.195 3.404 1 67.19 156 ARG B N 1
ATOM 3016 C CA . ARG B 1 156 ? -10.883 -13.758 3.285 1 67.19 156 ARG B CA 1
ATOM 3017 C C . ARG B 1 156 ? -12.312 -13.477 2.838 1 67.19 156 ARG B C 1
ATOM 3019 O O . ARG B 1 156 ? -12.945 -12.531 3.316 1 67.19 156 ARG B O 1
ATOM 3026 N N . HIS B 1 157 ? -12.711 -14.148 1.797 1 70.38 157 HIS B N 1
ATOM 3027 C CA . HIS B 1 157 ? -14.078 -14.016 1.325 1 70.38 157 HIS B CA 1
ATOM 3028 C C . HIS B 1 157 ? -15.078 -14.312 2.441 1 70.38 157 HIS B C 1
ATOM 3030 O O . HIS B 1 157 ? -16.078 -13.594 2.594 1 70.38 157 HIS B O 1
ATOM 3036 N N . ARG B 1 158 ? -14.758 -15.312 3.17 1 72.56 158 ARG B N 1
ATOM 3037 C CA . ARG B 1 158 ? -15.602 -15.68 4.301 1 72.56 158 ARG B CA 1
ATOM 3038 C C . ARG B 1 158 ? -15.664 -14.547 5.324 1 72.56 158 ARG B C 1
ATOM 3040 O O . ARG B 1 158 ? -16.75 -14.172 5.773 1 72.56 158 ARG B O 1
ATOM 3047 N N . ASP B 1 159 ? -14.539 -14.055 5.625 1 66.94 159 ASP B N 1
ATOM 3048 C CA . ASP B 1 159 ? -14.461 -13.031 6.664 1 66.94 159 ASP B CA 1
ATOM 3049 C C . ASP B 1 159 ? -15.094 -11.719 6.199 1 66.94 159 ASP B C 1
ATOM 3051 O O . ASP B 1 159 ? -15.688 -10.992 7 1 66.94 159 ASP B O 1
ATOM 3055 N N . ALA B 1 160 ? -14.906 -11.445 4.969 1 58.56 160 ALA B N 1
ATOM 3056 C CA . ALA B 1 160 ? -15.438 -10.203 4.402 1 58.56 160 ALA B CA 1
ATOM 3057 C C . ALA B 1 160 ? -16.969 -10.211 4.41 1 58.56 160 ALA B C 1
ATOM 3059 O O . ALA B 1 160 ? -17.594 -9.188 4.668 1 58.56 160 ALA B O 1
ATOM 3060 N N . CYS B 1 161 ? -17.453 -11.32 4.07 1 57.47 161 CYS B N 1
ATOM 3061 C CA . CYS B 1 161 ? -18.922 -11.391 4.004 1 57.47 161 CYS B CA 1
ATOM 3062 C C . CYS B 1 161 ? -19.484 -12.07 5.246 1 57.47 161 CYS B C 1
ATOM 3064 O O . CYS B 1 161 ? -20.703 -12.133 5.422 1 57.47 161 CYS B O 1
ATOM 3066 N N . ASN B 1 162 ? -18.484 -12.375 6.172 1 70 162 ASN B N 1
ATOM 3067 C CA . ASN B 1 162 ? -18.906 -13.164 7.316 1 70 162 ASN B CA 1
ATOM 3068 C C . ASN B 1 162 ? -19.906 -14.258 6.906 1 70 162 ASN B C 1
ATOM 3070 O O . ASN B 1 162 ? -20.953 -14.406 7.516 1 70 162 ASN B O 1
ATOM 3074 N N . CYS B 1 163 ? -19.656 -14.875 5.758 1 71.94 163 CYS B N 1
ATOM 3075 C CA . CYS B 1 163 ? -20.5 -15.938 5.223 1 71.94 163 CYS B CA 1
ATOM 3076 C C . CYS B 1 163 ? -19.688 -17.203 4.945 1 71.94 163 CYS B C 1
ATOM 3078 O O . CYS B 1 163 ? -18.469 -17.125 4.762 1 71.94 163 CYS B O 1
ATOM 3080 N N . LYS B 1 164 ? -20.406 -18.328 5.07 1 79.19 164 LYS B N 1
ATOM 3081 C CA . LYS B 1 164 ? -19.75 -19.594 4.789 1 79.19 164 LYS B CA 1
ATOM 3082 C C . LYS B 1 164 ? -19.969 -20.031 3.342 1 79.19 164 LYS B C 1
ATOM 3084 O O . LYS B 1 164 ? -19.359 -20.984 2.865 1 79.19 164 LYS B O 1
ATOM 3089 N N . ASP B 1 165 ? -20.812 -19.297 2.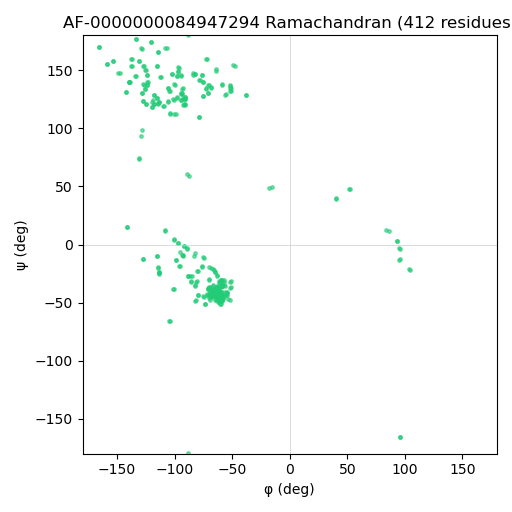754 1 81.19 165 ASP B N 1
ATOM 3090 C CA . ASP B 1 165 ? -21.125 -19.656 1.374 1 81.19 165 ASP B CA 1
ATOM 3091 C C . ASP B 1 165 ? -20.547 -18.641 0.398 1 81.19 165 ASP B C 1
ATOM 3093 O O . ASP B 1 165 ? -20.844 -17.438 0.479 1 81.19 165 ASP B O 1
ATOM 3097 N N . ILE B 1 166 ? -19.719 -19.156 -0.413 1 78.06 166 ILE B N 1
ATOM 3098 C CA . ILE B 1 166 ? -19.125 -18.312 -1.444 1 78.06 166 ILE B CA 1
ATOM 3099 C C . ILE B 1 166 ? -19.781 -18.609 -2.793 1 78.06 166 ILE B C 1
ATOM 3101 O O . ILE B 1 166 ? -19.703 -19.734 -3.297 1 78.06 166 ILE B O 1
ATOM 3105 N N . LYS B 1 167 ? -20.484 -17.656 -3.297 1 79.31 167 LYS B N 1
ATOM 3106 C CA . LYS B 1 167 ? -21.172 -17.828 -4.57 1 79.31 167 LYS B CA 1
ATOM 3107 C C . LYS B 1 167 ? -20.281 -17.438 -5.742 1 79.31 167 LYS B C 1
ATOM 3109 O O . LYS B 1 167 ? -20.578 -16.484 -6.469 1 79.31 167 LYS B O 1
ATOM 3114 N N . LEU B 1 168 ? -19.203 -18.141 -5.82 1 79.25 168 LEU B N 1
ATOM 3115 C CA . LEU B 1 168 ? -18.281 -17.969 -6.93 1 79.25 168 LEU B CA 1
ATOM 3116 C C . LEU B 1 168 ? -18.031 -19.281 -7.652 1 79.25 168 LEU B C 1
ATOM 3118 O O . LEU B 1 168 ? -17.938 -20.328 -7.02 1 79.25 168 LEU B O 1
ATOM 3122 N N . SER B 1 169 ? -18.016 -19.25 -8.945 1 82 169 SER B N 1
ATOM 3123 C CA . SER B 1 169 ? -17.656 -20.422 -9.742 1 82 169 SER B CA 1
ATOM 3124 C C . SER B 1 169 ? -16.156 -20.703 -9.648 1 82 169 SER B C 1
ATOM 3126 O O . SER B 1 169 ? -15.383 -19.828 -9.258 1 82 169 SER B O 1
ATOM 3128 N N . HIS B 1 170 ? -15.852 -21.969 -9.984 1 86.12 170 HIS B N 1
ATOM 3129 C CA . HIS B 1 170 ? -14.438 -22.312 -10.031 1 86.12 170 HIS B CA 1
ATOM 3130 C C . HIS B 1 170 ? -13.68 -21.406 -11 1 86.12 170 HIS B C 1
ATOM 3132 O O . HIS B 1 170 ? -12.531 -21.047 -10.734 1 86.12 170 HIS B O 1
ATOM 3138 N N . GLN B 1 171 ? -14.391 -20.969 -12.039 1 79.88 171 GLN B N 1
ATOM 3139 C CA . GLN B 1 171 ? -13.766 -20.094 -13.031 1 79.88 171 GLN B CA 1
ATOM 3140 C C . GLN B 1 171 ? -13.484 -18.719 -12.453 1 79.88 171 GLN B C 1
ATOM 3142 O O . GLN B 1 171 ? -12.422 -18.141 -12.695 1 79.88 171 GLN B O 1
ATOM 3147 N N . GLU B 1 172 ? -14.391 -18.234 -11.781 1 75.69 172 GLU B N 1
ATOM 3148 C CA . GLU B 1 172 ? -14.219 -16.922 -11.164 1 75.69 172 GLU B CA 1
ATOM 3149 C C . GLU B 1 172 ? -13.086 -16.938 -10.148 1 75.69 172 GLU B C 1
ATOM 3151 O O . GLU B 1 172 ? -12.266 -16.016 -10.102 1 75.69 172 GLU B O 1
ATOM 3156 N N . ILE B 1 173 ? -13.102 -17.984 -9.352 1 80 173 ILE B N 1
ATOM 3157 C CA . ILE B 1 173 ? -12.031 -18.156 -8.367 1 80 173 ILE B CA 1
ATOM 3158 C C . ILE B 1 173 ? -10.688 -18.234 -9.086 1 80 173 ILE B C 1
ATOM 3160 O O . ILE B 1 173 ? -9.719 -17.594 -8.68 1 80 173 ILE B O 1
ATOM 3164 N N . ALA B 1 174 ? -10.664 -19.047 -10.172 1 75.94 174 ALA B N 1
ATOM 3165 C CA . ALA B 1 174 ? -9.453 -19.219 -10.961 1 75.94 174 ALA B CA 1
ATOM 3166 C C . ALA B 1 174 ? -8.961 -17.891 -11.516 1 75.94 174 ALA B C 1
ATOM 3168 O O . ALA B 1 174 ? -7.77 -17.578 -11.453 1 75.94 174 ALA B O 1
ATOM 3169 N N . SER B 1 175 ? -9.883 -17.141 -12.016 1 68.38 175 SER B N 1
ATOM 3170 C CA . SER B 1 175 ? -9.555 -15.828 -12.562 1 68.38 175 SER B CA 1
ATOM 3171 C C . SER B 1 175 ? -8.969 -14.906 -11.492 1 68.38 175 SER B C 1
ATOM 3173 O O . SER B 1 175 ? -7.977 -14.219 -11.727 1 68.38 175 SER B O 1
ATOM 3175 N N . GLU B 1 176 ? -9.602 -14.969 -10.312 1 64.06 176 GLU B N 1
ATOM 3176 C CA . GLU B 1 176 ? -9.18 -14.094 -9.227 1 64.06 176 GLU B CA 1
ATOM 3177 C C . GLU B 1 176 ? -7.809 -14.5 -8.688 1 64.06 176 GLU B C 1
ATOM 3179 O O . GLU B 1 176 ? -7.035 -13.648 -8.242 1 64.06 176 GLU B O 1
ATOM 3184 N N . LEU B 1 177 ? -7.535 -15.789 -8.766 1 65.69 177 LEU B N 1
ATOM 3185 C CA . LEU B 1 177 ? -6.277 -16.312 -8.242 1 65.69 177 LEU B CA 1
ATOM 3186 C C . LEU B 1 177 ? -5.242 -16.453 -9.352 1 65.69 177 LEU B C 1
ATOM 3188 O O . LEU B 1 177 ? -4.141 -16.953 -9.125 1 65.69 177 LEU B O 1
ATOM 3192 N N . ASN B 1 178 ? -5.582 -16.062 -10.625 1 62.16 178 ASN B N 1
ATOM 3193 C CA . ASN B 1 178 ? -4.73 -16.141 -11.805 1 62.16 178 ASN B CA 1
ATOM 3194 C C . ASN B 1 178 ? -4.152 -17.531 -11.984 1 62.16 178 ASN B C 1
ATOM 3196 O O . ASN B 1 178 ? -2.936 -17.703 -12.102 1 62.16 178 ASN B O 1
ATOM 3200 N N . THR B 1 179 ? -4.922 -18.438 -11.898 1 65.75 179 THR B N 1
ATOM 3201 C CA . THR B 1 179 ? -4.625 -19.844 -12.164 1 65.75 179 THR B CA 1
ATOM 3202 C C . THR B 1 179 ? -5.699 -20.469 -13.039 1 65.75 179 THR B C 1
ATOM 3204 O O . THR B 1 179 ? -6.555 -19.766 -13.586 1 65.75 179 THR B O 1
ATOM 3207 N N . SER B 1 180 ? -5.504 -21.688 -13.383 1 70.06 180 SER B N 1
ATOM 3208 C CA . SER B 1 180 ? -6.457 -22.359 -14.258 1 70.06 180 SER B CA 1
ATOM 3209 C C . SER B 1 180 ? -7.629 -22.938 -13.469 1 70.06 180 SER B C 1
ATOM 3211 O O . SER B 1 180 ? -7.484 -23.266 -12.297 1 70.06 180 SER B O 1
ATOM 3213 N N . ARG B 1 181 ? -8.781 -22.875 -14.203 1 79 181 ARG B N 1
ATOM 3214 C CA . ARG B 1 181 ? -9.953 -23.5 -13.609 1 79 181 ARG B CA 1
ATOM 3215 C C . ARG B 1 181 ? -9.656 -24.938 -13.164 1 79 181 ARG B C 1
ATOM 3217 O O . ARG B 1 181 ? -10.133 -25.375 -12.117 1 79 181 ARG B O 1
ATOM 3224 N N . GLU B 1 182 ? -8.852 -25.609 -13.953 1 80.06 182 GLU B N 1
ATOM 3225 C CA . GLU B 1 182 ? -8.5 -27 -13.641 1 80.06 182 GLU B CA 1
ATOM 3226 C C . GLU B 1 182 ? -7.762 -27.094 -12.312 1 80.06 182 GLU B C 1
ATOM 3228 O O . GLU B 1 182 ? -8.047 -27.984 -11.508 1 80.06 182 GLU B O 1
ATOM 3233 N N . VAL B 1 183 ? -6.855 -26.297 -12.133 1 77.69 183 VAL B N 1
ATOM 3234 C CA . VAL B 1 183 ? -6.078 -26.281 -10.891 1 77.69 183 VAL B CA 1
ATOM 3235 C C . VAL B 1 183 ? -6.996 -26.016 -9.711 1 77.69 183 VAL B C 1
ATOM 3237 O O . VAL B 1 183 ? -6.949 -26.719 -8.695 1 77.69 183 VAL B O 1
ATOM 3240 N N . VAL B 1 184 ? -7.844 -24.984 -9.836 1 83.94 184 VAL B N 1
ATOM 3241 C CA . VAL B 1 184 ? -8.781 -24.625 -8.773 1 83.94 184 VAL B CA 1
ATOM 3242 C C . VAL B 1 184 ? -9.688 -25.812 -8.469 1 83.94 184 VAL B C 1
ATOM 3244 O O . VAL B 1 184 ? -9.898 -26.172 -7.305 1 83.94 184 VAL B O 1
ATOM 3247 N N . SER B 1 185 ? -10.211 -26.375 -9.539 1 86.69 185 SER B N 1
ATOM 3248 C CA . SER B 1 185 ? -11.117 -27.5 -9.383 1 86.69 185 SER B CA 1
ATOM 3249 C C . SER B 1 185 ? -10.438 -28.656 -8.641 1 86.69 185 SER B C 1
ATOM 3251 O O . SER B 1 185 ? -11.031 -29.266 -7.742 1 86.69 185 SER B O 1
ATOM 3253 N N . ARG B 1 186 ? -9.203 -28.938 -9.016 1 86.31 186 ARG B N 1
ATOM 3254 C CA . ARG B 1 186 ? -8.453 -30 -8.367 1 86.31 186 ARG B CA 1
ATOM 3255 C C . ARG B 1 186 ? -8.211 -29.688 -6.891 1 86.31 186 ARG B C 1
ATOM 3257 O O . ARG B 1 186 ? -8.367 -30.562 -6.035 1 86.31 186 ARG B O 1
ATOM 3264 N N . LEU B 1 187 ? -7.824 -28.516 -6.633 1 85.94 187 LEU B N 1
ATOM 3265 C CA . LEU B 1 187 ? -7.508 -28.109 -5.27 1 85.94 187 LEU B CA 1
ATOM 3266 C C . LEU B 1 187 ? -8.766 -28.094 -4.402 1 85.94 187 LEU B C 1
ATOM 3268 O O . LEU B 1 187 ? -8.727 -28.516 -3.244 1 85.94 187 LEU B O 1
ATOM 3272 N N . LEU B 1 188 ? -9.844 -27.578 -4.984 1 89.88 188 LEU B N 1
ATOM 3273 C CA . LEU B 1 188 ? -11.102 -27.562 -4.254 1 89.88 188 LEU B CA 1
ATOM 3274 C C . LEU B 1 188 ? -11.586 -28.984 -3.971 1 89.88 188 LEU B C 1
ATOM 3276 O O . LEU B 1 188 ? -12.125 -29.25 -2.896 1 89.88 188 LEU B O 1
ATOM 3280 N N . LYS B 1 189 ? -11.422 -29.828 -4.965 1 89.31 189 LYS B N 1
ATOM 3281 C CA . LYS B 1 189 ? -11.773 -31.234 -4.754 1 89.31 189 LYS B CA 1
ATOM 3282 C C . LYS B 1 189 ? -10.969 -31.844 -3.611 1 89.31 189 LYS B C 1
ATOM 3284 O O . LYS B 1 189 ? -11.508 -32.594 -2.787 1 89.31 189 LYS B O 1
ATOM 3289 N N . LYS B 1 190 ? -9.75 -31.547 -3.658 1 85.25 190 LYS B N 1
ATOM 3290 C CA . LYS B 1 190 ? -8.891 -32 -2.57 1 85.25 190 LYS B CA 1
ATOM 3291 C C . LYS B 1 190 ? -9.367 -31.484 -1.226 1 85.25 190 LYS B C 1
ATOM 3293 O O . LYS B 1 190 ? -9.414 -32.219 -0.238 1 85.25 190 LYS B O 1
ATOM 3298 N N . MET B 1 191 ? -9.664 -30.203 -1.167 1 86.06 191 MET B N 1
ATOM 3299 C CA . MET B 1 191 ? -10.172 -29.578 0.049 1 86.06 191 MET B CA 1
ATOM 3300 C C . MET B 1 191 ? -11.484 -30.219 0.486 1 86.06 191 MET B C 1
ATOM 3302 O O . MET B 1 191 ? -11.742 -30.359 1.683 1 86.06 191 MET B O 1
ATOM 3306 N N . GLU B 1 192 ? -12.289 -30.5 -0.469 1 89.94 192 GLU B N 1
ATOM 3307 C CA . GLU B 1 192 ? -13.555 -31.172 -0.168 1 89.94 192 GLU B CA 1
ATOM 3308 C C . GLU B 1 192 ? -13.312 -32.531 0.45 1 89.94 192 GLU B C 1
ATOM 3310 O O . GLU B 1 192 ? -13.992 -32.938 1.404 1 89.94 192 GLU B O 1
ATOM 3315 N N . GLN B 1 193 ? -12.43 -33.188 -0.124 1 86.94 193 GLN B N 1
ATOM 3316 C CA . GLN B 1 193 ? -12.062 -34.5 0.41 1 86.94 193 GLN B CA 1
ATOM 3317 C C . GLN B 1 193 ? -11.57 -34.406 1.849 1 86.94 193 GLN B C 1
ATOM 3319 O O . GLN B 1 193 ? -11.773 -35.312 2.652 1 86.94 193 GLN B O 1
ATOM 3324 N N . GLN B 1 194 ? -10.992 -33.312 2.086 1 82.75 194 GLN B N 1
ATOM 3325 C CA . GLN B 1 194 ? -10.469 -33.062 3.428 1 82.75 194 GLN B CA 1
ATOM 3326 C C . GLN B 1 194 ? -11.57 -32.562 4.359 1 82.75 194 GLN B C 1
ATOM 3328 O O . GLN B 1 194 ? -11.336 -32.375 5.555 1 82.75 194 GLN B O 1
ATOM 3333 N N . GLY B 1 195 ? -12.742 -32.281 3.863 1 82.75 195 GLY B N 1
ATOM 3334 C CA . GLY B 1 195 ? -13.898 -31.875 4.648 1 82.75 195 GLY B CA 1
ATOM 3335 C C . GLY B 1 195 ? -13.914 -30.391 4.977 1 82.75 195 GLY B C 1
ATOM 3336 O O . GLY B 1 195 ? -14.719 -29.938 5.797 1 82.75 195 GLY B O 1
ATOM 3337 N N . VAL B 1 196 ? -13.062 -29.609 4.32 1 83.81 196 VAL B N 1
ATOM 3338 C CA . VAL B 1 196 ? -12.945 -28.219 4.734 1 83.81 196 VAL B CA 1
ATOM 3339 C C . VAL B 1 196 ? -13.836 -27.344 3.846 1 83.81 196 VAL B C 1
ATOM 3341 O O . VAL B 1 196 ? -14.164 -26.219 4.207 1 83.81 196 VAL B O 1
ATOM 3344 N N . VAL B 1 197 ? -14.18 -27.938 2.707 1 89.31 197 VAL B N 1
ATOM 3345 C CA . VAL B 1 197 ? -15.164 -27.234 1.877 1 89.31 197 VAL B CA 1
ATOM 3346 C C . VAL B 1 197 ? -16.172 -28.25 1.332 1 89.31 197 VAL B C 1
ATOM 3348 O O . VAL B 1 197 ? -15.938 -29.453 1.354 1 89.31 197 VAL B O 1
ATOM 3351 N N . LYS B 1 198 ? -17.453 -27.859 1.004 1 90.56 198 LYS B N 1
ATOM 3352 C CA . LYS B 1 198 ? -18.453 -28.594 0.244 1 90.56 198 LYS B CA 1
ATOM 3353 C C . LYS B 1 198 ? -18.766 -27.906 -1.078 1 90.56 198 LYS B C 1
ATOM 3355 O O . LYS B 1 198 ? -19.031 -26.703 -1.105 1 90.56 198 LYS B O 1
ATOM 3360 N N . LEU B 1 199 ? -18.547 -28.625 -2.066 1 89.62 199 LEU B N 1
ATOM 3361 C CA . LEU B 1 199 ? -18.688 -28.031 -3.393 1 89.62 199 LEU B CA 1
ATOM 3362 C C . LEU B 1 199 ? -20.094 -28.266 -3.951 1 89.62 199 LEU B C 1
ATOM 3364 O O . LEU B 1 199 ? -20.641 -29.375 -3.812 1 89.62 199 LEU B O 1
ATOM 3368 N N . TYR B 1 200 ? -20.703 -27.234 -4.418 1 82.62 200 TYR B N 1
ATOM 3369 C CA . TYR B 1 200 ? -21.953 -27.281 -5.148 1 82.62 200 TYR B CA 1
ATOM 3370 C C . TYR B 1 200 ? -21.812 -26.688 -6.539 1 82.62 200 TYR B C 1
ATOM 3372 O O . TYR B 1 200 ? -20.719 -26.25 -6.922 1 82.62 200 TYR B O 1
ATOM 3380 N N . ARG B 1 201 ? -22.766 -26.688 -7.484 1 76.25 201 ARG B N 1
ATOM 3381 C CA . ARG B 1 201 ? -22.688 -26.234 -8.867 1 76.25 201 ARG B CA 1
ATOM 3382 C C . ARG B 1 201 ? -22.344 -24.75 -8.93 1 76.25 201 ARG B C 1
ATOM 3384 O O . ARG B 1 201 ? -21.547 -24.328 -9.766 1 76.25 201 ARG B O 1
ATOM 3391 N N . SER B 1 202 ? -22.766 -23.969 -7.973 1 74.56 202 SER B N 1
ATOM 3392 C CA . SER B 1 202 ? -22.531 -22.531 -8.117 1 74.56 202 SER B CA 1
ATOM 3393 C C . SER B 1 202 ? -22.156 -21.906 -6.781 1 74.56 202 SER B C 1
ATOM 3395 O O . SER B 1 202 ? -22.25 -20.672 -6.621 1 74.56 202 SER B O 1
ATOM 3397 N N . HIS B 1 203 ? -21.859 -22.672 -5.992 1 82.44 203 HIS B N 1
ATOM 3398 C CA . HIS B 1 203 ? -21.406 -22.094 -4.734 1 82.44 203 HIS B CA 1
ATOM 3399 C C . HIS B 1 203 ? -20.547 -23.078 -3.943 1 82.44 203 HIS B C 1
ATOM 3401 O O . HIS B 1 203 ? -20.578 -24.281 -4.203 1 82.44 203 HIS B O 1
ATOM 3407 N N . ILE B 1 204 ? -19.688 -22.547 -3.088 1 87.25 204 ILE B N 1
ATOM 3408 C CA . ILE B 1 204 ? -18.766 -23.281 -2.227 1 87.25 204 ILE B CA 1
ATOM 3409 C C . ILE B 1 204 ? -19.078 -22.969 -0.763 1 87.25 204 ILE B C 1
ATOM 3411 O O . ILE B 1 204 ? -19.234 -21.812 -0.384 1 87.25 204 ILE B O 1
ATOM 3415 N N . GLU B 1 205 ? -19.312 -23.984 -0.055 1 88.62 205 GLU B N 1
ATOM 3416 C CA . GLU B 1 205 ? -19.484 -23.844 1.388 1 88.62 205 GLU B CA 1
ATOM 3417 C C . GLU B 1 205 ? -18.156 -24.062 2.119 1 88.62 205 GLU B C 1
ATOM 3419 O O . GLU B 1 205 ? -17.516 -25.094 1.935 1 88.62 205 GLU B O 1
ATOM 3424 N N . ILE B 1 206 ? -17.703 -23.047 2.861 1 83.31 206 ILE B N 1
ATOM 3425 C CA . ILE B 1 206 ? -16.453 -23.125 3.611 1 83.31 206 ILE B CA 1
ATOM 3426 C C . ILE B 1 206 ? -16.734 -23.641 5.023 1 83.31 206 ILE B C 1
ATOM 3428 O O . ILE B 1 206 ? -17.625 -23.141 5.707 1 83.31 206 ILE B O 1
ATOM 3432 N N . ASN B 1 207 ? -16 -24.703 5.414 1 76.19 207 ASN B N 1
ATOM 3433 C CA . ASN B 1 207 ? -16.219 -25.328 6.715 1 76.19 207 ASN B CA 1
ATOM 3434 C C . ASN B 1 207 ? -15.078 -25.047 7.68 1 76.19 207 ASN B C 1
ATOM 3436 O O . ASN B 1 207 ? -14.914 -25.766 8.672 1 76.19 207 ASN B O 1
ATOM 3440 N N . PHE B 1 208 ? -14.25 -24.141 7.289 1 68.5 208 PHE B N 1
ATOM 3441 C CA . PHE B 1 208 ? -13.172 -23.812 8.219 1 68.5 208 PHE B CA 1
ATOM 3442 C C . PHE B 1 208 ? -13.25 -22.344 8.625 1 68.5 208 PHE B C 1
ATOM 3444 O O . PHE B 1 208 ? -13.875 -21.531 7.945 1 68.5 208 PHE B O 1
#

Solvent-accessible surface area (backbone atoms only — not comparable to full-atom values): 21534 Å² total; per-residue (Å²): 105,62,66,59,44,44,70,42,38,68,73,52,43,70,68,55,48,52,51,44,63,75,64,34,48,78,46,80,44,51,53,73,41,70,80,42,46,64,62,38,78,57,61,38,29,42,34,30,64,36,43,32,33,39,31,26,38,68,50,98,86,67,52,38,37,66,56,51,73,46,39,56,53,34,62,47,50,64,35,59,50,31,51,84,42,98,36,51,38,85,44,29,31,33,26,69,31,55,28,35,30,40,41,32,47,35,72,53,59,61,54,34,41,66,72,32,68,44,49,36,54,50,52,50,50,41,45,40,54,54,50,52,43,50,52,50,45,42,50,34,65,61,69,32,55,71,64,50,28,50,52,52,53,54,49,49,54,22,62,72,63,70,38,49,64,41,80,50,41,54,55,54,50,10,41,40,67,57,52,49,43,66,57,42,48,52,46,50,50,52,37,32,74,69,59,40,30,48,82,55,95,56,30,34,37,51,65,113,107,61,67,61,46,45,70,41,39,67,73,53,42,69,68,56,48,52,50,45,61,74,65,36,47,79,45,78,45,50,52,73,41,70,80,43,46,66,62,38,77,58,62,38,28,42,34,30,65,35,42,32,34,40,32,26,39,67,51,97,85,66,51,37,35,67,57,51,73,47,40,56,52,36,61,48,50,65,35,60,51,29,51,83,46,97,36,52,38,83,45,28,31,33,25,70,31,55,26,36,30,40,40,32,47,35,72,52,59,61,55,34,39,66,71,32,68,45,50,37,53,50,52,51,50,40,44,40,53,50,51,52,42,50,51,52,46,42,49,35,65,59,69,32,53,70,63,51,27,50,51,52,52,53,49,50,54,23,62,74,63,69,36,49,64,42,80,50,41,53,55,54,50,9,39,41,68,58,51,48,43,64,57,42,47,52,46,50,48,51,36,31,75,69,59,40,32,48,83,55,94,56,30,32,36,52,65,115

pLDDT: mean 82.9, std 11.14, range [53.72, 97.69]

Foldseek 3Di:
DLVLCCVLAVLFDSVNSVVLVVAKDKDKDAAFDWDFDFFDFQFWKKAWSAAKKWKWAADPVGQIATQAIDHRSAIDLQSLVCLVPSHTGRIIIGTRHTTMIITGGSVVLVVCCVVTPSSVVRNVVNVVVSVVSNVVSCCLLPPDDLLSSLVVVQVRVCVRVVFQKAQAQLCRSCSNNVHDSVVSVVSVVVCVVVVQWDDDHGMIGGND/DLVLCCVLAVLFDPVNSVVLVVAKDKDKDAAFDWPFDFFDFQFWKKAWSAAKKWKWAADPVGQIATQAIDHRSAIDLQSQVCLVPSHTGRIIIGTRHTTMIITGGNVVLVVCCVVTPSSVVRSVVNVVVSVVSNVVSCCLLPPDDLLSSLVVVQVRVCVRVVFQKAQAQLCRSCSNNVHDSVVSVVSVVVCVVVVQWDDDHGMIGGND

Nearest PDB structures (foldseek):
  3dv8-assembly1_A-2  TM=8.482E-01  e=4.215E-16  Agathobacter rectalis ATCC 33656
  2xko-assembly1_A  TM=8.461E-01  e=5.031E-15  Synechococcus elongatus PCC 7942 = FACHB-805
  2xhk-assembly1_A  TM=7.976E-01  e=3.006E-14  Synechococcus elongatus PCC 7942 = FACHB-805
  3la7-assembly1_B  TM=7.601E-01  e=4.010E-14  Nostoc sp. PCC 7120 = FACHB-418
  3la7-assembly1_A  TM=7.700E-01  e=8.991E-14  Nostoc sp. PCC 7120 = FACHB-418

Organism: Flavobacterium columnare (strain ATCC 49512 / CIP 103533 / TG 44/87) (NCBI:txid1041826)

Secondary structure (DSSP, 8-state):
-HHHHHHH-TTS-HHHHHHHHHH-EEEEE-TT-EEE-BTPBP-EEEEEEEEEEEEEEE-TTS-EEEEEEE-TT-B-HHHHHTTTTTPBBSSEEEEEEEEEEEEEEHHHHHHHHHH-HHHHHHHHHHHHHHHHHHHHHHHHHHTS-HHHHHHHHHHHHHHHHT-SEE---HHHHHHHTTS-HHHHHHHHHHHHHTTSEEE-SS-EEE--/-HHHHHHH-TTS-HHHHHHHHHH-EEEEE-TT-EEE-BTPBP-EEEEEEEEEEEEEEE-TTS-EEEEEEE-TT-B-HHHHHTTTTTPBBSSEEEEEEEEEEEEEEHHHHHHHHHH-HHHHHHHHHHHHHHHHHHHHHHHHHHTS-HHHHHHHHHHHHHHHHT-SEE---HHHHHHHTTS-HHHHHHHHHHHHHTTSEEE-SS-EEE--

Sequence (416 aa):
MRDIIKLNFPNFHPQLIEEIEENAYIQNMKAGETIMRSGQFIRHTVLVIKGKIKLYREDDEGNEYFMYYLQPGQACAISMICATREETSALMAKVVEDAELIMIPLALMEKWMSKHRSWYEFVIETYRSRFEEVLTVIDNIAFKAMDERLEFYLKRHRDACNCKDIKLSHQEIASELNTSREVVSRLLKKMEQQGVVKLYRSHIEINFMRDIIKLNFPNFHPQLIEEIEENAYIQNMKAGETIMRSGQFIRHTVLVIKGKIKLYREDDEGNEYFMYYLQPGQACAISMICATREETSALMAKVVEDAELIMIPLALMEKWMSKHRSWYEFVIETYRSRFEEVLTVIDNIAFKAMDERLEFYLKRHRDACNCKDIKLSHQEIASELNTSREVVSRLLKKMEQQGVVKLYRSHIEINF